Protein 5B3T (pdb70)

Solvent-accessible surface area: 28418 Å² total; per-residue (Å²): 106,102,73,4,78,0,0,0,0,2,12,38,54,8,0,76,28,3,0,60,19,1,134,67,23,213,50,6,100,12,50,6,0,30,13,67,44,164,71,53,23,64,87,5,23,102,75,10,72,18,197,62,47,155,24,30,89,36,0,5,90,26,107,97,2,34,0,0,1,0,14,19,10,38,63,43,4,4,53,0,0,40,30,0,0,102,36,22,17,33,0,0,0,15,12,16,0,7,87,50,76,74,43,0,76,120,0,32,78,19,4,141,125,80,62,66,17,20,5,3,32,8,11,64,48,18,3,5,2,22,71,3,0,83,99,18,6,74,100,0,26,111,15,102,79,0,80,3,0,25,28,85,21,73,114,100,11,42,132,123,44,30,11,19,41,122,51,22,12,15,2,0,34,37,2,0,0,4,0,4,26,0,52,118,84,6,14,56,14,122,95,29,66,6,98,36,147,56,50,77,38,132,64,88,99,34,1,73,0,0,55,0,19,0,71,0,72,10,70,85,54,2,72,0,30,0,11,35,1,17,0,37,51,34,179,146,86,48,85,40,5,16,0,58,8,96,174,10,21,0,34,1,81,8,70,56,1,79,10,44,62,70,177,73,112,69,130,17,50,17,19,33,50,72,25,47,0,100,89,16,0,40,39,1,0,32,78,28,47,102,44,119,107,36,220,43,91,20,88,41,1,0,27,0,4,65,0,4,44,66,0,16,141,48,30,69,50,185,138,48,123,50,0,76,0,0,0,0,2,15,38,48,6,0,62,28,4,0,64,20,1,137,66,26,220,60,6,88,22,53,10,0,31,13,67,40,158,64,55,23,61,80,6,21,97,76,10,62,17,197,46,50,155,40,33,87,42,0,2,97,30,114,101,5,25,0,0,2,0,14,15,10,37,67,37,4,4,55,0,0,72,33,0,0,105,35,34,12,18,0,1,0,17,10,15,0,6,101,61,69,52,53,0,71,118,0,46,76,23,5,166,117,78,59,55,21,19,6,4,33,10,9,67,44,23,4,3,1,18,73,4,0,85,109,16,5,77,100,0,31,107,17,102,79,0,77,3,0,22,22,86,21,73,113,103,4,53,95,112,41,22,12,18,45,130,57,24,15,14,2,0,35,38,2,0,0,3,0,4,27,0,51,112,92,7,14,56,16,101,88,19,78,5,97,36,145,58,49,80,22,132,72,85,90,39,1,72,0,0,54,0,20,0,73,0,62,8,86,88,55,3,77,0,28,0,9,32,1,15,0,35,50,36,180,151,78,39,80,49,5,14,0,59,9,99,174,10,25,0,37,1,83,10,65,62,0,76,10,48,64,75,185,78,108,63,129,18,55,20,20,23,49,80,30,50,0,105,98,16,0,38,37,1,0,40,80,7,37,106,42,132,113,34,220,51,94,20,88,43,2,0,35,0,1,73,2,4,33,80,0,11,122,45,31,72,108

Foldseek 3Di:
DFQAEEEEEEQDDLSVLLLVLQVVDRSHDYAEYEYDDDPSQVVSCVVRVHYYDPDLLCVLLDPRHAAYEYEHFQACQLVSLVSSLVSNHAYEYEDDNHQALVSNVVSVVSCVVSVHHDHYDHLPPCNLVLVLCVVCVVQFAQWAEKEFAWAAEDPAQDPDQCQFDNRVDDQCLNQLLSVQQVCVRQNGWDDKAKAKDFAADPPRRGTQKIWIWMWTATPSNHTYITIYIYGHPDPDTFGWIWIHGNQWIWIQGDQWIWIGGPPDIDTTDGDDSSVVSNVVSVQVSCCVPPVDDDPDDCVSSSSSSVSSVVNCVSHVHD/DQAQAEEEEEEQDDLSVLLLVQQVVDRSHDDEEYEYDDDVSVVVRCVVNVYYYDPDLLVVLQPPPHAAYEYEYQQACQLVSLVSNLVNLHAYEYEDDNHQFLVSNVVSVVSCVVSVHHDHYDHLPPCNLVLVLCVVCVVQFAAWAEKEFAWEAEDPAADPDLCQFDNRVDDQCLNQLLSVQQVCVRQNAWDDKAKAKDFAADPPRRGTQKIWIWMWTAHPSNHTYIGIYMYGHPDDDTFGWIWIHGPAWIWIQGDQWIWTGGPNDIDTTDTDDSSVVSNVVSVVVSCCVPPNDDDPDDCVSSSSSSVVSVNRCVSHVD

InterPro domains:
  IPR000683 Gfo/Idh/MocA-like oxidoreductase, N-terminal [PF01408] (11-129)
  IPR004104 Gfo/Idh/MocA-like oxidoreductase, C-terminal [PF02894] (145-322)
  IPR036291 NAD(P)-binding domain superfamily [SSF51735] (8-156)
  IPR051450 Gfo/Idh/MocA Oxidoreductases [PTHR43377] (9-322)

Structure (mmCIF, N/CA/C/O backbone):
data_5B3T
#
_entry.id   5B3T
#
_cell.length_a   58.248
_cell.length_b   88.497
_cell.length_c   133.582
_cell.angle_alpha   90.00
_cell.angle_beta   90.00
_cell.angle_gamma   90.00
#
_symmetry.space_group_name_H-M   'P 21 21 21'
#
loop_
_entity.id
_entity.type
_entity.pdbx_description
1 polymer 'Biliverdin reductase'
2 non-polymer 'PHOSPHATE ION'
3 water water
#
loop_
_atom_site.group_PDB
_atom_site.id
_atom_site.type_symbol
_atom_site.label_atom_id
_atom_site.label_alt_id
_atom_site.label_comp_id
_atom_site.label_asym_id
_atom_site.label_entity_id
_atom_site.label_seq_id
_atom_site.pdbx_PDB_ins_code
_atom_site.Cartn_x
_atom_site.Cartn_y
_atom_site.Cartn_z
_atom_site.occupancy
_atom_site.B_iso_or_equiv
_atom_site.auth_seq_id
_atom_site.auth_comp_id
_atom_site.auth_asym_id
_atom_site.auth_atom_id
_atom_site.pdbx_PDB_model_num
ATOM 1 N N . ALA A 1 11 ? 7.163 88.880 52.754 1.00 44.65 8 ALA A N 1
ATOM 2 C CA . ALA A 1 11 ? 8.280 89.800 52.569 1.00 46.14 8 ALA A CA 1
ATOM 3 C C . ALA A 1 11 ? 9.278 89.225 51.569 1.00 43.80 8 ALA A C 1
ATOM 4 O O . ALA A 1 11 ? 9.821 88.140 51.777 1.00 44.30 8 ALA A O 1
ATOM 6 N N . THR A 1 12 ? 9.523 89.962 50.490 1.00 44.58 9 THR A N 1
ATOM 7 C CA . THR A 1 12 ? 10.270 89.436 49.352 1.00 41.50 9 THR A CA 1
ATOM 8 C C . THR A 1 12 ? 11.720 89.935 49.318 1.00 41.85 9 THR A C 1
ATOM 9 O O . THR A 1 12 ? 11.996 91.085 49.667 1.00 46.40 9 THR A O 1
ATOM 13 N N . PRO A 1 13 ? 12.662 89.059 48.923 1.00 38.74 10 PRO A N 1
ATOM 14 C CA . PRO A 1 13 ? 12.475 87.642 48.585 1.00 35.35 10 PRO A CA 1
ATOM 15 C C . PRO A 1 13 ? 12.256 86.763 49.813 1.00 32.80 10 PRO A C 1
ATOM 16 O O . PRO A 1 13 ? 12.783 87.065 50.883 1.00 31.46 10 PRO A O 1
ATOM 20 N N . VAL A 1 14 ? 11.479 85.692 49.662 1.00 30.33 11 VAL A N 1
ATOM 21 C CA . VAL A 1 14 ? 11.326 84.726 50.743 1.00 25.72 11 VAL A CA 1
ATOM 22 C C . VAL A 1 14 ? 12.601 83.899 50.834 1.00 25.15 11 VAL A C 1
ATOM 23 O O . VAL A 1 14 ? 13.006 83.244 49.867 1.00 24.45 11 VAL A O 1
ATOM 27 N N . ARG A 1 15 ? 13.244 83.931 51.996 1.00 23.60 12 ARG A N 1
ATOM 28 C CA . ARG A 1 15 ? 14.505 83.234 52.215 1.00 24.35 12 ARG A CA 1
ATOM 29 C C . ARG A 1 15 ? 14.214 81.867 52.821 1.00 22.19 12 ARG A C 1
ATOM 30 O O . ARG A 1 15 ? 13.568 81.771 53.871 1.00 22.01 12 ARG A O 1
ATOM 38 N N . VAL A 1 16 ? 14.693 80.816 52.161 1.00 24.00 13 VAL A N 1
ATOM 39 C CA . VAL A 1 16 ? 14.275 79.448 52.439 1.00 21.02 13 VAL A CA 1
ATOM 40 C C . VAL A 1 16 ? 15.464 78.638 52.930 1.00 20.63 13 VAL A C 1
ATOM 41 O O . VAL A 1 16 ? 16.560 78.714 52.363 1.00 22.28 13 VAL A O 1
ATOM 45 N N . GLY A 1 17 ? 15.242 77.869 53.984 1.00 18.69 14 GLY A N 1
ATOM 46 C CA . GLY A 1 17 ? 16.160 76.815 54.391 1.00 18.86 14 GLY A CA 1
ATOM 47 C C . GLY A 1 17 ? 15.476 75.474 54.237 1.00 19.24 14 GLY A C 1
ATOM 48 O O . GLY A 1 17 ? 14.307 75.321 54.601 1.00 18.90 14 GLY A O 1
ATOM 49 N N . ILE A 1 18 ? 16.200 74.503 53.689 1.00 17.60 15 ILE A N 1
ATOM 50 C CA . ILE A 1 18 ? 15.644 73.196 53.360 1.00 17.30 15 ILE A CA 1
ATOM 51 C C . ILE A 1 18 ? 16.272 72.155 54.276 1.00 17.21 15 ILE A C 1
ATOM 52 O O . ILE A 1 18 ? 17.492 71.962 54.265 1.00 17.66 15 ILE A O 1
ATOM 57 N N . VAL A 1 19 ? 15.444 71.477 55.060 1.00 15.67 16 VAL A N 1
ATOM 58 C CA . VAL A 1 19 ? 15.897 70.388 55.918 1.00 16.57 16 VAL A CA 1
ATOM 59 C C . VAL A 1 19 ? 15.604 69.093 55.168 1.00 17.43 16 VAL A C 1
ATOM 60 O O . VAL A 1 19 ? 14.467 68.614 55.147 1.00 14.34 16 VAL A O 1
ATOM 64 N N . GLY A 1 20 ? 16.633 68.525 54.545 1.00 17.21 17 GLY A N 1
ATOM 65 C CA . GLY A 1 20 ? 16.466 67.341 53.727 1.00 16.58 17 GLY A CA 1
ATOM 66 C C . GLY A 1 20 ? 17.119 67.485 52.370 1.00 18.23 17 GLY A C 1
ATOM 67 O O . GLY A 1 20 ? 17.337 68.602 51.892 1.00 19.03 17 GLY A O 1
ATOM 68 N N . THR A 1 21 ? 17.444 66.355 51.739 1.00 16.29 18 THR A N 1
ATOM 69 C CA . THR A 1 21 ? 18.130 66.375 50.454 1.00 18.97 18 THR A CA 1
ATOM 70 C C . THR A 1 21 ? 17.535 65.388 49.456 1.00 20.11 18 THR A C 1
ATOM 71 O O . THR A 1 21 ? 18.106 65.211 48.373 1.00 19.64 18 THR A O 1
ATOM 75 N N . GLY A 1 22 ? 16.417 64.743 49.780 1.00 18.86 19 GLY A N 1
ATOM 76 C CA . GLY A 1 22 ? 15.808 63.765 48.902 1.00 19.50 19 GLY A CA 1
ATOM 77 C C . GLY A 1 22 ? 14.973 64.395 47.804 1.00 19.17 19 GLY A C 1
ATOM 78 O O . GLY A 1 22 ? 15.152 65.557 47.431 1.00 18.21 19 GLY A O 1
ATOM 79 N N . TYR A 1 23 ? 14.028 63.603 47.290 1.00 17.79 20 TYR A N 1
ATOM 80 C CA . TYR A 1 23 ? 13.268 64.012 46.111 1.00 18.97 20 TYR A CA 1
ATOM 81 C C . TYR A 1 23 ? 12.443 65.265 46.383 1.00 18.42 20 TYR A C 1
ATOM 82 O O . TYR A 1 23 ? 12.462 66.216 45.592 1.00 19.34 20 TYR A O 1
ATOM 91 N N . ALA A 1 24 ? 11.693 65.276 47.487 1.00 17.25 21 ALA A N 1
ATOM 92 C CA . ALA A 1 24 ? 10.847 66.427 47.786 1.00 17.31 21 ALA A CA 1
ATOM 93 C C . ALA A 1 24 ? 11.684 67.683 47.989 1.00 17.74 21 ALA A C 1
ATOM 94 O O . ALA A 1 24 ? 11.315 68.766 47.520 1.00 18.41 21 ALA A O 1
ATOM 96 N N . ALA A 1 25 ? 12.821 67.556 48.676 1.00 17.54 22 ALA A N 1
ATOM 97 C CA . ALA A 1 25 ? 13.695 68.704 48.885 1.00 18.39 22 ALA A CA 1
ATOM 98 C C . ALA A 1 25 ? 14.244 69.228 47.564 1.00 19.25 22 ALA A C 1
ATOM 99 O O . ALA A 1 25 ? 14.343 70.444 47.364 1.00 16.94 22 ALA A O 1
ATOM 101 N N . GLN A 1 26 ? 14.604 68.325 46.650 1.00 17.01 23 GLN A N 1
ATOM 102 C CA . GLN A 1 26 ? 15.171 68.748 45.374 1.00 18.87 23 GLN A CA 1
ATOM 103 C C . GLN A 1 26 ? 14.134 69.471 44.521 1.00 19.77 23 GLN A C 1
ATOM 104 O O . GLN A 1 26 ? 14.428 70.512 43.923 1.00 18.88 23 GLN A O 1
ATOM 110 N N . ARG A 1 27 ? 12.911 68.935 44.455 1.00 17.63 24 ARG A N 1
ATOM 111 C CA . ARG A 1 27 ? 11.856 69.590 43.686 1.00 18.66 24 ARG A CA 1
ATOM 112 C C . ARG A 1 27 ? 11.538 70.971 44.245 1.00 19.10 24 ARG A C 1
ATOM 113 O O . ARG A 1 27 ? 11.364 71.930 43.484 1.00 18.49 24 ARG A O 1
ATOM 121 N N . ARG A 1 28 ? 11.451 71.090 45.572 1.00 18.11 25 ARG A N 1
ATOM 122 C CA . ARG A 1 28 ? 11.220 72.395 46.185 1.00 18.89 25 ARG A CA 1
ATOM 123 C C . ARG A 1 28 ? 12.373 73.345 45.887 1.00 20.00 25 ARG A C 1
ATOM 124 O O . ARG A 1 28 ? 12.158 74.517 45.555 1.00 20.98 25 ARG A O 1
ATOM 132 N N . ALA A 1 29 ? 13.610 72.852 46.002 1.00 18.55 26 ALA A N 1
ATOM 133 C CA . ALA A 1 29 ? 14.775 73.695 45.756 1.00 20.53 26 ALA A CA 1
ATOM 134 C C . ALA A 1 29 ? 14.791 74.213 44.324 1.00 21.02 26 ALA A C 1
ATOM 135 O O . ALA A 1 29 ? 15.147 75.371 44.080 1.00 21.51 26 ALA A O 1
ATOM 137 N N . GLU A 1 30 ? 14.407 73.367 43.365 1.00 20.65 27 GLU A N 1
ATOM 138 C CA . GLU A 1 30 ? 14.406 73.787 41.967 1.00 22.31 27 GLU A CA 1
ATOM 139 C C . GLU A 1 30 ? 13.470 74.970 41.743 1.00 22.86 27 GLU A C 1
ATOM 140 O O . GLU A 1 30 ? 13.824 75.925 41.042 1.00 23.37 27 GLU A O 1
ATOM 146 N N . VAL A 1 31 ? 12.281 74.938 42.346 1.00 21.61 28 VAL A N 1
ATOM 147 C CA . VAL A 1 31 ? 11.309 76.003 42.118 1.00 22.44 28 VAL A CA 1
ATOM 148 C C . VAL A 1 31 ? 11.647 77.243 42.938 1.00 23.31 28 VAL A C 1
ATOM 149 O O . VAL A 1 31 ? 11.481 78.373 42.466 1.00 24.40 28 VAL A O 1
ATOM 153 N N . PHE A 1 32 ? 12.117 77.060 44.175 1.00 21.71 29 PHE A N 1
ATOM 154 C CA . PHE A 1 32 ? 12.486 78.205 45.004 1.00 23.75 29 PHE A CA 1
ATOM 155 C C . PHE A 1 32 ? 13.584 79.033 44.352 1.00 25.10 29 PHE A C 1
ATOM 156 O O . PHE A 1 32 ? 13.554 80.269 44.404 1.00 25.23 29 PHE A O 1
ATOM 164 N N . ARG A 1 33 ? 14.510 78.342 43.726 1.00 24.57 30 ARG A N 1
ATOM 165 C CA . ARG A 1 33 ? 15.589 78.980 43.017 1.00 27.96 30 ARG A CA 1
ATOM 166 C C . ARG A 1 33 ? 15.112 79.712 41.767 1.00 27.73 30 ARG A C 1
ATOM 167 O O . ARG A 1 33 ? 15.464 80.818 41.534 1.00 25.94 30 ARG A O 1
ATOM 175 N N . GLY A 1 34 ? 14.281 79.051 40.991 1.00 26.18 31 GLY A N 1
ATOM 176 C CA . GLY A 1 34 ? 13.803 79.592 39.732 1.00 26.51 31 GLY A CA 1
ATOM 177 C C . GLY A 1 34 ? 12.842 80.747 39.915 1.00 26.60 31 GLY A C 1
ATOM 178 O O . GLY A 1 34 ? 12.807 81.665 39.091 1.00 27.04 31 GLY A O 1
ATOM 179 N N . ASP A 1 35 ? 12.051 80.724 40.986 1.00 26.21 32 ASP A N 1
ATOM 180 C CA . ASP A 1 35 ? 11.082 81.783 41.234 1.00 24.76 32 ASP A CA 1
ATOM 181 C C . ASP A 1 35 ? 11.792 83.010 41.790 1.00 27.52 32 ASP A C 1
ATOM 182 O O . ASP A 1 35 ? 12.614 82.902 42.706 1.00 27.23 32 ASP A O 1
ATOM 187 N N . ARG A 1 36 ? 11.473 84.179 41.239 1.00 26.66 33 ARG A N 1
ATOM 188 C CA . ARG A 1 36 ? 12.125 85.402 41.686 1.00 28.91 33 ARG A CA 1
ATOM 189 C C . ARG A 1 36 ? 11.620 85.882 43.038 1.00 27.91 33 ARG A C 1
ATOM 190 O O . ARG A 1 36 ? 12.257 86.745 43.650 1.00 29.10 33 ARG A O 1
ATOM 198 N N . ARG A 1 37 ? 10.487 85.359 43.509 1.00 26.90 34 ARG A N 1
ATOM 199 C CA . ARG A 1 37 ? 9.963 85.755 44.808 1.00 27.90 34 ARG A CA 1
ATOM 200 C C . ARG A 1 37 ? 10.683 85.082 45.969 1.00 27.42 34 ARG A C 1
ATOM 201 O O . ARG A 1 37 ? 10.395 85.411 47.125 1.00 27.71 34 ARG A O 1
ATOM 209 N N . SER A 1 38 ? 11.605 84.161 45.700 1.00 25.72 35 SER A N 1
ATOM 210 C CA . SER A 1 38 ? 12.224 83.375 46.757 1.00 26.51 35 SER A CA 1
ATOM 211 C C . SER A 1 38 ? 13.713 83.214 46.488 1.00 25.90 35 SER A C 1
ATOM 212 O O . SER A 1 38 ? 14.199 83.430 45.373 1.00 26.30 35 SER A O 1
ATOM 215 N N . GLN A 1 39 ? 14.430 82.815 47.537 1.00 25.26 36 GLN A N 1
ATOM 216 C CA . GLN A 1 39 ? 15.879 82.652 47.502 1.00 28.33 36 GLN A CA 1
ATOM 217 C C . GLN A 1 39 ? 16.258 81.503 48.424 1.00 25.97 36 GLN A C 1
ATOM 218 O O . GLN A 1 39 ? 15.900 81.514 49.606 1.00 25.20 36 GLN A O 1
ATOM 224 N N . LEU A 1 40 ? 16.975 80.518 47.890 1.00 23.84 37 LEU A N 1
ATOM 225 C CA . LEU A 1 40 ? 17.460 79.401 48.691 1.00 24.79 37 LEU A CA 1
ATOM 226 C C . LEU A 1 40 ? 18.742 79.821 49.404 1.00 25.18 37 LEU A C 1
ATOM 227 O O . LEU A 1 40 ? 19.732 80.175 48.755 1.00 26.01 37 LEU A O 1
ATOM 232 N N . VAL A 1 41 ? 18.723 79.790 50.732 1.00 23.51 38 VAL A N 1
ATOM 233 C CA . VAL A 1 41 ? 19.828 80.298 51.541 1.00 25.05 38 VAL A CA 1
ATOM 234 C C . VAL A 1 41 ? 20.678 79.171 52.116 1.00 24.68 38 VAL A C 1
ATOM 235 O O . VAL A 1 41 ? 21.906 79.217 52.045 1.00 23.82 38 VAL A O 1
ATOM 239 N N . SER A 1 42 ? 20.050 78.154 52.703 1.00 22.74 39 SER A N 1
ATOM 240 C CA . SER A 1 42 ? 20.800 77.083 53.344 1.00 22.49 39 SER A CA 1
ATOM 241 C C . SER A 1 42 ? 20.029 75.776 53.232 1.00 20.72 39 SER A C 1
ATOM 242 O O . SER A 1 42 ? 18.866 75.745 52.822 1.00 19.77 39 SER A O 1
ATOM 245 N N . PHE A 1 43 ? 20.699 74.688 53.599 1.00 20.87 40 PHE A N 1
ATOM 246 C CA . PHE A 1 43 ? 20.056 73.385 53.677 1.00 20.42 40 PHE A CA 1
ATOM 247 C C . PHE A 1 43 ? 20.816 72.526 54.677 1.00 21.11 40 PHE A C 1
ATOM 248 O O . PHE A 1 43 ? 21.931 72.853 55.090 1.00 22.26 40 PHE A O 1
ATOM 256 N N . TRP A 1 44 ? 20.186 71.419 55.066 1.00 18.33 41 TRP A N 1
ATOM 257 C CA . TRP A 1 44 ? 20.792 70.426 55.941 1.00 18.08 41 TRP A CA 1
ATOM 258 C C . TRP A 1 44 ? 20.467 69.043 55.399 1.00 18.97 41 TRP A C 1
ATOM 259 O O . TRP A 1 44 ? 19.342 68.790 54.961 1.00 17.32 41 TRP A O 1
ATOM 270 N N . GLY A 1 45 ? 21.462 68.162 55.413 1.00 18.19 42 GLY A N 1
ATOM 271 C CA . GLY A 1 45 ? 21.262 66.778 55.033 1.00 18.74 42 GLY A CA 1
ATOM 272 C C . GLY A 1 45 ? 21.676 65.847 56.152 1.00 19.84 42 GLY A C 1
ATOM 273 O O . GLY A 1 45 ? 22.493 66.218 56.999 1.00 19.49 42 GLY A O 1
ATOM 274 N N . ASN A 1 46 ? 21.121 64.637 56.176 1.00 20.22 43 ASN A N 1
ATOM 275 C CA . ASN A 1 46 ? 21.423 63.698 57.248 1.00 21.39 43 ASN A CA 1
ATOM 276 C C . ASN A 1 46 ? 22.612 62.797 56.942 1.00 22.95 43 ASN A C 1
ATOM 277 O O . ASN A 1 46 ? 23.198 62.235 57.874 1.00 23.05 43 ASN A O 1
ATOM 282 N N . SER A 1 47 ? 22.984 62.651 55.671 1.00 25.41 44 SER A N 1
ATOM 283 C CA . SER A 1 47 ? 24.039 61.734 55.260 1.00 28.56 44 SER A CA 1
ATOM 284 C C . SER A 1 47 ? 25.065 62.464 54.404 1.00 29.22 44 SER A C 1
ATOM 285 O O . SER A 1 47 ? 24.715 63.359 53.628 1.00 28.96 44 SER A O 1
ATOM 288 N N . GLU A 1 48 ? 26.331 62.053 54.536 1.00 31.80 45 GLU A N 1
ATOM 289 C CA . GLU A 1 48 ? 27.442 62.815 53.969 1.00 33.30 45 GLU A CA 1
ATOM 290 C C . GLU A 1 48 ? 27.352 62.913 52.450 1.00 30.40 45 GLU A C 1
ATOM 291 O O . GLU A 1 48 ? 27.505 63.999 51.879 1.00 31.26 45 GLU A O 1
ATOM 297 N N . ALA A 1 49 ? 27.120 61.784 51.776 1.00 29.63 46 ALA A N 1
ATOM 298 C CA . ALA A 1 49 ? 27.190 61.766 50.317 1.00 28.98 46 ALA A CA 1
ATOM 299 C C . ALA A 1 49 ? 26.071 62.594 49.694 1.00 28.54 46 ALA A C 1
ATOM 300 O O . ALA A 1 49 ? 26.314 63.398 48.786 1.00 29.47 46 ALA A O 1
ATOM 302 N N . ASN A 1 50 ? 24.836 62.409 50.164 1.00 29.07 47 ASN A N 1
ATOM 303 C CA . ASN A 1 50 ? 23.714 63.136 49.578 1.00 29.46 47 ASN A CA 1
ATOM 304 C C . ASN A 1 50 ? 23.769 64.623 49.908 1.00 26.67 47 ASN A C 1
ATOM 305 O O . ASN A 1 50 ? 23.273 65.447 49.130 1.00 27.26 47 ASN A O 1
ATOM 310 N N . THR A 1 51 ? 24.358 64.986 51.049 1.00 27.25 48 THR A N 1
ATOM 311 C CA . THR A 1 51 ? 24.558 66.398 51.363 1.00 27.63 48 THR A CA 1
ATOM 312 C C . THR A 1 51 ? 25.502 67.046 50.358 1.00 26.55 48 THR A C 1
ATOM 313 O O . THR A 1 51 ? 25.246 68.152 49.868 1.00 24.57 48 THR A O 1
ATOM 317 N N . ALA A 1 52 ? 26.601 66.359 50.035 1.00 27.73 49 ALA A N 1
ATOM 318 C CA . ALA A 1 52 ? 27.562 66.893 49.076 1.00 27.21 49 ALA A CA 1
ATOM 319 C C . ALA A 1 52 ? 26.927 67.075 47.703 1.00 25.96 49 ALA A C 1
ATOM 320 O O . ALA A 1 52 ? 27.127 68.104 47.047 1.00 26.46 49 ALA A O 1
ATOM 322 N N . LYS A 1 53 ? 26.155 66.083 47.252 1.00 28.22 50 LYS A N 1
ATOM 323 C CA . LYS A 1 53 ? 25.503 66.188 45.950 1.00 28.45 50 LYS A CA 1
ATOM 324 C C . LYS A 1 53 ? 24.519 67.350 45.918 1.00 27.57 50 LYS A C 1
ATOM 325 O O . LYS A 1 53 ? 24.454 68.092 44.930 1.00 26.79 50 LYS A O 1
ATOM 331 N N . PHE A 1 54 ? 23.744 67.522 46.993 1.00 25.89 51 PHE A N 1
ATOM 332 C CA . PHE A 1 54 ? 22.764 68.602 47.043 1.00 25.73 51 PHE A CA 1
ATOM 333 C C . PHE A 1 54 ? 23.445 69.964 47.002 1.00 26.02 51 PHE A C 1
ATOM 334 O O . PHE A 1 54 ? 23.006 70.865 46.279 1.00 26.78 51 PHE A O 1
ATOM 342 N N . ALA A 1 55 ? 24.523 70.129 47.773 1.00 26.90 52 ALA A N 1
ATOM 343 C CA . ALA A 1 55 ? 25.266 71.385 47.754 1.00 28.70 52 ALA A CA 1
ATOM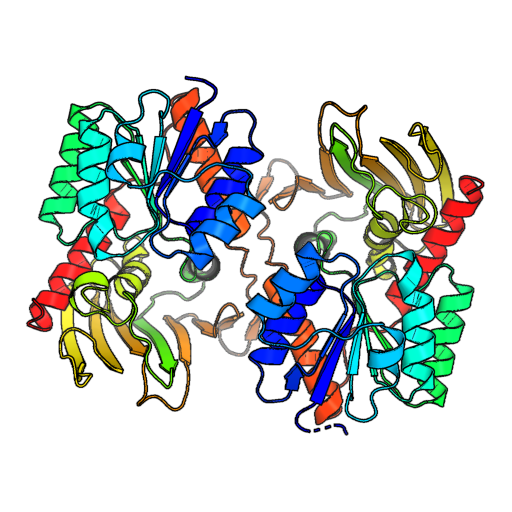 344 C C . ALA A 1 55 ? 25.805 71.686 46.362 1.00 29.79 52 ALA A C 1
ATOM 345 O O . ALA A 1 55 ? 25.801 72.841 45.922 1.00 31.71 52 ALA A O 1
ATOM 347 N N . ASP A 1 56 ? 26.267 70.655 45.650 1.00 30.72 53 ASP A N 1
ATOM 348 C CA . ASP A 1 56 ? 26.821 70.859 44.315 1.00 32.55 53 ASP A CA 1
ATOM 349 C C . ASP A 1 56 ? 25.729 71.225 43.317 1.00 31.47 53 ASP A C 1
ATOM 350 O O . ASP A 1 56 ? 25.884 72.165 42.528 1.00 32.08 53 ASP A O 1
ATOM 355 N N . THR A 1 57 ? 24.615 70.488 43.335 1.00 29.50 54 THR A N 1
ATOM 356 C CA . THR A 1 57 ? 23.524 70.767 42.407 1.00 29.63 54 THR A CA 1
ATOM 357 C C . THR A 1 57 ? 23.004 72.188 42.575 1.00 30.89 54 THR A C 1
ATOM 358 O O . THR A 1 57 ? 22.750 72.884 41.586 1.00 31.47 54 THR A O 1
ATOM 362 N N . PHE A 1 58 ? 22.856 72.644 43.817 1.00 30.18 55 PHE A N 1
ATOM 363 C CA . PHE A 1 58 ? 22.174 73.900 44.088 1.00 30.03 55 PHE A CA 1
ATOM 364 C C . PHE A 1 58 ? 23.087 74.992 44.626 1.00 31.74 55 PHE A C 1
ATOM 365 O O . PHE A 1 58 ? 22.576 76.017 45.080 1.00 34.34 55 PHE A O 1
ATOM 373 N N . GLY A 1 59 ? 24.409 74.813 44.573 1.00 33.08 56 GLY A N 1
ATOM 374 C CA . GLY A 1 59 ? 25.343 75.858 44.960 1.00 33.20 56 GLY A CA 1
ATOM 375 C C . GLY A 1 59 ? 24.942 76.618 46.208 1.00 35.41 56 GLY A C 1
ATOM 376 O O . GLY A 1 59 ? 24.884 77.853 46.215 1.00 34.93 56 GLY A O 1
ATOM 377 N N . VAL A 1 60 ? 24.609 75.873 47.256 1.00 33.14 57 VAL A N 1
ATOM 378 C CA . VAL A 1 60 ? 24.211 76.424 48.543 1.00 32.40 57 VAL A CA 1
ATOM 379 C C . VAL A 1 60 ? 25.058 75.749 49.610 1.00 32.21 57 VAL A C 1
ATOM 380 O O . VAL A 1 60 ? 25.348 74.551 49.515 1.00 30.60 57 VAL A O 1
ATOM 384 N N . ARG A 1 61 ? 25.475 76.523 50.620 1.00 31.87 58 ARG A N 1
ATOM 385 C CA . ARG A 1 61 ? 26.328 75.801 51.554 1.00 32.88 58 ARG A CA 1
ATOM 386 C C . ARG A 1 61 ? 25.493 75.123 52.637 1.00 28.27 58 ARG A C 1
ATOM 387 O O . ARG A 1 61 ? 24.475 75.668 53.071 1.00 26.39 58 ARG A O 1
ATOM 395 N N . PRO A 1 62 ? 25.909 73.942 53.084 1.00 27.95 59 PRO A N 1
ATOM 396 C CA . PRO A 1 62 ? 25.136 73.224 54.102 1.00 26.64 59 PRO A CA 1
ATOM 397 C C . PRO A 1 62 ? 25.361 73.779 55.501 1.00 25.73 59 PRO A C 1
ATOM 398 O O . PRO A 1 62 ? 26.455 74.234 55.847 1.00 25.99 59 PRO A O 1
ATOM 402 N N . GLN A 1 63 ? 24.300 73.746 56.302 1.00 24.33 60 GLN A N 1
ATOM 403 C CA . GLN A 1 63 ? 24.422 73.946 57.738 1.00 22.78 60 GLN A CA 1
ATOM 404 C C . GLN A 1 63 ? 24.778 72.622 58.405 1.00 22.55 60 GLN A C 1
ATOM 405 O O . GLN A 1 63 ? 24.345 71.551 57.972 1.00 19.56 60 GLN A O 1
ATOM 411 N N . GLN A 1 64 ? 25.586 72.701 59.464 1.00 22.21 61 GLN A N 1
ATOM 412 C CA . GLN A 1 64 ? 26.073 71.482 60.103 1.00 20.42 61 GLN A CA 1
ATOM 413 C C . GLN A 1 64 ? 24.988 70.781 60.913 1.00 20.96 61 GLN A C 1
ATOM 414 O O . GLN A 1 64 ? 25.037 69.557 61.078 1.00 18.97 61 GLN A O 1
ATOM 420 N N . SER A 1 65 ? 24.006 71.527 61.417 1.00 19.11 62 SER A N 1
ATOM 421 C CA . SER A 1 65 ? 22.871 70.960 62.130 1.00 20.09 62 SER A CA 1
ATOM 422 C C . SER A 1 65 ? 21.594 71.632 61.647 1.00 18.65 62 SER A C 1
ATOM 423 O O . SER A 1 65 ? 21.611 72.794 61.231 1.00 18.37 62 SER A O 1
ATOM 426 N N . TRP A 1 66 ? 20.480 70.896 61.696 1.00 17.88 63 TRP A N 1
ATOM 427 C CA . TRP A 1 66 ? 19.212 71.525 61.343 1.00 18.83 63 TRP A CA 1
ATOM 428 C C . TRP A 1 66 ? 18.772 72.519 62.411 1.00 18.18 63 TRP A C 1
ATOM 429 O O . TRP A 1 66 ? 18.085 73.497 62.096 1.00 18.38 63 TRP A O 1
ATOM 440 N N . GLN A 1 67 ? 19.169 72.296 63.669 1.00 17.47 64 GLN A N 1
ATOM 441 C CA . GLN A 1 67 ? 18.889 73.270 64.721 1.00 18.49 64 GLN A CA 1
ATOM 442 C C . GLN A 1 67 ? 19.481 74.632 64.383 1.00 19.09 64 GLN A C 1
ATOM 443 O O . GLN A 1 67 ? 18.835 75.667 64.582 1.00 18.67 64 GLN A O 1
ATOM 449 N N . ALA A 1 68 ? 20.712 74.650 63.867 1.00 19.10 65 ALA A N 1
ATOM 450 C CA . ALA A 1 68 ? 21.318 75.911 63.454 1.00 20.92 65 ALA A CA 1
ATOM 451 C C . ALA A 1 68 ? 20.583 76.513 62.263 1.00 20.95 65 ALA A C 1
ATOM 452 O O . ALA A 1 68 ? 20.422 77.737 62.180 1.00 21.19 65 ALA A O 1
ATOM 454 N N . LEU A 1 69 ? 20.134 75.671 61.329 1.00 17.89 66 LEU A N 1
ATOM 455 C CA . LEU A 1 69 ? 19.411 76.167 60.162 1.00 19.58 66 LEU A CA 1
ATOM 456 C C . LEU A 1 69 ? 18.138 76.897 60.570 1.00 19.23 66 LEU A C 1
ATOM 457 O O . LEU A 1 69 ? 17.884 78.020 60.124 1.00 19.56 66 LEU A O 1
ATOM 462 N N . ILE A 1 70 ? 17.317 76.267 61.414 1.00 19.63 67 ILE A N 1
ATOM 463 C CA . ILE A 1 70 ? 16.018 76.842 61.741 1.00 20.32 67 ILE A CA 1
ATOM 464 C C . ILE A 1 70 ? 16.145 78.083 62.616 1.00 21.37 67 ILE A C 1
ATOM 465 O O . ILE A 1 70 ? 15.195 78.870 62.705 1.00 20.90 67 ILE A O 1
ATOM 470 N N . ASN A 1 71 ? 17.292 78.288 63.261 1.00 20.23 68 ASN A N 1
ATOM 471 C CA . ASN A 1 71 ? 17.519 79.476 64.074 1.00 22.50 68 ASN A CA 1
ATOM 472 C C . ASN A 1 71 ? 18.258 80.580 63.325 1.00 23.13 68 ASN A C 1
ATOM 473 O O . ASN A 1 71 ? 18.537 81.629 63.916 1.00 24.51 68 ASN A O 1
ATOM 478 N N . ASP A 1 72 ? 18.577 80.373 62.053 1.00 22.26 69 ASP A N 1
ATOM 479 C CA . ASP A 1 72 ? 19.256 81.389 61.251 1.00 25.09 69 ASP A CA 1
ATOM 480 C C . ASP A 1 72 ? 18.336 82.589 61.058 1.00 25.48 69 ASP A C 1
ATOM 481 O O . ASP A 1 72 ? 17.223 82.428 60.538 1.00 22.48 69 ASP A O 1
ATOM 486 N N . PRO A 1 73 ? 18.744 83.798 61.459 1.00 27.14 70 PRO A N 1
ATOM 487 C CA . PRO A 1 73 ? 17.883 84.974 61.254 1.00 28.00 70 PRO A CA 1
ATOM 488 C C . PRO A 1 73 ? 17.740 85.394 59.800 1.00 28.59 70 PRO A C 1
ATOM 489 O O . PRO A 1 73 ? 16.856 86.207 59.501 1.00 30.28 70 PRO A O 1
ATOM 493 N N . GLU A 1 74 ? 18.571 84.883 58.890 1.00 28.75 71 GLU A N 1
ATOM 494 C CA . GLU A 1 74 ? 18.406 85.160 57.468 1.00 30.51 71 GLU A CA 1
ATOM 495 C C . GLU A 1 74 ? 17.577 84.094 56.762 1.00 28.48 71 GLU A C 1
ATOM 496 O O . GLU A 1 74 ? 17.785 83.831 55.570 1.00 26.93 71 GLU A O 1
ATOM 502 N N . ILE A 1 75 ? 16.643 83.472 57.479 1.00 25.67 72 ILE A N 1
ATOM 503 C CA . ILE A 1 75 ? 15.707 82.499 56.929 1.00 24.79 72 ILE A CA 1
ATOM 504 C C . ILE A 1 75 ? 14.302 82.937 57.310 1.00 23.43 72 ILE A C 1
ATOM 505 O O . ILE A 1 75 ? 14.053 83.293 58.467 1.00 22.89 72 ILE A O 1
ATOM 510 N N . ASP A 1 76 ? 13.387 82.916 56.341 1.00 21.37 73 ASP A N 1
ATOM 511 C CA . ASP A 1 76 ? 11.976 83.161 56.611 1.00 21.47 73 ASP A CA 1
ATOM 512 C C . ASP A 1 76 ? 11.143 81.888 56.628 1.00 20.68 73 ASP A C 1
ATOM 513 O O . ASP A 1 76 ? 10.154 81.816 57.366 1.00 20.88 73 ASP A O 1
ATOM 518 N N . LEU A 1 77 ? 11.528 80.882 55.846 1.00 19.06 74 LEU A N 1
ATOM 519 C CA . LEU A 1 77 ? 10.696 79.714 55.597 1.00 19.02 74 LEU A CA 1
ATOM 520 C C . LEU A 1 77 ? 11.547 78.457 55.682 1.00 18.37 74 LEU A C 1
ATOM 521 O O . LEU A 1 77 ? 12.643 78.406 55.116 1.00 18.20 74 LEU A O 1
ATOM 526 N N . VAL A 1 78 ? 11.044 77.446 56.386 1.00 16.93 75 VAL A N 1
ATOM 527 C CA . VAL A 1 78 ? 11.737 76.174 56.553 1.00 17.11 75 VAL A CA 1
ATOM 528 C C . VAL A 1 78 ? 10.948 75.095 55.824 1.00 17.14 75 VAL A C 1
ATOM 529 O O . VAL A 1 78 ? 9.764 74.876 56.113 1.00 14.98 75 VAL A O 1
ATOM 533 N N . LEU A 1 79 ? 11.608 74.423 54.885 1.00 16.28 76 LEU A N 1
ATOM 534 C CA . LEU A 1 79 ? 11.050 73.280 54.173 1.00 16.23 76 LEU A CA 1
ATOM 535 C C . LEU A 1 79 ? 11.590 72.006 54.814 1.00 16.17 76 LEU A C 1
ATOM 536 O O . LEU A 1 79 ? 12.809 71.814 54.888 1.00 15.05 76 LEU A O 1
ATOM 541 N N . ILE A 1 80 ? 10.687 71.140 55.270 1.00 14.94 77 ILE A N 1
ATOM 542 C CA . ILE A 1 80 ? 11.049 69.933 56.005 1.00 14.97 77 ILE A CA 1
ATOM 543 C C . ILE A 1 80 ? 10.674 68.724 55.158 1.00 14.95 77 ILE A C 1
ATOM 544 O O . ILE A 1 80 ? 9.491 68.493 54.879 1.00 14.12 77 ILE A O 1
ATOM 549 N N . ALA A 1 81 ? 11.685 67.942 54.759 1.00 13.21 78 ALA A N 1
ATOM 550 C CA . ALA A 1 81 ? 11.483 66.720 53.977 1.00 15.05 78 ALA A CA 1
ATOM 551 C C . ALA A 1 81 ? 12.683 65.810 54.252 1.00 15.46 78 ALA A C 1
ATOM 552 O O . ALA A 1 81 ? 13.597 65.676 53.436 1.00 13.59 78 ALA A O 1
ATOM 554 N N . THR A 1 82 ? 12.647 65.132 55.441 1.00 14.54 79 THR A N 1
ATOM 555 C CA . THR A 1 82 ? 13.821 64.404 55.895 1.00 14.99 79 THR A CA 1
ATOM 556 C C . THR A 1 82 ? 13.395 63.113 56.590 1.00 16.05 79 THR A C 1
ATOM 557 O O . THR A 1 82 ? 12.378 62.506 56.222 1.00 14.37 79 THR A O 1
ATOM 561 N N . ILE A 1 83 ? 14.193 62.670 57.560 1.00 15.56 80 ILE A N 1
ATOM 562 C CA . ILE A 1 83 ? 13.909 61.449 58.309 1.00 16.16 80 ILE A CA 1
ATOM 563 C C . ILE A 1 83 ? 12.539 61.542 58.974 1.00 15.12 80 ILE A C 1
ATOM 564 O O . ILE A 1 83 ? 12.222 62.548 59.622 1.00 13.51 80 ILE A O 1
ATOM 569 N N . ASN A 1 84 ? 11.760 60.480 58.871 1.00 14.06 81 ASN A N 1
ATOM 570 C CA . ASN A 1 84 ? 10.366 60.479 59.316 1.00 15.11 81 ASN A CA 1
ATOM 571 C C . ASN A 1 84 ? 10.223 60.971 60.751 1.00 15.93 81 ASN A C 1
ATOM 572 O O . ASN A 1 84 ? 9.394 61.840 61.044 1.00 13.00 81 ASN A O 1
ATOM 577 N N . GLN A 1 85 ? 11.029 60.421 61.662 1.00 14.80 82 GLN A N 1
ATOM 578 C CA . GLN A 1 85 ? 10.857 60.707 63.084 1.00 17.39 82 GLN A CA 1
ATOM 579 C C . GLN A 1 85 ? 11.063 62.184 63.404 1.00 15.87 82 GLN A C 1
ATOM 580 O O . GLN A 1 85 ? 10.486 62.694 64.370 1.00 17.81 82 GLN A O 1
ATOM 586 N N . LEU A 1 86 ? 11.860 62.888 62.600 1.00 14.90 83 LEU A N 1
ATOM 587 C CA . LEU A 1 86 ? 12.277 64.248 62.926 1.00 15.63 83 LEU A CA 1
ATOM 588 C C . LEU A 1 86 ? 11.237 65.314 62.601 1.00 15.62 83 LEU A C 1
ATOM 589 O O . LEU A 1 86 ? 11.363 66.439 63.098 1.00 14.46 83 LEU A O 1
ATOM 594 N N . HIS A 1 87 ? 10.217 64.997 61.802 1.00 14.25 84 HIS A N 1
ATOM 595 C CA . HIS A 1 87 ? 9.398 66.046 61.194 1.00 15.83 84 HIS A CA 1
ATOM 596 C C . HIS A 1 87 ? 8.666 66.878 62.242 1.00 14.46 84 HIS A C 1
ATOM 597 O O . HIS A 1 87 ? 8.650 68.111 62.165 1.00 14.74 84 HIS A O 1
ATOM 604 N N . GLY A 1 88 ? 8.058 66.223 63.231 1.00 15.25 85 GLY A N 1
ATOM 605 C CA . GLY A 1 88 ? 7.328 66.962 64.249 1.00 16.04 85 GLY A CA 1
ATOM 606 C C . GLY A 1 88 ? 8.223 67.844 65.098 1.00 16.49 85 GLY A C 1
ATOM 607 O O . GLY A 1 88 ? 7.882 68.995 65.387 1.00 16.89 85 GLY A O 1
ATOM 608 N N . ALA A 1 89 ? 9.381 67.320 65.509 1.00 16.44 86 ALA A N 1
ATOM 609 C CA . ALA A 1 89 ? 10.287 68.091 66.356 1.00 16.76 86 ALA A CA 1
ATOM 610 C C . ALA A 1 89 ? 10.883 69.273 65.602 1.00 16.41 86 ALA A C 1
ATOM 611 O O . ALA A 1 89 ? 11.037 70.364 66.166 1.00 15.87 86 ALA A O 1
ATOM 613 N N . ILE A 1 90 ? 11.228 69.079 64.328 1.00 14.96 87 ILE A N 1
ATOM 614 C CA . ILE A 1 90 ? 11.783 70.176 63.542 1.00 15.60 87 ILE A CA 1
ATOM 615 C C . ILE A 1 90 ? 10.721 71.239 63.287 1.00 16.34 87 ILE A C 1
ATOM 616 O O . ILE A 1 90 ? 11.003 72.442 63.339 1.00 16.65 87 ILE A O 1
ATOM 621 N N . ALA A 1 91 ? 9.484 70.816 63.019 1.00 15.57 88 ALA A N 1
ATOM 622 C CA . ALA A 1 91 ? 8.410 71.777 62.784 1.00 15.26 88 ALA A CA 1
ATOM 623 C C . ALA A 1 91 ? 8.143 72.627 64.021 1.00 15.85 88 ALA A C 1
ATOM 624 O O . ALA A 1 91 ? 7.963 73.845 63.915 1.00 16.57 88 ALA A O 1
ATOM 626 N N . GLU A 1 92 ? 8.107 72.005 65.202 1.00 16.25 89 GLU A N 1
ATOM 627 C CA . GLU A 1 92 ? 7.884 72.773 66.424 1.00 18.06 89 GLU A CA 1
ATOM 628 C C . GLU A 1 92 ? 9.021 73.753 66.674 1.00 18.19 89 GLU A C 1
ATOM 629 O O . GLU A 1 92 ? 8.783 74.910 67.042 1.00 17.31 89 GLU A O 1
ATOM 635 N N . ALA A 1 93 ? 10.266 73.310 66.479 1.00 16.67 90 ALA A N 1
ATOM 636 C CA . ALA A 1 93 ? 11.404 74.197 66.695 1.00 18.11 90 ALA A CA 1
ATOM 637 C C . ALA A 1 93 ? 11.390 75.358 65.710 1.00 18.83 90 ALA A C 1
ATOM 638 O O . ALA A 1 93 ? 11.665 76.504 66.085 1.00 17.62 90 ALA A O 1
ATOM 640 N N . ALA A 1 94 ? 11.065 75.081 64.444 1.00 18.39 91 ALA A N 1
ATOM 641 C CA . ALA A 1 94 ? 11.029 76.137 63.437 1.00 18.14 91 ALA A CA 1
ATOM 642 C C . ALA A 1 94 ? 9.931 77.151 63.733 1.00 18.19 91 ALA A C 1
ATOM 643 O O . ALA A 1 94 ? 10.138 78.360 63.575 1.00 18.24 91 ALA A O 1
ATOM 645 N N . LEU A 1 95 ? 8.754 76.680 64.155 1.00 16.83 92 LEU A N 1
ATOM 646 C CA . LEU A 1 95 ? 7.677 77.601 64.506 1.00 19.79 92 LEU A CA 1
ATOM 647 C C . LEU A 1 95 ? 8.046 78.442 65.720 1.00 20.13 92 LEU A C 1
ATOM 648 O O . LEU A 1 95 ? 7.761 79.644 65.763 1.00 19.53 92 LEU A O 1
ATOM 653 N N . GLN A 1 96 ? 8.684 77.825 66.715 1.00 21.07 93 GLN A N 1
ATOM 654 C CA . GLN A 1 96 ? 9.104 78.569 67.896 1.00 23.59 93 GLN A CA 1
ATOM 655 C C . GLN A 1 96 ? 10.128 79.643 67.551 1.00 23.73 93 GLN A C 1
ATOM 656 O O . GLN A 1 96 ? 10.175 80.689 68.209 1.00 25.02 93 GLN A O 1
ATOM 662 N N . ALA A 1 97 ? 10.943 79.411 66.525 1.00 20.48 94 ALA A N 1
ATOM 663 C CA . ALA A 1 97 ? 11.899 80.403 66.050 1.00 22.36 94 ALA A CA 1
ATOM 664 C C . ALA A 1 97 ? 11.273 81.418 65.100 1.00 22.06 94 ALA A C 1
ATOM 665 O O . ALA A 1 97 ? 12.002 82.224 64.510 1.00 22.98 94 ALA A O 1
ATOM 667 N N . GLY A 1 98 ? 9.953 81.395 64.936 1.00 21.23 95 GLY A N 1
ATOM 668 C CA . GLY A 1 98 ? 9.283 82.367 64.094 1.00 19.62 95 GLY A CA 1
ATOM 669 C C . GLY A 1 98 ? 9.457 82.146 62.609 1.00 21.03 95 GLY A C 1
ATOM 670 O O . GLY A 1 98 ? 9.499 83.117 61.847 1.00 22.29 95 GLY A O 1
ATOM 671 N N . LYS A 1 99 ? 9.563 80.897 62.173 1.00 19.00 96 LYS A N 1
ATOM 672 C CA . LYS A 1 99 ? 9.684 80.578 60.758 1.00 18.97 96 LYS A CA 1
ATOM 673 C C . LYS A 1 99 ? 8.368 80.032 60.222 1.00 17.94 96 LYS A C 1
ATOM 674 O O . LYS A 1 99 ? 7.597 79.398 60.947 1.00 17.54 96 LYS A O 1
ATOM 680 N N . HIS A 1 100 ? 8.116 80.294 58.943 1.00 18.22 97 HIS A N 1
ATOM 681 C CA . HIS A 1 100 ? 7.088 79.559 58.224 1.00 18.74 97 HIS A CA 1
ATOM 682 C C . HIS A 1 100 ? 7.585 78.147 57.937 1.00 17.35 97 HIS A C 1
ATOM 683 O O . HIS A 1 100 ? 8.786 77.911 57.778 1.00 18.34 97 HIS A O 1
ATOM 690 N N . VAL A 1 101 ? 6.654 77.198 57.878 1.00 16.38 98 VAL A N 1
ATOM 691 C CA . VAL A 1 101 ? 6.997 75.785 57.754 1.00 16.91 98 VAL A CA 1
ATOM 692 C C . VAL A 1 101 ? 6.170 75.157 56.640 1.00 17.41 98 VAL A C 1
ATOM 693 O O . VAL A 1 101 ? 4.942 75.300 56.610 1.00 16.90 98 VAL A O 1
ATOM 697 N N . VAL A 1 102 ? 6.847 74.471 55.724 1.00 15.66 99 VAL A N 1
ATOM 698 C CA . VAL A 1 102 ? 6.215 73.578 54.763 1.00 16.38 99 VAL A CA 1
ATOM 699 C C . VAL A 1 102 ? 6.837 72.203 54.942 1.00 16.98 99 VAL A C 1
ATOM 700 O O . VAL A 1 102 ? 8.066 72.077 54.999 1.00 16.25 99 VAL A O 1
ATOM 704 N N . LEU A 1 103 ? 5.995 71.181 55.043 1.00 15.67 100 LEU A N 1
ATOM 705 C CA . LEU A 1 103 ? 6.450 69.813 55.225 1.00 16.29 100 LEU A CA 1
ATOM 706 C C . LEU A 1 103 ? 5.960 68.936 54.085 1.00 15.27 100 LEU A C 1
ATOM 707 O O . LEU A 1 103 ? 4.843 69.109 53.587 1.00 15.75 100 LEU A O 1
ATOM 712 N N . GLU A 1 104 ? 6.809 68.004 53.670 1.00 13.77 101 GLU A N 1
ATOM 713 C CA . GLU A 1 104 ? 6.329 66.798 53.019 1.00 14.92 101 GLU A CA 1
ATOM 714 C C . GLU A 1 104 ? 5.852 65.853 54.112 1.00 16.05 101 GLU A C 1
ATOM 715 O O . GLU A 1 104 ? 6.581 65.603 55.076 1.00 15.89 101 GLU A O 1
ATOM 721 N N . TYR A 1 105 ? 4.619 65.369 53.987 1.00 14.87 102 TYR A N 1
ATOM 722 C CA . TYR A 1 105 ? 4.040 64.458 54.972 1.00 15.35 102 TYR A CA 1
ATOM 723 C C . TYR A 1 105 ? 5.038 63.338 55.277 1.00 14.91 102 TYR A C 1
ATOM 724 O O . TYR A 1 105 ? 5.674 62.823 54.362 1.00 15.16 102 TYR A O 1
ATOM 733 N N . PRO A 1 106 ? 5.180 62.945 56.556 1.00 14.38 103 PRO A N 1
ATOM 734 C CA . PRO A 1 106 ? 4.364 63.162 57.759 1.00 13.31 103 PRO A CA 1
ATOM 735 C C . PRO A 1 106 ? 4.419 64.544 58.399 1.00 15.77 103 PRO A C 1
ATOM 736 O O . PRO A 1 106 ? 5.401 65.277 58.270 1.00 13.77 103 PRO A O 1
ATOM 740 N N . LEU A 1 107 ? 3.341 64.872 59.115 1.00 15.02 104 LEU A N 1
ATOM 741 C CA . LEU A 1 107 ? 3.283 66.101 59.896 1.00 16.04 104 LEU A CA 1
ATOM 742 C C . LEU A 1 107 ? 3.884 65.907 61.284 1.00 15.54 104 LEU A C 1
ATOM 743 O O . LEU A 1 107 ? 4.623 66.772 61.768 1.00 15.55 104 LEU A O 1
ATOM 748 N N . ALA A 1 108 ? 3.586 64.784 61.933 1.00 14.79 105 ALA A N 1
ATOM 749 C CA . ALA A 1 108 ? 4.056 64.521 63.290 1.00 15.97 105 ALA A CA 1
ATOM 750 C C . ALA A 1 108 ? 3.864 63.037 63.585 1.00 16.32 105 ALA A C 1
ATOM 751 O O . ALA A 1 108 ? 3.322 62.284 62.769 1.00 15.64 105 ALA A O 1
ATOM 753 N N . LEU A 1 109 ? 4.309 62.625 64.774 1.00 16.82 106 LEU A N 1
ATOM 754 C CA . LEU A 1 109 ? 4.218 61.225 65.173 1.00 17.53 106 LEU A CA 1
ATOM 755 C C . LEU A 1 109 ? 2.843 60.866 65.725 1.00 19.48 106 LEU A C 1
ATOM 756 O O . LEU A 1 109 ? 2.436 59.701 65.646 1.00 17.80 106 LEU A O 1
ATOM 761 N N . THR A 1 110 ? 2.127 61.830 66.302 1.00 17.90 107 THR A N 1
ATOM 762 C CA . THR A 1 110 ? 0.814 61.579 66.881 1.00 17.67 107 THR A CA 1
ATOM 763 C C . THR A 1 110 ? -0.127 62.715 66.511 1.00 18.27 107 THR A C 1
ATOM 764 O O . THR A 1 110 ? 0.308 63.831 66.218 1.00 16.51 107 THR A O 1
ATOM 768 N N . TYR A 1 111 ? -1.428 62.412 66.535 1.00 18.82 108 TYR A N 1
ATOM 769 C CA . TYR A 1 111 ? -2.446 63.432 66.299 1.00 18.50 108 TYR A CA 1
ATOM 770 C C . TYR A 1 111 ? -2.295 64.597 67.269 1.00 17.30 108 TYR A C 1
ATOM 771 O O . TYR A 1 111 ? -2.449 65.762 66.883 1.00 18.21 108 TYR A O 1
ATOM 780 N N . ALA A 1 112 ? -1.981 64.300 68.533 1.00 17.74 109 ALA A N 1
ATOM 781 C CA . ALA A 1 112 ? -1.826 65.352 69.534 1.00 18.46 109 ALA A CA 1
ATOM 782 C C . ALA A 1 112 ? -0.698 66.309 69.168 1.00 17.48 109 ALA A C 1
ATOM 783 O O . ALA A 1 112 ? -0.841 67.529 69.308 1.00 17.23 109 ALA A O 1
ATOM 785 N N . MET A 1 113 ? 0.434 65.776 68.702 1.00 17.35 110 MET A N 1
ATOM 786 C CA . MET A 1 113 ? 1.524 66.645 68.271 1.00 17.10 110 MET A CA 1
ATOM 787 C C . MET A 1 113 ? 1.126 67.455 67.044 1.00 17.60 110 MET A C 1
ATOM 788 O O . MET A 1 113 ? 1.437 68.649 66.954 1.00 16.10 110 MET A O 1
ATOM 793 N N . GLY A 1 114 ? 0.427 66.828 66.095 1.00 16.85 111 GLY A N 1
ATOM 794 C CA . GLY A 1 114 ? -0.040 67.563 64.931 1.00 15.94 111 GLY A CA 1
ATOM 795 C C . GLY A 1 114 ? -0.969 68.703 65.299 1.00 17.76 111 GLY A C 1
ATOM 796 O O . GLY A 1 114 ? -0.909 69.782 64.704 1.00 16.66 111 GLY A O 1
ATOM 797 N N . LYS A 1 115 ? -1.835 68.483 66.290 1.00 17.52 112 LYS A N 1
ATOM 798 C CA . LYS A 1 115 ? -2.712 69.553 66.754 1.00 19.72 112 LYS A CA 1
ATOM 799 C C . LYS A 1 115 ? -1.929 70.611 67.521 1.00 18.91 112 LYS A C 1
ATOM 800 O O . LYS A 1 115 ? -2.215 71.808 67.404 1.00 19.78 112 LYS A O 1
ATOM 806 N N . LYS A 1 116 ? -0.941 70.186 68.314 1.00 17.10 113 LYS A N 1
ATOM 807 C CA . LYS A 1 116 ? -0.095 71.141 69.023 1.00 20.49 113 LYS A CA 1
ATOM 808 C C . LYS A 1 116 ? 0.676 72.017 68.044 1.00 19.42 113 LYS A C 1
ATOM 809 O O . LYS A 1 116 ? 0.873 73.213 68.291 1.00 19.80 113 LYS A O 1
ATOM 815 N N . LEU A 1 117 ? 1.109 71.441 66.920 1.00 19.60 114 LEU A N 1
ATOM 816 C CA . LEU A 1 117 ? 1.775 72.230 65.887 1.00 18.26 114 LEU A CA 1
ATOM 817 C C . LEU A 1 117 ? 0.809 73.203 65.225 1.00 18.54 114 LEU A C 1
ATOM 818 O O . LEU A 1 117 ? 1.175 74.347 64.930 1.00 18.45 114 LEU A O 1
ATOM 823 N N . GLN A 1 118 ? -0.420 72.756 64.962 1.00 17.69 115 GLN A N 1
ATOM 824 C CA . GLN A 1 118 ? -1.419 73.619 64.341 1.00 20.90 115 GLN A CA 1
ATOM 825 C C . GLN A 1 118 ? -1.722 74.825 65.224 1.00 21.33 115 GLN A C 1
ATOM 826 O O . GLN A 1 118 ? -1.773 75.964 64.746 1.00 23.61 115 GLN A O 1
ATOM 832 N N . GLN A 1 119 ? -1.921 74.588 66.522 1.00 23.16 116 GLN A N 1
ATOM 833 C CA . GLN A 1 119 ? -2.180 75.683 67.452 1.00 24.98 116 GLN A CA 1
ATOM 834 C C . GLN A 1 119 ? -0.982 76.619 67.555 1.00 25.14 116 GLN A C 1
ATOM 835 O O . GLN A 1 119 ? -1.142 77.844 67.590 1.00 24.24 116 GLN A O 1
ATOM 841 N N . LEU A 1 120 ? 0.230 76.058 67.601 1.00 23.50 117 LEU A N 1
ATOM 842 C CA . LEU A 1 120 ? 1.428 76.881 67.732 1.00 22.61 117 LEU A CA 1
ATOM 843 C C . LEU A 1 120 ? 1.612 77.792 66.525 1.00 23.65 117 LEU A C 1
ATOM 844 O O . LEU A 1 120 ? 1.962 78.969 66.673 1.00 25.03 117 LEU A O 1
ATOM 849 N N . ALA A 1 121 ? 1.381 77.266 65.321 1.00 21.26 118 ALA A N 1
ATOM 850 C CA . ALA A 1 121 ? 1.506 78.090 64.124 1.00 23.05 118 ALA A CA 1
ATOM 851 C C . ALA A 1 121 ? 0.482 79.218 64.124 1.00 25.04 118 ALA A C 1
ATOM 852 O O . ALA A 1 121 ? 0.794 80.347 63.724 1.00 24.57 118 ALA A O 1
ATOM 854 N N . ARG A 1 122 ? -0.744 78.933 64.571 1.00 24.35 119 ARG A N 1
ATOM 855 C CA . ARG A 1 122 ? -1.745 79.986 64.711 1.00 26.99 119 ARG A CA 1
ATOM 856 C C . ARG A 1 122 ? -1.286 81.039 65.711 1.00 27.42 119 ARG A C 1
ATOM 857 O O . ARG A 1 122 ? -1.341 82.242 65.434 1.00 26.50 119 ARG A O 1
ATOM 865 N N . GLU A 1 123 ? -0.828 80.597 66.886 1.00 27.31 120 GLU A N 1
ATOM 866 C CA . GLU A 1 123 ? -0.428 81.533 67.930 1.00 28.49 120 GLU A CA 1
ATOM 867 C C . GLU A 1 123 ? 0.737 82.409 67.488 1.00 27.99 120 GLU A C 1
ATOM 868 O O . GLU A 1 123 ? 0.826 83.572 67.897 1.00 28.34 120 GLU A O 1
ATOM 874 N N . LYS A 1 124 ? 1.628 81.880 66.654 1.00 27.70 121 LYS A N 1
ATOM 875 C CA . LYS A 1 124 ? 2.744 82.652 66.126 1.00 26.57 121 LYS A CA 1
ATOM 876 C C . LYS A 1 124 ? 2.411 83.358 64.819 1.00 24.55 121 LYS A C 1
ATOM 877 O O . LYS A 1 124 ? 3.241 84.123 64.318 1.00 27.10 121 LYS A O 1
ATOM 883 N N . GLY A 1 125 ? 1.227 83.127 64.261 1.00 24.47 122 GLY A N 1
ATOM 884 C CA . GLY A 1 125 ? 0.872 83.744 62.993 1.00 24.46 122 GLY A CA 1
ATOM 885 C C . GLY A 1 125 ? 1.787 83.344 61.857 1.00 25.31 122 GLY A C 1
ATOM 886 O O . GLY A 1 125 ? 2.152 84.187 61.027 1.00 25.14 122 GLY A O 1
ATOM 887 N N . LYS A 1 126 ? 2.175 82.072 61.805 1.00 22.28 123 LYS A N 1
ATOM 888 C CA . LYS A 1 126 ? 3.078 81.565 60.785 1.00 23.47 123 LYS A CA 1
ATOM 889 C C . LYS A 1 126 ? 2.408 80.436 60.014 1.00 21.57 123 LYS A C 1
ATOM 890 O O . LYS A 1 126 ? 1.533 79.738 60.534 1.00 22.24 123 LYS A O 1
ATOM 896 N N . LEU A 1 127 ? 2.836 80.265 58.767 1.00 19.41 124 LEU A N 1
ATOM 897 C CA . LEU A 1 127 ? 2.305 79.206 57.923 1.00 19.91 124 LEU A CA 1
ATOM 898 C C . LEU A 1 127 ? 2.748 77.837 58.424 1.00 18.46 124 LEU A C 1
ATOM 899 O O . LEU A 1 127 ? 3.913 77.630 58.775 1.00 17.87 124 LEU A O 1
ATOM 904 N N . LEU A 1 128 ? 1.802 76.901 58.465 1.00 18.15 125 LEU A N 1
ATOM 905 C CA . LEU A 1 128 ? 2.096 75.482 58.641 1.00 19.05 125 LEU A CA 1
ATOM 906 C C . LEU A 1 128 ? 1.366 74.746 57.528 1.00 18.84 125 LEU A C 1
ATOM 907 O O . LEU A 1 128 ? 0.142 74.586 57.584 1.00 19.08 125 LEU A O 1
ATOM 912 N N . HIS A 1 129 ? 2.113 74.318 56.515 1.00 17.50 126 HIS A N 1
ATOM 913 C CA . HIS A 1 129 ? 1.552 73.752 55.298 1.00 17.31 126 HIS A CA 1
ATOM 914 C C . HIS A 1 129 ? 2.159 72.378 55.059 1.00 18.32 126 HIS A C 1
ATOM 915 O O . HIS A 1 129 ? 3.384 72.222 55.096 1.00 16.16 126 HIS A O 1
ATOM 922 N N . VAL A 1 130 ? 1.304 71.386 54.820 1.00 16.64 127 VAL A N 1
ATOM 923 C CA . VAL A 1 130 ? 1.734 70.010 54.607 1.00 17.03 127 VAL A CA 1
ATOM 924 C C . VAL A 1 130 ? 1.085 69.489 53.333 1.00 18.41 127 VAL A C 1
ATOM 925 O O . VAL A 1 130 ? -0.128 69.636 53.143 1.00 18.71 127 VAL A O 1
ATOM 929 N N . GLU A 1 131 ? 1.890 68.884 52.465 1.00 17.02 128 GLU A N 1
ATOM 930 C CA . GLU A 1 131 ? 1.385 68.135 51.326 1.00 17.96 128 GLU A CA 1
ATOM 931 C C . GLU A 1 131 ? 2.052 66.768 51.290 1.00 16.98 128 GLU A C 1
ATOM 932 O O . GLU A 1 131 ? 3.041 66.510 51.982 1.00 14.93 128 GLU A O 1
ATOM 938 N N . HIS A 1 132 ? 1.489 65.885 50.468 1.00 17.23 129 HIS A N 1
ATOM 939 C CA . HIS A 1 132 ? 1.984 64.516 50.312 1.00 16.62 129 HIS A CA 1
ATOM 940 C C . HIS A 1 132 ? 2.007 64.234 48.811 1.00 16.89 129 HIS A C 1
ATOM 941 O O . HIS A 1 132 ? 1.048 63.691 48.256 1.00 16.79 129 HIS A O 1
ATOM 948 N N . ILE A 1 133 ? 3.109 64.614 48.160 1.00 15.77 130 ILE A N 1
ATOM 949 C CA . ILE A 1 133 ? 3.217 64.586 46.709 1.00 16.70 130 ILE A CA 1
ATOM 950 C C . ILE A 1 133 ? 4.267 63.591 46.234 1.00 16.89 130 ILE A C 1
ATOM 951 O O . ILE A 1 133 ? 4.102 62.965 45.181 1.00 15.07 130 ILE A O 1
ATOM 956 N N . GLU A 1 134 ? 5.348 63.417 47.000 1.00 17.71 131 GLU A N 1
ATOM 957 C CA . GLU A 1 134 ? 6.452 62.573 46.552 1.00 18.89 131 GLU A CA 1
ATOM 958 C C . GLU A 1 134 ? 5.998 61.137 46.314 1.00 17.78 131 GLU A C 1
ATOM 959 O O . GLU A 1 134 ? 6.417 60.499 45.341 1.00 16.39 131 GLU A O 1
ATOM 965 N N . LEU A 1 135 ? 5.143 60.613 47.188 1.00 16.11 132 LEU A N 1
ATOM 966 C CA . LEU A 1 135 ? 4.631 59.251 47.048 1.00 17.04 132 LEU A CA 1
ATOM 967 C C . LEU A 1 135 ? 3.381 59.282 46.174 1.00 15.93 132 LEU A C 1
ATOM 968 O O . LEU A 1 135 ? 2.297 59.657 46.629 1.00 14.23 132 LEU A O 1
ATOM 973 N N . LEU A 1 136 ? 3.541 58.896 44.906 1.00 15.34 133 LEU A N 1
ATOM 974 C CA . LEU A 1 136 ? 2.420 58.664 43.993 1.00 15.39 133 LEU A CA 1
ATOM 975 C C . LEU A 1 136 ? 1.537 59.899 43.831 1.00 14.81 133 LEU A C 1
ATOM 976 O O . LEU A 1 136 ? 0.324 59.783 43.637 1.00 14.82 133 LEU A O 1
ATOM 981 N N . GLY A 1 137 ? 2.136 61.090 43.903 1.00 13.87 134 GLY A N 1
ATOM 982 C CA . GLY A 1 137 ? 1.347 62.311 43.824 1.00 14.16 134 GLY A CA 1
ATOM 983 C C . GLY A 1 137 ? 0.600 62.449 42.512 1.00 15.26 134 GLY A C 1
ATOM 984 O O . GLY A 1 137 ? -0.564 62.856 42.490 1.00 15.51 134 GLY A O 1
ATOM 985 N N . GLY A 1 138 ? 1.259 62.120 41.400 1.00 15.25 135 GLY A N 1
ATOM 986 C CA . GLY A 1 138 ? 0.573 62.144 40.119 1.00 16.32 135 GLY A CA 1
ATOM 987 C C . GLY A 1 138 ? -0.563 61.141 40.052 1.00 17.42 135 GLY A C 1
ATOM 988 O O . GLY A 1 138 ? -1.645 61.449 39.549 1.00 17.63 135 GLY A O 1
ATOM 989 N N . VAL A 1 139 ? -0.335 59.933 40.573 1.00 16.61 136 VAL A N 1
ATOM 990 C CA . VAL A 1 139 ? -1.378 58.910 40.571 1.00 16.83 136 VAL A CA 1
ATOM 991 C C . VAL A 1 139 ? -2.572 59.356 41.408 1.00 17.30 136 VAL A C 1
ATOM 992 O O . VAL A 1 139 ? -3.727 59.101 41.047 1.00 17.33 136 VAL A O 1
ATOM 996 N N . HIS A 1 140 ? -2.320 60.034 42.534 1.00 16.36 137 HIS A N 1
ATOM 997 C CA . HIS A 1 140 ? -3.427 60.486 43.374 1.00 16.65 137 HIS A CA 1
ATOM 998 C C . HIS A 1 140 ? -4.334 61.456 42.629 1.00 18.13 137 HIS A C 1
ATOM 999 O O . HIS A 1 140 ? -5.564 61.365 42.726 1.00 17.41 137 HIS A O 1
ATOM 1006 N N . GLN A 1 141 ? -3.750 62.404 41.895 1.00 17.80 138 GLN A N 1
ATOM 1007 C CA . GLN A 1 141 ? -4.570 63.340 41.135 1.00 19.95 138 GLN A CA 1
ATOM 1008 C C . GLN A 1 141 ? -5.307 62.634 40.004 1.00 19.96 138 GLN A C 1
ATOM 1009 O O . GLN A 1 141 ? -6.450 62.983 39.689 1.00 20.66 138 GLN A O 1
ATOM 1015 N N . ALA A 1 142 ? -4.670 61.637 39.385 1.00 17.15 139 ALA A N 1
ATOM 1016 C CA . ALA A 1 142 ? -5.346 60.860 38.351 1.00 20.59 139 ALA A CA 1
ATOM 1017 C C . ALA A 1 142 ? -6.536 60.096 38.923 1.00 20.10 139 ALA A C 1
ATOM 1018 O O . ALA A 1 142 ? -7.585 59.992 38.276 1.00 20.92 139 ALA A O 1
ATOM 1020 N N . ILE A 1 143 ? -6.391 59.552 40.133 1.00 18.01 140 ILE A N 1
ATOM 1021 C CA . ILE A 1 143 ? -7.513 58.881 40.789 1.00 19.44 140 ILE A CA 1
ATOM 1022 C C . ILE A 1 143 ? -8.635 59.875 41.061 1.00 20.62 140 ILE A C 1
ATOM 1023 O O . ILE A 1 143 ? -9.809 59.609 40.779 1.00 21.08 140 ILE A O 1
ATOM 1028 N N . ARG A 1 144 ? -8.286 61.036 41.623 1.00 20.08 141 ARG A N 1
ATOM 1029 C CA . ARG A 1 144 ? -9.281 62.072 41.889 1.00 23.11 141 ARG A CA 1
ATOM 1030 C C . ARG A 1 144 ? -10.029 62.462 40.621 1.00 22.50 141 ARG A C 1
ATOM 1031 O O . ARG A 1 144 ? -11.257 62.605 40.633 1.00 23.36 141 ARG A O 1
ATOM 1039 N N . GLN A 1 145 ? -9.305 62.625 39.512 1.00 22.59 142 GLN A N 1
ATOM 1040 C CA . GLN A 1 145 ? -9.913 63.062 38.261 1.00 24.52 142 GLN A CA 1
ATOM 1041 C C . GLN A 1 145 ? -10.813 62.008 37.629 1.00 23.50 142 GLN A C 1
ATOM 1042 O O . GLN A 1 145 ? -11.545 62.335 36.689 1.00 23.21 142 GLN A O 1
ATOM 1048 N N . ASN A 1 146 ? -10.783 60.763 38.109 1.00 22.08 143 ASN A N 1
ATOM 1049 C CA . ASN A 1 146 ? -11.521 59.687 37.465 1.00 23.25 143 ASN A CA 1
ATOM 1050 C C . ASN A 1 146 ? -12.417 58.889 38.403 1.00 23.38 143 ASN A C 1
ATOM 1051 O O . ASN A 1 146 ? -13.142 58.008 37.929 1.00 22.22 143 ASN A O 1
ATOM 1056 N N . LEU A 1 147 ? -12.393 59.165 39.711 1.00 22.22 144 LEU A N 1
ATOM 1057 C CA . LEU A 1 147 ? -13.279 58.457 40.631 1.00 23.20 144 LEU A CA 1
ATOM 1058 C C . LEU A 1 147 ? -14.745 58.687 40.292 1.00 24.37 144 LEU A C 1
ATOM 1059 O O . LEU A 1 147 ? -15.572 57.785 40.469 1.00 25.63 144 LEU A O 1
ATOM 1064 N N . GLY A 1 148 ? -15.086 59.878 39.796 1.00 26.51 145 GLY A N 1
ATOM 1065 C CA . GLY A 1 148 ? -16.462 60.163 39.430 1.00 25.52 145 GLY A CA 1
ATOM 1066 C C . GLY A 1 148 ? -17.000 59.283 38.321 1.00 25.47 145 GLY A C 1
ATOM 1067 O O . GLY A 1 148 ? -18.215 59.257 38.097 1.00 29.87 145 GLY A O 1
ATOM 1068 N N . LYS A 1 149 ? -16.128 58.551 37.629 1.00 24.55 146 LYS A N 1
ATOM 1069 C CA . LYS A 1 149 ? -16.530 57.723 36.501 1.00 24.09 146 LYS A CA 1
ATOM 1070 C C . LYS A 1 149 ? -16.955 56.311 36.894 1.00 24.59 146 LYS A C 1
ATOM 1071 O O . LYS A 1 149 ? -17.605 55.638 36.088 1.00 24.17 146 LYS A O 1
ATOM 1077 N N . ILE A 1 150 ? -16.616 55.841 38.095 1.00 22.37 147 ILE A N 1
ATOM 1078 C CA . ILE A 1 150 ? -16.774 54.430 38.432 1.00 22.61 147 ILE A CA 1
ATOM 1079 C C . ILE A 1 150 ? -17.871 54.196 39.464 1.00 21.62 147 ILE A C 1
ATOM 1080 O O . ILE A 1 150 ? -17.986 53.086 39.993 1.00 21.80 147 ILE A O 1
ATOM 1085 N N . GLY A 1 151 ? -18.690 55.205 39.759 1.00 21.84 148 GLY A N 1
ATOM 1086 C CA . GLY A 1 151 ? -19.824 54.978 40.639 1.00 20.87 148 GLY A CA 1
ATOM 1087 C C . GLY A 1 151 ? -19.419 54.736 42.085 1.00 21.44 148 GLY A C 1
ATOM 1088 O O . GLY A 1 151 ? -18.410 55.251 42.576 1.00 21.17 148 GLY A O 1
ATOM 1089 N N . GLU A 1 152 ? -20.227 53.935 42.779 1.00 21.10 149 GLU A N 1
ATOM 1090 C CA . GLU A 1 152 ? -19.971 53.645 44.186 1.00 22.50 149 GLU A CA 1
ATOM 1091 C C . GLU A 1 152 ? -18.763 52.728 44.316 1.00 20.44 149 GLU A C 1
ATOM 1092 O O . GLU A 1 152 ? -18.790 51.582 43.853 1.00 20.15 149 GLU A O 1
ATOM 1098 N N . VAL A 1 153 ? -17.708 53.227 44.953 1.00 19.88 150 VAL A N 1
ATOM 1099 C CA . VAL A 1 153 ? -16.496 52.444 45.169 1.00 18.99 150 VAL A CA 1
ATOM 1100 C C . VAL A 1 153 ? -16.717 51.528 46.366 1.00 19.39 150 VAL A C 1
ATOM 1101 O O . VAL A 1 153 ? -17.028 51.994 47.467 1.00 20.95 150 VAL A O 1
ATOM 1105 N N . PHE A 1 154 ? -16.559 50.219 46.153 1.00 18.80 151 PHE A N 1
ATOM 1106 C CA . PHE A 1 154 ? -16.820 49.233 47.192 1.00 17.66 151 PHE A CA 1
ATOM 1107 C C . PHE A 1 154 ? -15.609 48.400 47.584 1.00 17.71 151 PHE A C 1
ATOM 1108 O O . PHE A 1 154 ? -15.639 47.774 48.649 1.00 18.19 151 PHE A O 1
ATOM 1116 N N . TYR A 1 155 ? -14.556 48.369 46.771 1.00 17.59 152 TYR A N 1
ATOM 1117 C CA . TYR A 1 155 ? -13.394 47.542 47.063 1.00 17.58 152 TYR A CA 1
ATOM 1118 C C . TYR A 1 155 ? -12.163 48.203 46.467 1.00 17.26 152 TYR A C 1
ATOM 1119 O O . TYR A 1 155 ? -12.147 48.522 45.275 1.00 18.16 152 TYR A O 1
ATOM 1128 N N . ALA A 1 156 ? -11.146 48.416 47.297 1.00 15.01 153 ALA A N 1
ATOM 1129 C CA . ALA A 1 156 ? -9.904 49.029 46.856 1.00 16.21 153 ALA A CA 1
ATOM 1130 C C . ALA A 1 156 ? -8.733 48.294 47.488 1.00 17.39 153 ALA A C 1
ATOM 1131 O O . ALA A 1 156 ? -8.827 47.798 48.614 1.00 16.19 153 ALA A O 1
ATOM 1133 N N . ARG A 1 157 ? -7.626 48.231 46.753 1.00 15.15 154 ARG A N 1
ATOM 1134 C CA . ARG A 1 157 ? -6.419 47.586 47.248 1.00 16.99 154 ARG A CA 1
ATOM 1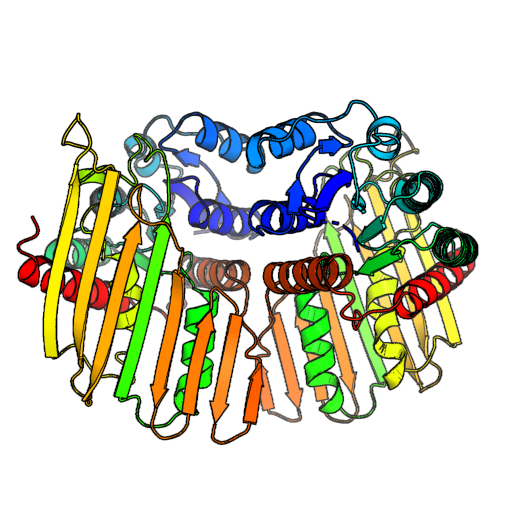135 C C . ARG A 1 157 ? -5.211 48.417 46.851 1.00 16.27 154 ARG A C 1
ATOM 1136 O O . ARG A 1 157 ? -5.010 48.706 45.667 1.00 16.05 154 ARG A O 1
ATOM 1144 N N . TYR A 1 158 ? -4.418 48.798 47.848 1.00 13.99 155 TYR A N 1
ATOM 1145 C CA . TYR A 1 158 ? -3.211 49.597 47.663 1.00 15.28 155 TYR A CA 1
ATOM 1146 C C . TYR A 1 158 ? -2.062 48.827 48.299 1.00 16.59 155 TYR A C 1
ATOM 1147 O O . TYR A 1 158 ? -1.985 48.722 49.528 1.00 15.42 155 TYR A O 1
ATOM 1156 N N . SER A 1 159 ? -1.182 48.274 47.468 1.00 15.61 156 SER A N 1
ATOM 1157 C CA . SER A 1 159 ? -0.118 47.398 47.939 1.00 17.22 156 SER A CA 1
ATOM 1158 C C . SER A 1 159 ? 1.222 47.879 47.406 1.00 18.92 156 SER A C 1
ATOM 1159 O O . SER A 1 159 ? 1.380 48.080 46.197 1.00 17.45 156 SER A O 1
ATOM 1162 N N . THR A 1 160 ? 2.181 48.054 48.311 1.00 14.97 157 THR A N 1
ATOM 1163 C CA . THR A 1 160 ? 3.551 48.420 47.972 1.00 16.10 157 THR A CA 1
ATOM 1164 C C . THR A 1 160 ? 4.471 47.375 48.588 1.00 17.06 157 THR A C 1
ATOM 1165 O O . THR A 1 160 ? 4.610 47.311 49.814 1.00 16.08 157 THR A O 1
ATOM 1169 N N . ILE A 1 161 ? 5.089 46.551 47.747 1.00 17.17 158 ILE A N 1
ATOM 1170 C CA . ILE A 1 161 ? 6.047 45.545 48.192 1.00 17.29 158 ILE A CA 1
ATOM 1171 C C . ILE A 1 161 ? 7.358 45.794 47.462 1.00 19.23 158 ILE A C 1
ATOM 1172 O O . ILE A 1 161 ? 7.389 45.828 46.226 1.00 17.97 158 ILE A O 1
ATOM 1177 N N . MET A 1 162 ? 8.436 45.968 48.225 1.00 18.51 159 MET A N 1
ATOM 1178 C CA . MET A 1 162 ? 9.741 46.341 47.682 1.00 20.90 159 MET A CA 1
ATOM 1179 C C . MET A 1 162 ? 10.805 45.408 48.253 1.00 21.00 159 MET A C 1
ATOM 1180 O O . MET A 1 162 ? 11.262 45.595 49.383 1.00 21.20 159 MET A O 1
ATOM 1185 N N . GLY A 1 163 ? 11.204 44.410 47.471 1.00 22.50 160 GLY A N 1
ATOM 1186 C CA . GLY A 1 163 ? 12.276 43.530 47.900 1.00 21.53 160 GLY A CA 1
ATOM 1187 C C . GLY A 1 163 ? 13.603 44.267 47.944 1.00 21.89 160 GLY A C 1
ATOM 1188 O O . GLY A 1 163 ? 13.927 45.063 47.061 1.00 22.62 160 GLY A O 1
ATOM 1189 N N . GLN A 1 164 ? 14.375 44.004 48.996 1.00 20.44 161 GLN A N 1
ATOM 1190 C CA . GLN A 1 164 ? 15.671 44.654 49.174 1.00 22.38 161 GLN A CA 1
ATOM 1191 C C . GLN A 1 164 ? 16.582 43.717 49.950 1.00 22.20 161 GLN A C 1
ATOM 1192 O O . GLN A 1 164 ? 16.296 43.388 51.105 1.00 21.11 161 GLN A O 1
ATOM 1198 N N . ASN A 1 165 ? 17.673 43.300 49.317 1.00 21.56 162 ASN A N 1
ATOM 1199 C CA . ASN A 1 165 ? 18.612 42.359 49.916 1.00 23.24 162 ASN A CA 1
ATOM 1200 C C . ASN A 1 165 ? 20.029 42.709 49.460 1.00 22.44 162 ASN A C 1
ATOM 1201 O O . ASN A 1 165 ? 20.320 42.680 48.266 1.00 23.38 162 ASN A O 1
ATOM 1206 N N . PRO A 1 166 ? 20.915 43.052 50.409 1.00 22.29 163 PRO A N 1
ATOM 1207 C CA . PRO A 1 166 ? 20.661 43.076 51.852 1.00 22.11 163 PRO A CA 1
ATOM 1208 C C . PRO A 1 166 ? 19.939 44.336 52.324 1.00 21.43 163 PRO A C 1
ATOM 1209 O O . PRO A 1 166 ? 20.030 45.385 51.688 1.00 21.50 163 PRO A O 1
ATOM 1213 N N . ALA A 1 167 ? 19.221 44.219 53.430 1.00 22.16 164 ALA A N 1
ATOM 1214 C CA . ALA A 1 167 ? 18.596 45.386 54.026 1.00 22.05 164 ALA A CA 1
ATOM 1215 C C . ALA A 1 167 ? 19.678 46.327 54.548 1.00 22.40 164 ALA A C 1
ATOM 1216 O O . ALA A 1 167 ? 20.598 45.879 55.243 1.00 21.27 164 ALA A O 1
ATOM 1218 N N . PRO A 1 168 ? 19.607 47.616 54.242 1.00 22.64 165 PRO A N 1
ATOM 1219 C CA . PRO A 1 168 ? 20.669 48.536 54.654 1.00 23.58 165 PRO A CA 1
ATOM 1220 C C . PRO A 1 168 ? 20.581 48.882 56.132 1.00 24.29 165 PRO A C 1
ATOM 1221 O O . PRO A 1 168 ? 19.567 48.666 56.798 1.00 24.09 165 PRO A O 1
ATOM 1225 N N . GLN A 1 169 ? 21.681 49.430 56.639 1.00 25.42 166 GLN A N 1
ATOM 1226 C CA . GLN A 1 169 ? 21.710 49.973 57.993 1.00 27.09 166 GLN A CA 1
ATOM 1227 C C . GLN A 1 169 ? 21.561 51.492 57.922 1.00 27.43 166 GLN A C 1
ATOM 1228 O O . GLN A 1 169 ? 22.479 52.262 58.208 1.00 29.32 166 GLN A O 1
ATOM 1234 N N . ARG A 1 170 ? 20.364 51.911 57.511 1.00 24.49 167 ARG A N 1
ATOM 1235 C CA . ARG A 1 170 ? 20.030 53.322 57.386 1.00 24.45 167 ARG A CA 1
ATOM 1236 C C . ARG A 1 170 ? 18.651 53.561 57.992 1.00 23.05 167 ARG A C 1
ATOM 1237 O O . ARG A 1 170 ? 17.943 52.624 58.373 1.00 19.84 167 ARG A O 1
ATOM 1245 N N . TRP A 1 171 ? 18.268 54.840 58.071 1.00 21.33 168 TRP A N 1
ATOM 1246 C CA . TRP A 1 171 ? 17.105 55.218 58.870 1.00 19.67 168 TRP A CA 1
ATOM 1247 C C . TRP A 1 171 ? 15.810 54.620 58.334 1.00 17.62 168 TRP A C 1
ATOM 1248 O O . TRP A 1 171 ? 14.864 54.413 59.102 1.00 18.00 168 TRP A O 1
ATOM 1259 N N . THR A 1 172 ? 15.744 54.324 57.034 1.00 18.00 169 THR A N 1
ATOM 1260 C CA . THR A 1 172 ? 14.525 53.761 56.461 1.00 18.06 169 THR A CA 1
ATOM 1261 C C . THR A 1 172 ? 14.253 52.335 56.925 1.00 16.91 169 THR A C 1
ATOM 1262 O O . THR A 1 172 ? 13.128 51.852 56.755 1.00 17.10 169 THR A O 1
ATOM 1266 N N . TYR A 1 173 ? 15.246 51.650 57.495 1.00 16.29 170 TYR A N 1
ATOM 1267 C CA . TYR A 1 173 ? 15.058 50.328 58.082 1.00 18.47 170 TYR A CA 1
ATOM 1268 C C . TYR A 1 173 ? 15.306 50.348 59.586 1.00 18.50 170 TYR A C 1
ATOM 1269 O O . TYR A 1 173 ? 15.515 49.296 60.197 1.00 18.50 170 TYR A O 1
ATOM 1278 N N . HIS A 1 174 ? 15.287 51.535 60.186 1.00 18.36 171 HIS A N 1
ATOM 1279 C CA . HIS A 1 174 ? 15.520 51.727 61.611 1.00 20.26 171 HIS A CA 1
ATOM 1280 C C . HIS A 1 174 ? 14.168 51.911 62.291 1.00 19.26 171 HIS A C 1
ATOM 1281 O O . HIS A 1 174 ? 13.396 52.795 61.906 1.00 19.52 171 HIS A O 1
ATOM 1288 N N . HIS A 1 175 ? 13.882 51.067 63.289 1.00 19.69 172 HIS A N 1
ATOM 1289 C CA . HIS A 1 175 ? 12.557 51.040 63.911 1.00 20.94 172 HIS A CA 1
ATOM 1290 C C . HIS A 1 175 ? 12.088 52.432 64.323 1.00 20.54 172 HIS A C 1
ATOM 1291 O O . HIS A 1 175 ? 10.983 52.858 63.967 1.00 19.61 172 HIS A O 1
ATOM 1298 N N . GLN A 1 176 ? 12.917 53.157 65.074 1.00 20.55 173 GLN A N 1
ATOM 1299 C CA . GLN A 1 176 ? 12.480 54.432 65.635 1.00 22.58 173 GLN A CA 1
ATOM 1300 C C . GLN A 1 176 ? 12.487 55.551 64.597 1.00 20.73 173 GLN A C 1
ATOM 1301 O O . GLN A 1 176 ? 11.556 56.363 64.554 1.00 19.97 173 GLN A O 1
ATOM 1307 N N . GLN A 1 177 ? 13.521 55.614 63.753 1.00 18.98 174 GLN A N 1
ATOM 1308 C CA . GLN A 1 177 ? 13.611 56.700 62.781 1.00 19.28 174 GLN A CA 1
ATOM 1309 C C . GLN A 1 177 ? 12.558 56.562 61.688 1.00 17.64 174 GLN A C 1
ATOM 1310 O O . GLN A 1 177 ? 11.967 57.561 61.261 1.00 14.58 174 GLN A O 1
ATOM 1316 N N . PHE A 1 178 ? 12.314 55.338 61.216 1.00 16.62 175 PHE A N 1
ATOM 1317 C CA . PHE A 1 178 ? 11.320 55.145 60.167 1.00 17.28 175 PHE A CA 1
ATOM 1318 C C . PHE A 1 178 ? 9.903 55.213 60.723 1.00 16.84 175 PHE A C 1
ATOM 1319 O O . PHE A 1 178 ? 8.995 55.720 60.055 1.00 16.25 175 PHE A O 1
ATOM 1327 N N . GLY A 1 179 ? 9.700 54.723 61.940 1.00 16.29 176 GLY A N 1
ATOM 1328 C CA . GLY A 1 179 ? 8.402 54.795 62.573 1.00 16.38 176 GLY A CA 1
ATOM 1329 C C . GLY A 1 179 ? 7.427 53.761 62.040 1.00 18.37 176 GLY A C 1
ATOM 1330 O O . GLY A 1 179 ? 7.790 52.798 61.356 1.00 17.78 176 GLY A O 1
ATOM 1331 N N . PHE A 1 180 ? 6.158 53.979 62.370 1.00 16.54 177 PHE A N 1
ATOM 1332 C CA . PHE A 1 180 ? 5.092 53.066 61.978 1.00 18.05 177 PHE A CA 1
ATOM 1333 C C . PHE A 1 180 ? 5.077 52.894 60.462 1.00 14.54 177 PHE A C 1
ATOM 1334 O O . PHE A 1 180 ? 4.873 53.878 59.737 1.00 14.53 177 PHE A O 1
ATOM 1342 N N . PRO A 1 181 ? 5.285 51.678 59.947 1.00 15.76 178 PRO A N 1
ATOM 1343 C CA . PRO A 1 181 ? 5.537 51.518 58.504 1.00 15.38 178 PRO A CA 1
ATOM 1344 C C . PRO A 1 181 ? 4.386 51.946 57.606 1.00 14.55 178 PRO A C 1
ATOM 1345 O O . PRO A 1 181 ? 4.630 52.267 56.437 1.00 15.44 178 PRO A O 1
ATOM 1349 N N . LEU A 1 182 ? 3.151 51.967 58.099 1.00 15.43 179 LEU A N 1
ATOM 1350 C CA . LEU A 1 182 ? 1.994 52.259 57.264 1.00 14.71 179 LEU A CA 1
ATOM 1351 C C . LEU A 1 182 ? 1.630 53.739 57.224 1.00 14.14 179 LEU A C 1
ATOM 1352 O O . LEU A 1 182 ? 0.588 54.087 56.662 1.00 14.42 179 LEU A O 1
ATOM 1357 N N . VAL A 1 183 ? 2.467 54.616 57.784 1.00 14.89 180 VAL A N 1
ATOM 1358 C CA . VAL A 1 183 ? 2.111 56.032 57.880 1.00 13.75 180 VAL A CA 1
ATOM 1359 C C . VAL A 1 183 ? 1.873 56.626 56.496 1.00 13.78 180 VAL A C 1
ATOM 1360 O O . VAL A 1 183 ? 0.856 57.287 56.250 1.00 12.06 180 VAL A O 1
ATOM 1364 N N . ALA A 1 184 ? 2.803 56.393 55.567 1.00 12.83 181 ALA A N 1
ATOM 1365 C CA . ALA A 1 184 ? 2.687 57.001 54.245 1.00 14.89 181 ALA A CA 1
ATOM 1366 C C . ALA A 1 184 ? 1.546 56.384 53.444 1.00 13.82 181 ALA A C 1
ATOM 1367 O O . ALA A 1 184 ? 0.788 57.101 52.781 1.00 13.88 181 ALA A O 1
ATOM 1369 N N . ALA A 1 185 ? 1.408 55.057 53.493 1.00 13.29 182 ALA A N 1
ATOM 1370 C CA . ALA A 1 185 ? 0.351 54.401 52.732 1.00 13.52 182 ALA A CA 1
ATOM 1371 C C . ALA A 1 185 ? -1.027 54.811 53.235 1.00 14.67 182 ALA A C 1
ATOM 1372 O O . ALA A 1 185 ? -1.944 55.041 52.437 1.00 14.27 182 ALA A O 1
ATOM 1374 N N . LEU A 1 186 ? -1.192 54.914 54.556 1.00 13.48 183 LEU A N 1
ATOM 1375 C CA . LEU A 1 186 ? -2.483 55.308 55.109 1.00 14.35 183 LEU A CA 1
ATOM 1376 C C . LEU A 1 186 ? -2.816 56.756 54.783 1.00 14.65 183 LEU A C 1
ATOM 1377 O O . LEU A 1 186 ? -3.996 57.115 54.703 1.00 15.02 183 LEU A O 1
ATOM 1382 N N . SER A 1 187 ? -1.798 57.600 54.603 1.00 14.25 184 SER A N 1
ATOM 1383 C CA . SER A 1 187 ? -2.048 58.961 54.143 1.00 14.52 184 SER A CA 1
ATOM 1384 C C . SER A 1 187 ? -2.666 58.957 52.752 1.00 14.41 184 SER A C 1
ATOM 1385 O O . SER A 1 187 ? -3.598 59.721 52.477 1.00 14.50 184 SER A O 1
ATOM 1388 N N . ARG A 1 188 ? -2.170 58.090 51.868 1.00 13.59 185 ARG A N 1
ATOM 1389 C CA . ARG A 1 188 ? -2.713 58.007 50.516 1.00 14.92 185 ARG A CA 1
ATOM 1390 C C . ARG A 1 188 ? -4.173 57.574 50.532 1.00 15.54 185 ARG A C 1
ATOM 1391 O O . ARG A 1 188 ? -5.016 58.162 49.844 1.00 16.28 185 ARG A O 1
ATOM 1399 N N . ILE A 1 189 ? -4.494 56.546 51.321 1.00 13.98 186 ILE A N 1
ATOM 1400 C CA . ILE A 1 189 ? -5.837 55.982 51.292 1.00 14.90 186 ILE A CA 1
ATOM 1401 C C . ILE A 1 189 ? -6.855 56.879 51.990 1.00 16.72 186 ILE A C 1
ATOM 1402 O O . ILE A 1 189 ? -8.064 56.691 51.812 1.00 15.10 186 ILE A O 1
ATOM 1407 N N . SER A 1 190 ? -6.404 57.862 52.767 1.00 15.44 187 SER A N 1
ATOM 1408 C CA . SER A 1 190 ? -7.288 58.655 53.611 1.00 16.92 187 SER A CA 1
ATOM 1409 C C . SER A 1 190 ? -7.690 59.985 52.992 1.00 15.89 187 SER A C 1
ATOM 1410 O O . SER A 1 190 ? -8.457 60.730 53.609 1.00 16.41 187 SER A O 1
ATOM 1413 N N . ARG A 1 191 ? -7.197 60.308 51.797 1.00 16.80 188 ARG A N 1
ATOM 1414 C CA . ARG A 1 191 ? -7.414 61.620 51.201 1.00 17.60 188 ARG A CA 1
ATOM 1415 C C . ARG A 1 191 ? -8.531 61.612 50.164 1.00 19.38 188 ARG A C 1
ATOM 1416 O O . ARG A 1 191 ? -8.543 62.448 49.253 1.00 20.62 188 ARG A O 1
ATOM 1424 N N . PHE A 1 192 ? -9.482 60.687 50.299 1.00 18.55 189 PHE A N 1
ATOM 1425 C CA . PHE A 1 192 ? -10.717 60.694 49.522 1.00 21.16 189 PHE A CA 1
ATOM 1426 C C . PHE A 1 192 ? -11.947 60.760 50.429 1.00 20.87 189 PHE A C 1
ATOM 1427 O O . PHE A 1 192 ? -13.033 60.322 50.026 1.00 20.00 189 PHE A O 1
ATOM 1435 N N . THR A 1 193 ? -11.777 61.299 51.632 1.00 19.07 190 THR A N 1
ATOM 1436 C CA . THR A 1 193 ? -12.877 61.415 52.581 1.00 21.34 190 THR A CA 1
ATOM 1437 C C . THR A 1 193 ? -14.083 62.096 51.943 1.00 23.51 190 THR A C 1
ATOM 1438 O O . THR A 1 193 ? -15.226 61.828 52.312 1.00 22.52 190 THR A O 1
ATOM 1442 N N . ASP A 1 194 ? -13.819 62.976 50.983 1.00 25.00 191 ASP A N 1
ATOM 1443 C CA . ASP A 1 194 ? -14.882 63.696 50.291 1.00 25.64 191 ASP A CA 1
ATOM 1444 C C . ASP A 1 194 ? -15.856 62.731 49.624 1.00 28.06 191 ASP A C 1
ATOM 1445 O O . ASP A 1 194 ? -17.040 63.033 49.475 1.00 26.47 191 ASP A O 1
ATOM 1450 N N . LEU A 1 195 ? -15.349 61.568 49.226 1.00 24.77 192 LEU A N 1
ATOM 1451 C CA . LEU A 1 195 ? -16.159 60.573 48.586 1.00 24.03 192 LEU A CA 1
ATOM 1452 C C . LEU A 1 195 ? -16.385 59.297 49.367 1.00 23.30 192 LEU A C 1
ATOM 1453 O O . LEU A 1 195 ? -17.429 58.753 49.341 1.00 22.71 192 LEU A O 1
ATOM 1458 N N . PHE A 1 196 ? -15.370 58.818 50.053 1.00 21.41 193 PHE A N 1
ATOM 1459 C CA . PHE A 1 196 ? -15.470 57.557 50.776 1.00 20.24 193 PHE A CA 1
ATOM 1460 C C . PHE A 1 196 ? -16.045 57.714 52.175 1.00 20.21 193 PHE A C 1
ATOM 1461 O O . PHE A 1 196 ? -16.409 56.708 52.798 1.00 20.18 193 PHE A O 1
ATOM 1469 N N . GLY A 1 197 ? -16.145 58.941 52.679 1.00 22.50 194 GLY A N 1
ATOM 1470 C CA . GLY A 1 197 ? -16.449 59.146 54.078 1.00 20.23 194 GLY A CA 1
ATOM 1471 C C . GLY A 1 197 ? -15.219 58.873 54.922 1.00 21.34 194 GLY A C 1
ATOM 1472 O O . GLY A 1 197 ? -14.105 58.711 54.418 1.00 21.24 194 GLY A O 1
ATOM 1473 N N . THR A 1 198 ? -15.429 58.812 56.231 1.00 19.26 195 THR A N 1
ATOM 1474 C CA . THR A 1 198 ? -14.326 58.552 57.139 1.00 20.38 195 THR A CA 1
ATOM 1475 C C . THR A 1 198 ? -14.170 57.050 57.372 1.00 22.36 195 THR A C 1
ATOM 1476 O O . THR A 1 198 ? -15.072 56.254 57.104 1.00 22.25 195 THR A O 1
ATOM 1480 N N . VAL A 1 199 ? -12.990 56.665 57.856 1.00 19.68 196 VAL A N 1
ATOM 1481 C CA . VAL A 1 199 ? -12.753 55.283 58.254 1.00 21.98 196 VAL A CA 1
ATOM 1482 C C . VAL A 1 199 ? -13.628 54.958 59.458 1.00 24.18 196 VAL A C 1
ATOM 1483 O O . VAL A 1 199 ? -13.649 55.704 60.443 1.00 23.00 196 VAL A O 1
ATOM 1487 N N . GLN A 1 200 ? -14.329 53.829 59.400 1.00 24.67 197 GLN A N 1
ATOM 1488 C CA . GLN A 1 200 ? -15.202 53.417 60.499 1.00 27.94 197 GLN A CA 1
ATOM 1489 C C . GLN A 1 200 ? -14.707 52.196 61.285 1.00 27.66 197 GLN A C 1
ATOM 1490 O O . GLN A 1 200 ? -15.023 52.045 62.465 1.00 29.28 197 GLN A O 1
ATOM 1496 N N . GLN A 1 201 ? -13.932 51.341 60.666 1.00 26.83 198 GLN A N 1
ATOM 1497 C CA . GLN A 1 201 ? -13.429 50.146 61.317 1.00 28.47 198 GLN A CA 1
ATOM 1498 C C . GLN A 1 201 ? -12.035 49.841 60.784 1.00 26.96 198 GLN A C 1
ATOM 1499 O O . GLN A 1 201 ? -11.782 50.077 59.660 1.00 23.39 198 GLN A O 1
ATOM 1505 N N . VAL A 1 202 ? -11.175 49.298 61.611 1.00 27.63 199 VAL A N 1
ATOM 1506 C CA . VAL A 1 202 ? -9.788 49.015 61.255 1.00 27.33 199 VAL A CA 1
ATOM 1507 C C . VAL A 1 202 ? -9.372 47.685 61.862 1.00 27.75 199 VAL A C 1
ATOM 1508 O O . VAL A 1 202 ? -9.651 47.418 63.033 1.00 29.33 199 VAL A O 1
ATOM 1512 N N . ASP A 1 203 ? -8.703 46.853 61.063 1.00 25.42 200 ASP A N 1
ATOM 1513 C CA . ASP A 1 203 ? -7.907 45.732 61.550 1.00 26.30 200 ASP A CA 1
ATOM 1514 C C . ASP A 1 203 ? -6.534 45.857 60.913 1.00 26.03 200 ASP A C 1
ATOM 1515 O O . ASP A 1 203 ? -6.433 46.068 59.701 1.00 24.20 200 ASP A O 1
ATOM 1520 N N . ALA A 1 204 ? -5.482 45.741 61.720 1.00 23.00 201 ALA A N 1
ATOM 1521 C CA . ALA A 1 204 ? -4.131 45.932 61.215 1.00 21.24 201 ALA A CA 1
ATOM 1522 C C . ALA A 1 204 ? -3.181 44.980 61.923 1.00 24.67 201 ALA A C 1
ATOM 1523 O O . ALA A 1 204 ? -3.343 44.697 63.114 1.00 24.21 201 ALA A O 1
ATOM 1525 N N . GLN A 1 205 ? -2.196 44.483 61.175 1.00 22.18 202 GLN A N 1
ATOM 1526 C CA . GLN A 1 205 ? -1.132 43.646 61.706 1.00 24.62 202 GLN A CA 1
ATOM 1527 C C . GLN A 1 205 ? 0.203 44.151 61.179 1.00 24.34 202 GLN A C 1
ATOM 1528 O O . GLN A 1 205 ? 0.294 44.668 60.062 1.00 22.54 202 GLN A O 1
ATOM 1534 N N . CYS A 1 206 ? 1.243 43.995 61.995 1.00 21.40 203 CYS A N 1
ATOM 1535 C CA . CYS A 1 206 ? 2.582 44.444 61.636 1.00 21.65 203 CYS A CA 1
ATOM 1536 C C . CYS A 1 206 ? 3.584 43.387 62.074 1.00 23.66 203 CYS A C 1
ATOM 1537 O O . CYS A 1 206 ? 3.650 43.047 63.259 1.00 24.90 203 CYS A O 1
ATOM 1540 N N . ARG A 1 207 ? 4.356 42.871 61.122 1.00 20.60 204 ARG A N 1
ATOM 1541 C CA . ARG A 1 207 ? 5.362 41.851 61.381 1.00 20.82 204 ARG A CA 1
ATOM 1542 C C . ARG A 1 207 ? 6.729 42.373 60.963 1.00 20.21 204 ARG A C 1
ATOM 1543 O O . ARG A 1 207 ? 6.873 42.948 59.879 1.00 19.83 204 ARG A O 1
ATOM 1551 N N . PHE A 1 208 ? 7.727 42.169 61.820 1.00 18.58 205 PHE A N 1
ATOM 1552 C CA . PHE A 1 208 ? 9.095 42.575 61.542 1.00 18.72 205 PHE A CA 1
ATOM 1553 C C . PHE A 1 208 ? 10.027 41.370 61.547 1.00 20.28 205 PHE A C 1
ATOM 1554 O O . PHE A 1 208 ? 9.819 40.402 62.286 1.00 20.70 205 PHE A O 1
ATOM 1562 N N . TRP A 1 209 ? 11.054 41.442 60.703 1.00 19.31 206 TRP A N 1
ATOM 1563 C CA . TRP A 1 209 ? 12.207 40.548 60.746 1.00 20.23 206 TRP A CA 1
ATOM 1564 C C . TRP A 1 209 ? 13.389 41.386 61.219 1.00 21.45 206 TRP A C 1
ATOM 1565 O O . TRP A 1 209 ? 13.872 42.252 60.482 1.00 19.94 206 TRP A O 1
ATOM 1576 N N . ASP A 1 210 ? 13.851 41.141 62.440 1.00 22.03 207 ASP A N 1
ATOM 1577 C CA . ASP A 1 210 ? 14.904 41.968 63.012 1.00 25.59 207 ASP A CA 1
ATOM 1578 C C . ASP A 1 210 ? 16.269 41.618 62.432 1.00 25.30 207 ASP A C 1
ATOM 1579 O O . ASP A 1 210 ? 16.529 40.480 62.032 1.00 24.24 207 ASP A O 1
ATOM 1584 N N . GLN A 1 211 ? 17.140 42.619 62.387 1.00 25.63 208 GLN A N 1
ATOM 1585 C CA . GLN A 1 211 ? 18.555 42.407 62.126 1.00 27.61 208 GLN A CA 1
ATOM 1586 C C . GLN A 1 211 ? 19.229 41.915 63.403 1.00 29.18 208 GLN A C 1
ATOM 1587 O O . GLN A 1 211 ? 18.620 41.912 64.475 1.00 31.15 208 GLN A O 1
ATOM 1593 N N . PRO A 1 212 ? 20.482 41.447 63.319 1.00 30.83 209 PRO A N 1
ATOM 1594 C CA . PRO A 1 212 ? 21.212 41.114 64.556 1.00 32.82 209 PRO A CA 1
ATOM 1595 C C . PRO A 1 212 ? 21.227 42.256 65.557 1.00 32.77 209 PRO A C 1
ATOM 1596 O O . PRO A 1 212 ? 21.054 42.027 66.760 1.00 33.60 209 PRO A O 1
ATOM 1600 N N . ASN A 1 213 ? 21.419 43.487 65.086 1.00 33.00 210 ASN A N 1
ATOM 1601 C CA . ASN A 1 213 ? 21.179 44.678 65.890 1.00 32.07 210 ASN A CA 1
ATOM 1602 C C . ASN A 1 213 ? 19.683 44.964 65.844 1.00 30.93 210 ASN A C 1
ATOM 1603 O O . ASN A 1 213 ? 19.174 45.436 64.820 1.00 29.23 210 ASN A O 1
ATOM 1608 N N . PRO A 1 214 ? 18.948 44.701 66.930 1.00 31.89 211 PRO A N 1
ATOM 1609 C CA . PRO A 1 214 ? 17.481 44.782 66.872 1.00 31.52 211 PRO A CA 1
ATOM 1610 C C . PRO A 1 214 ? 16.930 46.194 66.731 1.00 29.05 211 PRO A C 1
ATOM 1611 O O . PRO A 1 214 ? 15.706 46.353 66.668 1.00 28.93 211 PRO A O 1
ATOM 1615 N N . GLU A 1 215 ? 17.778 47.224 66.685 1.00 28.82 212 GLU A N 1
ATOM 1616 C CA . GLU A 1 215 ? 17.303 48.562 66.359 1.00 29.65 212 GLU A CA 1
ATOM 1617 C C . GLU A 1 215 ? 16.968 48.710 64.882 1.00 26.10 212 GLU A C 1
ATOM 1618 O O . GLU A 1 215 ? 16.287 49.669 64.503 1.00 22.75 212 GLU A O 1
ATOM 1624 N N . TYR A 1 216 ? 17.443 47.792 64.048 1.00 26.02 213 TYR A N 1
ATOM 1625 C CA . TYR A 1 216 ? 17.121 47.748 62.634 1.00 24.85 213 TYR A CA 1
ATOM 1626 C C . TYR A 1 216 ? 16.302 46.499 62.345 1.00 24.37 213 TYR A C 1
ATOM 1627 O O . TYR A 1 216 ? 16.465 45.467 63.001 1.00 24.41 213 TYR A O 1
ATOM 1636 N N . PHE A 1 217 ? 15.408 46.600 61.370 1.00 21.62 214 PHE A N 1
ATOM 1637 C CA . PHE A 1 217 ? 14.755 45.423 60.826 1.00 21.33 214 PHE A CA 1
ATOM 1638 C C . PHE A 1 217 ? 15.294 45.158 59.428 1.00 21.55 214 PHE A C 1
ATOM 1639 O O . PHE A 1 217 ? 15.708 46.078 58.716 1.00 19.80 214 PHE A O 1
ATOM 1647 N N . ARG A 1 218 ? 15.322 43.882 59.057 1.00 19.41 215 ARG A N 1
ATOM 1648 C CA . ARG A 1 218 ? 15.722 43.497 57.715 1.00 21.34 215 ARG A CA 1
ATOM 1649 C C . ARG A 1 218 ? 14.534 43.284 56.793 1.00 19.03 215 ARG A C 1
ATOM 1650 O O . ARG A 1 218 ? 14.722 43.193 55.577 1.00 20.14 215 ARG A O 1
ATOM 1658 N N . ALA A 1 219 ? 13.327 43.197 57.344 1.00 17.82 216 ALA A N 1
ATOM 1659 C CA . ALA A 1 219 ? 12.112 43.128 56.551 1.00 18.57 216 ALA A CA 1
ATOM 1660 C C . ALA A 1 219 ? 10.942 43.510 57.441 1.00 18.58 216 ALA A C 1
ATOM 1661 O O . ALA A 1 219 ? 10.990 43.332 58.662 1.00 17.00 216 ALA A O 1
ATOM 1663 N N . CYS A 1 220 ? 9.897 44.047 56.819 1.00 16.02 217 CYS A N 1
ATOM 1664 C CA . CYS A 1 220 ? 8.651 44.319 57.513 1.00 16.99 217 CYS A CA 1
ATOM 1665 C C . CYS A 1 220 ? 7.491 44.035 56.573 1.00 16.42 217 CYS A C 1
ATOM 1666 O O . CYS A 1 220 ? 7.595 44.216 55.356 1.00 16.10 217 CYS A O 1
ATOM 1669 N N . LEU A 1 221 ? 6.391 43.565 57.151 1.00 16.37 218 LEU A N 1
ATOM 1670 C CA . LEU A 1 221 ? 5.138 43.387 56.428 1.00 15.96 218 LEU A CA 1
ATOM 1671 C C . LEU A 1 221 ? 4.026 43.944 57.298 1.00 18.48 218 LEU A C 1
ATOM 1672 O O . LEU A 1 221 ? 3.763 43.417 58.384 1.00 18.19 218 LEU A O 1
ATOM 1677 N N . ALA A 1 222 ? 3.390 45.015 56.835 1.00 16.54 219 ALA A N 1
ATOM 1678 C CA . ALA A 1 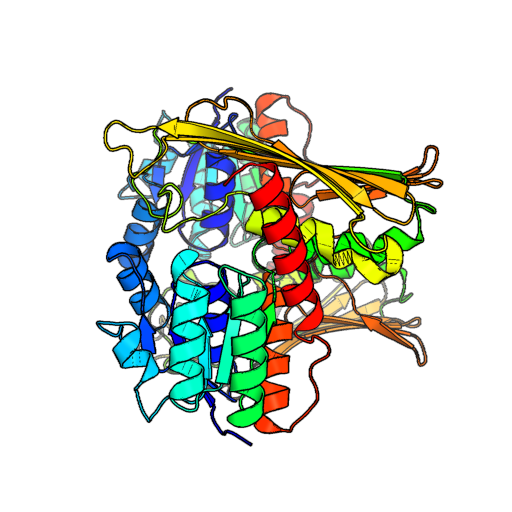222 ? 2.321 45.666 57.576 1.00 18.95 219 ALA A CA 1
ATOM 1679 C C . ALA A 1 222 ? 1.067 45.676 56.718 1.00 17.94 219 ALA A C 1
ATOM 1680 O O . ALA A 1 222 ? 1.109 46.083 55.553 1.00 16.56 219 ALA A O 1
ATOM 1682 N N . THR A 1 223 ? -0.042 45.220 57.295 1.00 17.32 220 THR A N 1
ATOM 1683 C CA . THR A 1 223 ? -1.304 45.084 56.585 1.00 19.55 220 THR A CA 1
ATOM 1684 C C . THR A 1 223 ? -2.394 45.782 57.379 1.00 20.63 220 THR A C 1
ATOM 1685 O O . THR A 1 223 ? -2.495 45.592 58.594 1.00 20.65 220 THR A O 1
ATOM 1689 N N . ALA A 1 224 ? -3.203 46.588 56.697 1.00 17.64 221 ALA A N 1
ATOM 1690 C CA . ALA A 1 224 ? -4.335 47.264 57.314 1.00 18.51 221 ALA A CA 1
ATOM 1691 C C . ALA A 1 224 ? -5.568 47.036 56.457 1.00 20.04 221 ALA A C 1
ATOM 1692 O O . ALA A 1 224 ? -5.534 47.259 55.242 1.00 17.54 221 ALA A O 1
ATOM 1694 N N . TYR A 1 225 ? -6.649 46.587 57.087 1.00 18.65 222 TYR A N 1
ATOM 1695 C CA . TYR A 1 225 ? -7.912 46.335 56.407 1.00 19.74 222 TYR A CA 1
ATOM 1696 C C . TYR A 1 225 ? -8.951 47.297 56.965 1.00 20.79 222 TYR A C 1
ATOM 1697 O O . TYR A 1 225 ? -9.277 47.245 58.157 1.00 20.39 222 TYR A O 1
ATOM 1706 N N . LEU A 1 226 ? -9.451 48.182 56.107 1.00 19.15 223 LEU A N 1
ATOM 1707 C CA . LEU A 1 226 ? -10.238 49.333 56.522 1.00 20.06 223 LEU A CA 1
ATOM 1708 C C . LEU A 1 226 ? -11.665 49.217 56.010 1.00 21.12 223 LEU A C 1
ATOM 1709 O O . LEU A 1 226 ? -11.900 48.767 54.884 1.00 20.48 223 LEU A O 1
ATOM 1714 N N . GLN A 1 227 ? -12.612 49.642 56.840 1.00 21.52 224 GLN A N 1
ATOM 1715 C CA . GLN A 1 227 ? -14.002 49.789 56.435 1.00 21.94 224 GLN A CA 1
ATOM 1716 C C . GLN A 1 227 ? -14.389 51.253 56.564 1.00 23.02 224 GLN A C 1
ATOM 1717 O O . GLN A 1 227 ? -14.272 51.839 57.647 1.00 23.25 224 GLN A O 1
ATOM 1723 N N . PHE A 1 228 ? -14.830 51.841 55.460 1.00 19.58 225 PHE A N 1
ATOM 1724 C CA . PHE A 1 228 ? -15.241 53.234 55.421 1.00 20.60 225 PHE A CA 1
ATOM 1725 C C . PHE A 1 228 ? -16.739 53.353 55.654 1.00 24.65 225 PHE A C 1
ATOM 1726 O O . PHE A 1 228 ? -17.490 52.377 55.575 1.00 23.44 225 PHE A O 1
ATOM 1734 N N . ASN A 1 229 ? -17.168 54.582 55.932 1.00 25.03 226 ASN A N 1
ATOM 1735 C CA . ASN A 1 229 ? -18.546 54.797 56.348 1.00 25.68 226 ASN A CA 1
ATOM 1736 C C . ASN A 1 229 ? -19.525 54.625 55.204 1.00 24.58 226 ASN A C 1
ATOM 1737 O O . ASN A 1 229 ? -20.656 54.177 55.422 1.00 27.20 226 ASN A O 1
ATOM 1742 N N . ASN A 1 230 ? -19.122 54.980 53.990 1.00 24.32 227 ASN A N 1
ATOM 1743 C CA . ASN A 1 230 ? -19.981 54.821 52.831 1.00 23.17 227 ASN A CA 1
ATOM 1744 C C . ASN A 1 230 ? -19.851 53.439 52.195 1.00 22.60 227 ASN A C 1
ATOM 1745 O O . ASN A 1 230 ? -20.300 53.244 51.060 1.00 22.68 227 ASN A O 1
ATOM 1750 N N . GLY A 1 231 ? -19.248 52.481 52.904 1.00 20.90 228 GLY A N 1
ATOM 1751 C CA . GLY A 1 231 ? -19.276 51.081 52.533 1.00 20.68 228 GLY A CA 1
ATOM 1752 C C . GLY A 1 231 ? -17.969 50.521 52.010 1.00 19.68 228 GLY A C 1
ATOM 1753 O O . GLY A 1 231 ? -17.838 49.293 51.909 1.00 18.16 228 GLY A O 1
ATOM 1754 N N . LEU A 1 232 ? -17.001 51.372 51.675 1.00 19.15 229 LEU A N 1
ATOM 1755 C CA . LEU A 1 232 ? -15.780 50.896 51.036 1.00 19.63 229 LEU A CA 1
ATOM 1756 C C . LEU A 1 232 ? -14.981 49.996 51.969 1.00 18.63 229 LEU A C 1
ATOM 1757 O O . LEU A 1 232 ? -14.760 50.327 53.138 1.00 19.61 229 LEU A O 1
ATOM 1762 N N . LYS A 1 233 ? -14.562 48.848 51.446 1.00 18.73 230 LYS A N 1
ATOM 1763 C CA . LYS A 1 233 ? -13.586 47.986 52.099 1.00 18.96 230 LYS A CA 1
ATOM 1764 C C . LYS A 1 233 ? -12.256 48.146 51.373 1.00 19.39 230 LYS A C 1
ATOM 1765 O O . LYS A 1 233 ? -12.172 47.896 50.165 1.00 18.36 230 LYS A O 1
ATOM 1771 N N . ALA A 1 234 ? -11.227 48.567 52.101 1.00 17.52 231 ALA A N 1
ATOM 1772 C CA . ALA A 1 234 ? -9.924 48.842 51.515 1.00 16.97 231 ALA A CA 1
ATOM 1773 C C . ALA A 1 234 ? -8.857 47.992 52.187 1.00 17.99 231 ALA A C 1
ATOM 1774 O O . ALA A 1 234 ? -8.881 47.790 53.405 1.00 18.67 231 ALA A O 1
ATOM 1776 N N . GLU A 1 235 ? -7.926 47.495 51.381 1.00 15.67 232 GLU A N 1
ATOM 1777 C CA . GLU A 1 235 ? -6.759 46.773 51.861 1.00 16.50 232 GLU A CA 1
ATOM 1778 C C . GLU A 1 235 ? -5.531 47.630 51.593 1.00 16.19 232 GLU A C 1
ATOM 1779 O O . GLU A 1 235 ? -5.351 48.124 50.475 1.00 14.15 232 GLU A O 1
ATOM 1785 N N . VAL A 1 236 ? -4.705 47.826 52.618 1.00 13.37 233 VAL A N 1
ATOM 1786 C CA . VAL A 1 236 ? -3.514 48.664 52.523 1.00 15.02 233 VAL A CA 1
ATOM 1787 C C . VAL A 1 236 ? -2.324 47.839 52.990 1.00 14.90 233 VAL A C 1
ATOM 1788 O O . VAL A 1 236 ? -2.257 47.448 54.161 1.00 16.09 233 VAL A O 1
ATOM 1792 N N . ILE A 1 237 ? -1.387 47.580 52.080 1.00 14.70 234 ILE A N 1
ATOM 1793 C CA . ILE A 1 237 ? -0.294 46.639 52.299 1.00 15.41 234 ILE A CA 1
ATOM 1794 C C . ILE A 1 237 ? 1.029 47.369 52.109 1.00 14.55 234 ILE A C 1
ATOM 1795 O O . ILE A 1 237 ? 1.218 48.070 51.108 1.00 14.20 234 ILE A O 1
ATOM 1800 N N . TYR A 1 238 ? 1.945 47.196 53.061 1.00 12.83 235 TYR A N 1
ATOM 1801 C CA . TYR A 1 238 ? 3.283 47.770 52.962 1.00 14.26 235 TYR A CA 1
ATOM 1802 C C . TYR A 1 238 ? 4.297 46.717 53.374 1.00 15.74 235 TYR A C 1
ATOM 1803 O O . TYR A 1 238 ? 4.318 46.293 54.534 1.00 14.45 235 TYR A O 1
ATOM 1812 N N . GLY A 1 239 ? 5.139 46.308 52.430 1.00 15.19 236 GLY A N 1
ATOM 1813 C CA . GLY A 1 239 ? 6.201 45.367 52.722 1.00 16.73 236 GLY A CA 1
ATOM 1814 C C . GLY A 1 239 ? 7.505 45.738 52.048 1.00 17.20 236 GLY A C 1
ATOM 1815 O O . GLY A 1 239 ? 7.506 46.228 50.916 1.00 15.80 236 GLY A O 1
ATOM 1816 N N . LYS A 1 240 ? 8.623 45.525 52.737 1.00 15.45 237 LYS A N 1
ATOM 1817 C CA . LYS A 1 240 ? 9.932 45.740 52.141 1.00 17.76 237 LYS A CA 1
ATOM 1818 C C . LYS A 1 240 ? 10.953 44.920 52.911 1.00 16.44 237 LYS A C 1
ATOM 1819 O O . LYS A 1 240 ? 10.742 44.568 54.074 1.00 16.78 237 LYS A O 1
ATOM 1825 N N . GLY A 1 241 ? 12.060 44.612 52.245 1.00 17.37 238 GLY A N 1
ATOM 1826 C CA . GLY A 1 241 ? 13.130 43.900 52.911 1.00 20.13 238 GLY A CA 1
ATOM 1827 C C . GLY A 1 241 ? 13.567 42.612 52.247 1.00 19.69 238 GLY A C 1
ATOM 1828 O O . GLY A 1 241 ? 13.248 42.352 51.083 1.00 17.92 238 GLY A O 1
ATOM 1829 N N . GLU A 1 242 ? 14.287 41.785 53.006 1.00 18.76 239 GLU A N 1
ATOM 1830 C CA . GLU A 1 242 ? 15.028 40.666 52.439 1.00 21.29 239 GLU A CA 1
ATOM 1831 C C . GLU A 1 242 ? 14.154 39.463 52.100 1.00 20.55 239 GLU A C 1
ATOM 1832 O O . GLU A 1 242 ? 14.590 38.607 51.323 1.00 22.76 239 GLU A O 1
ATOM 1838 N N . VAL A 1 243 ? 12.934 39.376 52.642 1.00 18.09 240 VAL A N 1
ATOM 1839 C CA . VAL A 1 243 ? 12.113 38.182 52.456 1.00 21.38 240 VAL A CA 1
ATOM 1840 C C . VAL A 1 243 ? 11.199 38.260 51.240 1.00 19.72 240 VAL A C 1
ATOM 1841 O O . VAL A 1 243 ? 10.536 37.265 50.915 1.00 18.95 240 VAL A O 1
ATOM 1845 N N . PHE A 1 244 ? 11.141 39.399 50.556 1.00 19.42 241 PHE A N 1
ATOM 1846 C CA . PHE A 1 244 ? 10.199 39.607 49.463 1.00 19.43 241 PHE A CA 1
ATOM 1847 C C . PHE A 1 244 ? 10.893 39.349 48.132 1.00 18.88 241 PHE A C 1
ATOM 1848 O O . PHE A 1 244 ? 11.854 40.042 47.783 1.00 20.63 241 PHE A O 1
ATOM 1856 N N . HIS A 1 245 ? 10.395 38.363 47.387 1.00 19.11 242 HIS A N 1
ATOM 1857 C CA . HIS A 1 245 ? 10.979 37.992 46.106 1.00 20.74 242 HIS A CA 1
ATOM 1858 C C . HIS A 1 245 ? 10.196 38.510 44.907 1.00 22.07 242 HIS A C 1
ATOM 1859 O O . HIS A 1 245 ? 10.648 38.328 43.772 1.00 20.60 242 HIS A O 1
ATOM 1866 N N . GLN A 1 246 ? 9.046 39.147 45.119 1.00 21.01 243 GLN A N 1
ATOM 1867 C CA . GLN A 1 246 ? 8.284 39.758 44.035 1.00 23.66 243 GLN A CA 1
ATOM 1868 C C . GLN A 1 246 ? 7.812 41.135 44.474 1.00 22.39 243 GLN A C 1
ATOM 1869 O O . GLN A 1 246 ? 7.120 41.261 45.490 1.00 22.23 243 GLN A O 1
ATOM 1875 N N . ASN A 1 247 ? 8.182 42.157 43.708 1.00 22.09 244 ASN A N 1
ATOM 1876 C CA . ASN A 1 247 ? 7.762 43.520 43.991 1.00 22.90 244 ASN A CA 1
ATOM 1877 C C . ASN A 1 247 ? 6.333 43.757 43.510 1.00 22.61 244 ASN A C 1
ATOM 1878 O O . ASN A 1 247 ? 5.816 43.058 42.633 1.00 23.11 244 ASN A O 1
ATOM 1883 N N . GLU A 1 248 ? 5.696 44.766 44.100 1.00 22.46 245 GLU A N 1
ATOM 1884 C CA . GLU A 1 248 ? 4.313 45.099 43.791 1.00 23.01 245 GLU A CA 1
ATOM 1885 C C . GLU A 1 248 ? 4.092 46.577 44.072 1.00 22.17 245 GLU A C 1
ATOM 1886 O O . GLU A 1 248 ? 4.387 47.047 45.174 1.00 17.54 245 GLU A O 1
ATOM 1892 N N . ARG A 1 249 ? 3.589 47.305 43.073 1.00 19.46 246 ARG A N 1
ATOM 1893 C CA . ARG A 1 249 ? 3.133 48.688 43.231 1.00 21.63 246 ARG A CA 1
ATOM 1894 C C . ARG A 1 249 ? 1.760 48.775 42.573 1.00 21.12 246 ARG A C 1
ATOM 1895 O O . ARG A 1 249 ? 1.646 49.103 41.389 1.00 19.70 246 ARG A O 1
ATOM 1903 N N . ILE A 1 250 ? 0.718 48.486 43.350 1.00 18.63 247 ILE A N 1
ATOM 1904 C CA . ILE A 1 250 ? -0.644 48.379 42.843 1.00 21.11 247 ILE A CA 1
ATOM 1905 C C . ILE A 1 250 ? -1.545 49.328 43.621 1.00 19.08 247 ILE A C 1
ATOM 1906 O O . ILE A 1 250 ? -1.449 49.425 44.850 1.00 17.63 247 ILE A O 1
ATOM 1911 N N . PHE A 1 251 ? -2.418 50.029 42.898 1.00 16.88 248 PHE A N 1
ATOM 1912 C CA . PHE A 1 251 ? -3.497 50.818 43.493 1.00 17.93 248 PHE A CA 1
ATOM 1913 C C . PHE A 1 251 ? -4.733 50.563 42.634 1.00 17.55 248 PHE A C 1
ATOM 1914 O O . PHE A 1 251 ? -4.855 51.106 41.532 1.00 17.69 248 PHE A O 1
ATOM 1922 N N . THR A 1 252 ? -5.637 49.727 43.136 1.00 16.83 249 THR A N 1
ATOM 1923 C CA . THR A 1 252 ? -6.833 49.324 42.409 1.00 16.88 249 THR A CA 1
ATOM 1924 C C . THR A 1 252 ? -8.063 49.749 43.195 1.00 18.67 249 THR A C 1
ATOM 1925 O O . THR A 1 252 ? -8.116 49.563 44.414 1.00 16.94 249 THR A O 1
ATOM 1929 N N . LEU A 1 253 ? -9.045 50.321 42.498 1.00 15.86 250 LEU A N 1
ATOM 1930 C CA . LEU A 1 253 ? -10.309 50.726 43.102 1.00 17.63 250 LEU A CA 1
ATOM 1931 C C . LEU A 1 253 ? -11.451 50.201 42.242 1.00 17.98 250 LEU A C 1
ATOM 1932 O O . LEU A 1 253 ? -11.534 50.523 41.052 1.00 17.62 250 LEU A O 1
ATOM 1937 N N . HIS A 1 254 ? -12.325 49.398 42.845 1.00 17.38 251 HIS A N 1
ATOM 1938 C CA . HIS A 1 254 ? -13.452 48.790 42.149 1.00 18.64 251 HIS A CA 1
ATOM 1939 C C . HIS A 1 254 ? -14.727 49.545 42.504 1.00 18.69 251 HIS A C 1
ATOM 1940 O O . HIS A 1 254 ? -15.062 49.681 43.686 1.00 17.26 251 HIS A O 1
ATOM 1947 N N . GLY A 1 255 ? -15.433 50.027 41.484 1.00 18.00 252 GLY A N 1
ATOM 1948 C CA . GLY A 1 255 ? -16.732 50.644 41.669 1.00 18.64 252 GLY A CA 1
ATOM 1949 C C . GLY A 1 255 ? -17.782 49.963 40.814 1.00 18.01 252 GLY A C 1
ATOM 1950 O O . GLY A 1 255 ? -17.432 49.259 39.862 1.00 18.75 252 GLY A O 1
ATOM 1951 N N . ASP A 1 256 ? -19.067 50.153 41.124 1.00 20.33 253 ASP A N 1
ATOM 1952 C CA . ASP A 1 256 ? -20.076 49.425 40.359 1.00 21.65 253 ASP A CA 1
ATOM 1953 C C . ASP A 1 256 ? -20.270 49.970 38.949 1.00 21.89 253 ASP A C 1
ATOM 1954 O O . ASP A 1 256 ? -21.062 49.396 38.194 1.00 23.40 253 ASP A O 1
ATOM 1959 N N . ARG A 1 257 ? -19.579 51.046 38.573 1.00 20.20 254 ARG A N 1
ATOM 1960 C CA . ARG A 1 257 ? -19.576 51.524 37.198 1.00 21.15 254 ARG A CA 1
ATOM 1961 C C . ARG A 1 257 ? -18.208 51.423 36.539 1.00 23.06 254 ARG A C 1
ATOM 1962 O O . ARG A 1 257 ? -18.068 51.818 35.376 1.00 23.58 254 ARG A O 1
ATOM 1970 N N . GLY A 1 258 ? -17.201 50.909 37.236 1.00 21.15 255 GLY A N 1
ATOM 1971 C CA . GLY A 1 258 ? -15.898 50.738 36.623 1.00 21.35 255 GLY A CA 1
ATOM 1972 C C . GLY A 1 258 ? -14.828 50.444 37.650 1.00 20.65 255 GLY A C 1
ATOM 1973 O O . GLY A 1 258 ? -15.041 50.533 38.863 1.00 18.68 255 GLY A O 1
ATOM 1974 N N . THR A 1 259 ? -13.654 50.090 37.131 1.00 19.53 256 THR A N 1
ATOM 1975 C CA . THR A 1 259 ? -12.474 49.806 37.935 1.00 20.51 256 THR A CA 1
ATOM 1976 C C . THR A 1 259 ? -11.317 50.683 37.478 1.00 19.28 256 THR A C 1
ATOM 1977 O O . THR A 1 259 ? -11.084 50.842 36.275 1.00 21.64 256 THR A O 1
ATOM 1981 N N . LEU A 1 260 ? -10.600 51.254 38.441 1.00 17.57 257 LEU A N 1
ATOM 1982 C CA . LEU A 1 260 ? -9.354 51.965 38.192 1.00 18.82 257 LEU A CA 1
ATOM 1983 C C . LEU A 1 260 ? -8.190 51.096 38.650 1.00 20.14 257 LEU A C 1
ATOM 1984 O O . LEU A 1 260 ? -8.166 50.642 39.798 1.00 18.16 257 LEU A O 1
ATOM 1989 N N . ILE A 1 261 ? -7.235 50.859 37.755 1.00 17.74 258 ILE A N 1
ATOM 1990 C CA . ILE A 1 261 ? -6.045 50.073 38.063 1.00 21.15 258 ILE A CA 1
ATOM 1991 C C . ILE A 1 261 ? -4.827 50.937 37.805 1.00 20.33 258 ILE A C 1
ATOM 1992 O O . ILE A 1 261 ? -4.622 51.404 36.677 1.00 20.54 258 ILE A O 1
ATOM 1997 N N . PHE A 1 262 ? -4.005 51.122 38.831 1.00 17.70 259 PHE A N 1
ATOM 1998 C CA . PHE A 1 262 ? -2.719 51.784 38.680 1.00 19.03 259 PHE A CA 1
ATOM 1999 C C . PHE A 1 262 ? -1.618 50.802 39.049 1.00 21.49 259 PHE A C 1
ATOM 2000 O O . PHE A 1 262 ? -1.577 50.302 40.178 1.00 21.06 259 PHE A O 1
ATOM 2008 N N . VAL A 1 263 ? -0.752 50.505 38.084 1.00 19.21 260 VAL A N 1
ATOM 2009 C CA . VAL A 1 263 ? 0.444 49.700 38.292 1.00 21.54 260 VAL A CA 1
ATOM 2010 C C . VAL A 1 263 ? 1.625 50.651 38.185 1.00 22.19 260 VAL A C 1
ATOM 2011 O O . VAL A 1 263 ? 1.959 51.118 37.089 1.00 20.94 260 VAL A O 1
ATOM 2015 N N . GLY A 1 264 ? 2.255 50.945 39.316 1.00 21.71 261 GLY A N 1
ATOM 2016 C CA . GLY A 1 264 ? 3.225 52.025 39.332 1.00 23.38 261 GLY A CA 1
ATOM 2017 C C . GLY A 1 264 ? 2.522 53.320 38.982 1.00 23.15 261 GLY A C 1
ATOM 2018 O O . GLY A 1 264 ? 1.438 53.622 39.494 1.00 21.10 261 GLY A O 1
ATOM 2019 N N . GLU A 1 265 ? 3.127 54.093 38.082 1.00 23.14 262 GLU A N 1
ATOM 2020 C CA . GLU A 1 265 ? 2.518 55.314 37.573 1.00 23.45 262 GLU A CA 1
ATOM 2021 C C . GLU A 1 265 ? 1.705 55.080 36.302 1.00 23.03 262 GLU A C 1
ATOM 2022 O O . GLU A 1 265 ? 1.463 56.029 35.547 1.00 24.35 262 GLU A O 1
ATOM 2028 N N . THR A 1 266 ? 1.278 53.845 36.052 1.00 22.67 263 THR A N 1
ATOM 2029 C CA . THR A 1 266 ? 0.519 53.487 34.861 1.00 22.57 263 THR A CA 1
ATOM 2030 C C . THR A 1 266 ? -0.927 53.222 35.251 1.00 23.51 263 THR A C 1
ATOM 2031 O O . THR A 1 266 ? -1.186 52.432 36.162 1.00 24.87 263 THR A O 1
ATOM 2035 N N . GLY A 1 267 ? -1.866 53.868 34.559 1.00 21.72 264 GLY A N 1
ATOM 2036 C CA . GLY A 1 267 ? -3.260 53.750 34.943 1.00 22.90 264 GLY A CA 1
ATOM 2037 C C . GLY A 1 267 ? -4.224 53.420 33.822 1.00 25.04 264 GLY A C 1
ATOM 2038 O O . GLY A 1 267 ? -4.055 53.875 32.687 1.00 24.12 264 GLY A O 1
ATOM 2039 N N . ARG A 1 268 ? -5.264 52.651 34.138 1.00 24.11 265 ARG A N 1
ATOM 2040 C CA . ARG A 1 268 ? -6.262 52.279 33.136 1.00 26.09 265 ARG A CA 1
ATOM 2041 C C . ARG A 1 268 ? -7.689 52.160 33.685 1.00 24.35 265 ARG A C 1
ATOM 2042 O O . ARG A 1 268 ? -7.933 51.459 34.666 1.00 22.93 265 ARG A O 1
ATOM 2050 N N . LEU A 1 269 ? -8.623 52.849 33.032 1.00 24.06 266 LEU A N 1
ATOM 2051 C CA . LEU A 1 269 ? -10.029 52.826 33.405 1.00 24.31 266 LEU A CA 1
ATOM 2052 C C . LEU A 1 269 ? -10.701 51.674 32.672 1.00 27.25 266 LEU A C 1
ATOM 2053 O O . LEU A 1 269 ? -10.535 51.528 31.456 1.00 27.18 266 LEU A O 1
ATOM 2058 N N . ILE A 1 270 ? -11.440 50.850 33.408 1.00 25.97 267 ILE A N 1
ATOM 2059 C CA . ILE A 1 270 ? -12.147 49.708 32.838 1.00 26.37 267 ILE A CA 1
ATOM 2060 C C . ILE A 1 270 ? -13.631 49.886 33.114 1.00 27.15 267 ILE A C 1
ATOM 2061 O O . ILE A 1 270 ? -14.046 49.955 34.277 1.00 23.68 267 ILE A O 1
ATOM 2066 N N . GLN A 1 271 ? -14.426 49.960 32.049 1.00 28.56 268 GLN A N 1
ATOM 2067 C CA . GLN A 1 271 ? -15.880 50.058 32.146 1.00 28.00 268 GLN A CA 1
ATOM 2068 C C . GLN A 1 271 ? -16.484 49.119 31.112 1.00 31.87 268 GLN A C 1
ATOM 2069 O O . GLN A 1 271 ? -16.363 49.357 29.908 1.00 32.51 268 GLN A O 1
ATOM 2075 N N . GLY A 1 272 ? -17.133 48.061 31.573 1.00 30.06 269 GLY A N 1
ATOM 2076 C CA . GLY A 1 272 ? -17.687 47.092 30.643 1.00 32.19 269 GLY A CA 1
ATOM 2077 C C . GLY A 1 272 ? -16.570 46.417 29.874 1.00 34.93 269 GLY A C 1
ATOM 2078 O O . GLY A 1 272 ? -15.675 45.790 30.455 1.00 34.16 269 GLY A O 1
ATOM 2079 N N . GLN A 1 273 ? -16.600 46.550 28.550 1.00 37.55 270 GLN A N 1
ATOM 2080 C CA . GLN A 1 273 ? -15.585 45.958 27.692 1.00 39.19 270 GLN A CA 1
ATOM 2081 C C . GLN A 1 273 ? -14.542 46.962 27.214 1.00 38.77 270 GLN A C 1
ATOM 2082 O O . GLN A 1 273 ? -13.599 46.564 26.523 1.00 40.91 270 GLN A O 1
ATOM 2088 N N . THR A 1 274 ? -14.677 48.242 27.559 1.00 37.36 271 THR A N 1
ATOM 2089 C CA . THR A 1 274 ? -13.704 49.241 27.138 1.00 38.95 271 THR A CA 1
ATOM 2090 C C . THR A 1 274 ? -12.620 49.417 28.195 1.00 37.78 271 THR A C 1
ATOM 2091 O O . THR A 1 274 ? -12.845 49.227 29.394 1.00 35.52 271 THR A O 1
ATOM 2095 N N . GLU A 1 275 ? -11.433 49.769 27.712 1.00 37.44 272 GLU A N 1
ATOM 2096 C CA . GLU A 1 275 ? -10.261 50.004 28.541 1.00 36.56 272 GLU A CA 1
ATOM 2097 C C . GLU A 1 275 ? -9.644 51.297 28.034 1.00 34.42 272 GLU A C 1
ATOM 2098 O O . GLU A 1 275 ? -9.343 51.423 26.847 1.00 36.62 272 GLU A O 1
ATOM 2104 N N . THR A 1 276 ? -9.467 52.262 28.927 1.00 31.08 273 THR A N 1
ATOM 2105 C CA . THR A 1 276 ? -8.921 53.556 28.537 1.00 29.60 273 THR A CA 1
ATOM 2106 C C . THR A 1 276 ? -7.632 53.835 29.299 1.00 30.12 273 THR A C 1
ATOM 2107 O O . THR A 1 276 ? -7.565 53.635 30.517 1.00 28.19 273 THR A O 1
ATOM 2111 N N . GLU A 1 277 ? -6.612 54.298 28.579 1.00 29.81 274 GLU A N 1
ATOM 2112 C CA . GLU A 1 277 ? -5.404 54.774 29.234 1.00 30.80 274 GLU A CA 1
ATOM 2113 C C . GLU A 1 277 ? -5.718 56.027 30.040 1.00 28.36 274 GLU A C 1
ATOM 2114 O O . GLU A 1 277 ? -6.553 56.845 29.645 1.00 27.33 274 GLU A O 1
ATOM 2120 N N . ILE A 1 278 ? -5.057 56.170 31.184 1.00 26.07 275 ILE A N 1
ATOM 2121 C CA . ILE A 1 278 ? -5.227 57.328 32.053 1.00 23.89 275 ILE A CA 1
ATOM 2122 C C . ILE A 1 278 ? -3.929 58.121 32.053 1.00 24.35 275 ILE A C 1
ATOM 2123 O O . ILE A 1 278 ? -2.859 57.575 32.348 1.00 23.74 275 ILE A O 1
ATOM 2128 N N . THR A 1 279 ? -4.024 59.405 31.716 1.00 22.95 276 THR A N 1
ATOM 2129 C CA . THR A 1 279 ? -2.860 60.281 31.733 1.00 23.18 276 THR A CA 1
ATOM 2130 C C . THR A 1 279 ? -2.495 60.626 33.173 1.00 21.53 276 THR A C 1
ATOM 2131 O O . THR A 1 279 ? -3.313 61.182 33.914 1.00 22.18 276 THR A O 1
ATOM 2135 N N . VAL A 1 280 ? -1.272 60.292 33.572 1.00 20.69 277 VAL A N 1
ATOM 2136 C CA . VAL A 1 280 ? -0.772 60.576 34.913 1.00 19.99 277 VAL A CA 1
ATOM 2137 C C . VAL A 1 280 ? 0.260 61.688 34.802 1.00 19.56 277 VAL A C 1
ATOM 2138 O O . VAL A 1 280 ? 1.285 61.530 34.125 1.00 18.49 277 VAL A O 1
ATOM 2142 N N . GLY A 1 281 ? -0.009 62.813 35.467 1.00 19.80 278 GLY A N 1
ATOM 2143 C CA . GLY A 1 281 ? 0.892 63.944 35.428 1.00 19.16 278 GLY A CA 1
ATOM 2144 C C . GLY A 1 281 ? 2.107 63.763 36.318 1.00 19.89 278 GLY A C 1
ATOM 2145 O O . GLY A 1 281 ? 2.184 62.857 37.148 1.00 18.21 278 GLY A O 1
ATOM 2146 N N . SER A 1 282 ? 3.070 64.663 36.136 1.00 17.94 279 SER A N 1
ATOM 2147 C CA . SER A 1 282 ? 4.337 64.586 36.844 1.00 18.89 279 SER A CA 1
ATOM 2148 C C . SER A 1 282 ? 4.205 65.115 38.268 1.00 18.61 279 SER A C 1
ATOM 2149 O O . SER A 1 282 ? 3.424 66.030 38.549 1.00 17.76 279 SER A O 1
ATOM 2152 N N . ARG A 1 283 ? 4.983 64.519 39.175 1.00 16.92 280 ARG A N 1
ATOM 2153 C CA . ARG A 1 283 ? 5.096 65.067 40.521 1.00 18.21 280 ARG A CA 1
ATOM 2154 C C . ARG A 1 283 ? 5.811 66.411 40.508 1.00 17.83 280 ARG A C 1
ATOM 2155 O O . ARG A 1 283 ? 5.540 67.266 41.360 1.00 17.27 280 ARG A O 1
ATOM 2163 N N . ARG A 1 284 ? 6.722 66.609 39.552 1.00 18.38 281 ARG A N 1
ATOM 2164 C CA . ARG A 1 284 ? 7.404 67.891 39.414 1.00 19.41 281 ARG A CA 1
ATOM 2165 C C . ARG A 1 284 ? 6.406 69.023 39.216 1.00 19.06 281 ARG A C 1
ATOM 2166 O O . ARG A 1 284 ? 6.511 70.078 39.851 1.00 18.29 281 ARG A O 1
ATOM 2174 N N . GLY A 1 285 ? 5.429 68.822 38.331 1.00 18.10 282 GLY A N 1
ATOM 2175 C CA . GLY A 1 285 ? 4.424 69.848 38.115 1.00 18.39 282 GLY A CA 1
ATOM 2176 C C . GLY A 1 285 ? 3.599 70.122 39.356 1.00 18.80 282 GLY A C 1
ATOM 2177 O O . GLY A 1 285 ? 3.269 71.273 39.651 1.00 18.06 282 GLY A O 1
ATOM 2178 N N . LEU A 1 286 ? 3.262 69.070 40.107 1.00 16.98 283 LEU A N 1
ATOM 2179 C CA . LEU A 1 286 ? 2.461 69.251 41.314 1.00 17.17 283 LEU A CA 1
ATOM 2180 C C . LEU A 1 286 ? 3.257 69.945 42.411 1.00 17.24 283 LEU A C 1
ATOM 2181 O O . LEU A 1 286 ? 2.711 70.773 43.150 1.00 17.21 283 LEU A O 1
ATOM 2186 N N . PHE A 1 287 ? 4.547 69.617 42.542 1.00 17.29 284 PHE A N 1
ATOM 2187 C CA . PHE A 1 287 ? 5.388 70.326 43.503 1.00 17.96 284 PHE A CA 1
ATOM 2188 C C . PHE A 1 287 ? 5.521 71.797 43.136 1.00 17.78 284 PHE A C 1
ATOM 2189 O O . PHE A 1 287 ? 5.511 72.666 44.016 1.00 16.53 284 PHE A O 1
ATOM 2197 N N . ARG A 1 288 ? 5.651 72.096 41.841 1.00 16.49 285 ARG A N 1
ATOM 2198 C CA . ARG A 1 288 ? 5.809 73.484 41.420 1.00 19.40 285 ARG A CA 1
ATOM 2199 C C . ARG A 1 288 ? 4.554 74.296 41.714 1.00 20.37 285 ARG A C 1
ATOM 2200 O O . ARG A 1 288 ? 4.635 75.406 42.253 1.00 19.54 285 ARG A O 1
ATOM 2208 N N . GLN A 1 289 ? 3.381 73.760 41.364 1.00 18.22 286 GLN A N 1
ATOM 2209 C CA . GLN A 1 289 ? 2.136 74.469 41.647 1.00 20.90 286 GLN A CA 1
ATOM 2210 C C . GLN A 1 289 ? 1.967 74.710 43.142 1.00 19.74 286 GLN A C 1
ATOM 2211 O O . GLN A 1 289 ? 1.534 75.790 43.559 1.00 20.85 286 GLN A O 1
ATOM 2217 N N . ASP A 1 290 ? 2.309 73.717 43.966 1.00 17.97 287 ASP A N 1
ATOM 2218 C CA . ASP A 1 290 ? 2.185 73.891 45.409 1.00 17.81 287 ASP A CA 1
ATOM 2219 C C . ASP A 1 290 ? 3.181 74.920 45.929 1.00 18.57 287 ASP A C 1
ATOM 2220 O O . ASP A 1 290 ? 2.829 75.767 46.757 1.00 16.75 287 ASP A O 1
ATOM 2225 N N . THR A 1 291 ? 4.427 74.863 45.453 1.00 17.79 288 THR A N 1
ATOM 2226 C CA . THR A 1 291 ? 5.420 75.847 45.871 1.00 18.64 288 THR A CA 1
ATOM 2227 C C . THR A 1 291 ? 4.999 77.253 45.467 1.00 19.28 288 THR A C 1
ATOM 2228 O O . THR A 1 291 ? 5.136 78.200 46.250 1.00 18.13 288 THR A O 1
ATOM 2232 N N . GLU A 1 292 ? 4.474 77.407 44.249 1.00 18.35 289 GLU A N 1
ATOM 2233 C CA . GLU A 1 292 ? 4.044 78.725 43.796 1.00 19.75 289 GLU A CA 1
ATOM 2234 C C . GLU A 1 292 ? 2.836 79.215 44.586 1.00 21.24 289 GLU A C 1
ATOM 2235 O O . GLU A 1 292 ? 2.710 80.416 44.854 1.00 22.00 289 GLU A O 1
ATOM 2241 N N . ALA A 1 293 ? 1.941 78.302 44.975 1.00 17.33 290 ALA A N 1
ATOM 2242 C CA . ALA A 1 293 ? 0.824 78.689 45.830 1.00 19.26 290 ALA A CA 1
ATOM 2243 C C . ALA A 1 293 ? 1.316 79.173 47.188 1.00 21.12 290 ALA A C 1
ATOM 2244 O O . ALA A 1 293 ? 0.788 80.147 47.739 1.00 19.60 290 ALA A O 1
ATOM 2246 N N . VAL A 1 294 ? 2.332 78.504 47.742 1.00 19.13 291 VAL A N 1
ATOM 2247 C CA . VAL A 1 294 ? 2.906 78.930 49.016 1.00 19.23 291 VAL A CA 1
ATOM 2248 C C . VAL A 1 294 ? 3.522 80.314 48.882 1.00 18.92 291 VAL A C 1
ATOM 2249 O O . VAL A 1 294 ? 3.318 81.189 49.732 1.00 18.81 291 VAL A O 1
ATOM 2253 N N . LEU A 1 295 ? 4.284 80.536 47.813 1.00 19.01 292 LEU A N 1
ATOM 2254 C CA . LEU A 1 295 ? 4.842 81.859 47.564 1.00 22.28 292 LEU A CA 1
ATOM 2255 C C . LEU A 1 295 ? 3.740 82.901 47.430 1.00 22.39 292 LEU A C 1
ATOM 2256 O O . LEU A 1 295 ? 3.862 84.017 47.947 1.00 20.87 292 LEU A O 1
ATOM 2261 N N . ASP A 1 296 ? 2.647 82.545 46.752 1.00 22.60 293 ASP A N 1
ATOM 2262 C CA . ASP A 1 296 ? 1.504 83.446 46.640 1.00 24.49 293 ASP A CA 1
ATOM 2263 C C . ASP A 1 296 ? 0.991 83.847 48.015 1.00 24.11 293 ASP A C 1
ATOM 2264 O O . ASP A 1 296 ? 0.808 85.035 48.303 1.00 23.29 293 ASP A O 1
ATOM 2269 N N . TYR A 1 297 ? 0.767 82.864 48.885 1.00 21.50 294 TYR A N 1
ATOM 2270 C CA . TYR A 1 297 ? 0.254 83.157 50.220 1.00 21.78 294 TYR A CA 1
ATOM 2271 C C . TYR A 1 297 ? 1.196 84.077 50.986 1.00 23.35 294 TYR A C 1
ATOM 2272 O O . TYR A 1 297 ? 0.759 85.045 51.617 1.00 22.71 294 TYR A O 1
ATOM 2281 N N . LEU A 1 298 ? 2.497 83.793 50.938 1.00 21.57 295 LEU A N 1
ATOM 2282 C CA . LEU A 1 298 ? 3.447 84.556 51.745 1.00 22.56 295 LEU A CA 1
ATOM 2283 C C . LEU A 1 298 ? 3.626 85.985 51.245 1.00 23.40 295 LEU A C 1
ATOM 2284 O O . LEU A 1 298 ? 3.912 86.885 52.044 1.00 24.37 295 LEU A O 1
ATOM 2289 N N . THR A 1 299 ? 3.461 86.220 49.947 1.00 22.29 296 THR A N 1
ATOM 2290 C CA . THR A 1 299 ? 3.714 87.538 49.377 1.00 22.85 296 THR A CA 1
ATOM 2291 C C . THR A 1 299 ? 2.457 88.377 49.182 1.00 25.45 296 THR A C 1
ATOM 2292 O O . THR A 1 299 ? 2.538 89.610 49.237 1.00 23.98 296 THR A O 1
ATOM 2296 N N . THR A 1 300 ? 1.299 87.756 48.950 1.00 24.39 297 THR A N 1
ATOM 2297 C CA . THR A 1 300 ? 0.062 88.503 48.768 1.00 23.74 297 THR A CA 1
ATOM 2298 C C . THR A 1 300 ? -1.040 88.111 49.741 1.00 25.79 297 THR A C 1
ATOM 2299 O O . THR A 1 300 ? -2.102 88.744 49.730 1.00 25.90 297 THR A O 1
ATOM 2303 N N . GLY A 1 301 ? -0.832 87.094 50.572 1.00 23.57 298 GLY A N 1
ATOM 2304 C CA . GLY A 1 301 ? -1.870 86.680 51.490 1.00 23.39 298 GLY A CA 1
ATOM 2305 C C . GLY A 1 301 ? -2.988 85.872 50.880 1.00 23.98 298 GLY A C 1
ATOM 2306 O O . GLY A 1 301 ? -3.942 85.534 51.589 1.00 23.98 298 GLY A O 1
ATOM 2307 N N . LYS A 1 302 ? -2.907 85.552 49.592 1.00 22.17 299 LYS A N 1
ATOM 2308 C CA . LYS A 1 302 ? -3.944 84.738 48.975 1.00 24.30 299 LYS A CA 1
ATOM 2309 C C . LYS A 1 302 ? -3.980 83.362 49.637 1.00 24.49 299 LYS A C 1
ATOM 2310 O O . LYS A 1 302 ? -2.963 82.654 49.636 1.00 21.31 299 LYS A O 1
ATOM 2316 N N . PRO A 1 303 ? -5.113 82.945 50.195 1.00 24.77 300 PRO A N 1
ATOM 2317 C CA . PRO A 1 303 ? -5.141 81.699 50.971 1.00 25.22 300 PRO A CA 1
ATOM 2318 C C . PRO A 1 303 ? -4.898 80.464 50.119 1.00 24.91 300 PRO A C 1
ATOM 2319 O O . PRO A 1 303 ? -5.261 80.394 48.942 1.00 22.81 300 PRO A O 1
ATOM 2323 N N . LEU A 1 304 ? -4.266 79.477 50.747 1.00 25.13 301 LEU A N 1
ATOM 2324 C CA . LEU A 1 304 ? -4.005 78.206 50.091 1.00 25.16 301 LEU A CA 1
ATOM 2325 C C . LEU A 1 304 ? -5.284 77.383 49.983 1.00 26.99 301 LEU A C 1
ATOM 2326 O O . LEU A 1 304 ? -6.153 77.428 50.858 1.00 27.76 301 LEU A O 1
ATOM 2331 N N . TYR A 1 305 ? -5.394 76.622 48.891 1.00 26.25 302 TYR A N 1
ATOM 2332 C CA . TYR A 1 305 ? -6.527 75.714 48.737 1.00 31.87 302 TYR A CA 1
ATOM 2333 C C . TYR A 1 305 ? -6.411 74.530 49.689 1.00 31.45 302 TYR A C 1
ATOM 2334 O O . TYR A 1 305 ? -7.415 74.072 50.247 1.00 31.63 302 TYR A O 1
ATOM 2343 N N . VAL A 1 306 ? -5.194 74.019 49.884 1.00 29.00 303 VAL A N 1
ATOM 2344 C CA . VAL A 1 306 ? -4.967 72.954 50.852 1.00 27.53 303 VAL A CA 1
ATOM 2345 C C . VAL A 1 306 ? -5.050 73.522 52.261 1.00 26.70 303 VAL A C 1
ATOM 2346 O O . VAL A 1 306 ? -4.500 74.592 52.554 1.00 27.67 303 VAL A O 1
ATOM 2350 N N . ASP A 1 307 ? -5.747 72.813 53.143 1.00 26.87 304 ASP A N 1
ATOM 2351 C CA . ASP A 1 307 ? -5.718 73.116 54.564 1.00 27.74 304 ASP A CA 1
ATOM 2352 C C . ASP A 1 307 ? -5.157 71.914 55.313 1.00 25.12 304 ASP A C 1
ATOM 2353 O O . ASP A 1 307 ? -5.080 70.802 54.784 1.00 25.56 304 ASP A O 1
ATOM 2358 N N . LEU A 1 308 ? -4.765 72.154 56.566 1.00 21.96 305 LEU A N 1
ATOM 2359 C CA . LEU A 1 308 ? -4.081 71.136 57.355 1.00 23.05 305 LEU A CA 1
ATOM 2360 C C . LEU A 1 308 ? -4.971 69.941 57.680 1.00 22.42 305 LEU A C 1
ATOM 2361 O O . LEU A 1 308 ? -4.454 68.897 58.093 1.00 20.49 305 LEU A O 1
ATOM 2366 N N . GLU A 1 309 ? -6.288 70.064 57.491 1.00 21.45 306 GLU A N 1
ATOM 2367 C CA . GLU A 1 309 ? -7.207 69.032 57.960 1.00 22.85 306 GLU A CA 1
ATOM 2368 C C . GLU A 1 309 ? -6.967 67.691 57.280 1.00 20.61 306 GLU A C 1
ATOM 2369 O O . GLU A 1 309 ? -7.143 66.641 57.908 1.00 18.15 306 GLU A O 1
ATOM 2375 N N . ALA A 1 310 ? -6.567 67.698 56.007 1.00 19.39 307 ALA A N 1
ATOM 2376 C CA . ALA A 1 310 ? -6.340 66.439 55.304 1.00 19.74 307 ALA A CA 1
ATOM 2377 C C . ALA A 1 310 ? -5.165 65.674 55.902 1.00 17.67 307 ALA A C 1
ATOM 2378 O O . ALA A 1 310 ? -5.227 64.448 56.052 1.00 18.00 307 ALA A O 1
ATOM 2380 N N . SER A 1 311 ? -4.085 66.379 56.247 1.00 17.29 308 SER A N 1
ATOM 2381 C CA . SER A 1 311 ? -2.945 65.717 56.872 1.00 16.80 308 SER A CA 1
ATOM 2382 C C . SER A 1 311 ? -3.241 65.336 58.316 1.00 17.54 308 SER A C 1
ATOM 2383 O O . SER A 1 311 ? -2.703 64.339 58.814 1.00 14.78 308 SER A O 1
ATOM 2386 N N . LEU A 1 312 ? -4.084 66.112 59.003 1.00 16.78 309 LEU A N 1
ATOM 2387 C CA . LEU A 1 312 ? -4.474 65.750 60.361 1.00 16.65 309 LEU A CA 1
ATOM 2388 C C . LEU A 1 312 ? -5.293 64.468 60.375 1.00 15.76 309 LEU A C 1
ATOM 2389 O O . LEU A 1 312 ? -5.134 63.635 61.275 1.00 15.22 309 LEU A O 1
ATOM 2394 N N . TYR A 1 313 ? -6.176 64.286 59.389 1.00 15.48 310 TYR A N 1
ATOM 2395 C CA . TYR A 1 313 ? -6.975 63.066 59.365 1.00 17.73 310 TYR A CA 1
ATOM 2396 C C . TYR A 1 313 ? -6.122 61.857 59.007 1.00 14.87 310 TYR A C 1
ATOM 2397 O O . TYR A 1 313 ? -6.297 60.778 59.584 1.00 14.52 310 TYR A O 1
ATOM 2406 N N . ALA A 1 314 ? -5.206 62.015 58.047 1.00 14.64 311 ALA A N 1
ATOM 2407 C CA . ALA A 1 314 ? -4.268 60.941 57.739 1.00 14.79 311 ALA A CA 1
ATOM 2408 C C . ALA A 1 314 ? -3.482 60.541 58.980 1.00 16.11 311 ALA A C 1
ATOM 2409 O O . ALA A 1 314 ? -3.209 59.355 59.201 1.00 13.86 311 ALA A O 1
ATOM 2411 N N . LEU A 1 315 ? -3.126 61.524 59.809 1.00 14.60 312 LEU A N 1
ATOM 2412 C CA . LEU A 1 315 ? -2.459 61.240 61.073 1.00 14.42 312 LEU A CA 1
ATOM 2413 C C . LEU A 1 315 ? -3.380 60.481 62.021 1.00 15.20 312 LEU A C 1
ATOM 2414 O O . LEU A 1 315 ? -2.944 59.551 62.708 1.00 16.86 312 LEU A O 1
ATOM 2419 N N . GLU A 1 316 ? -4.662 60.856 62.062 1.00 15.68 313 GLU A N 1
ATOM 2420 C CA . GLU A 1 316 ? -5.619 60.125 62.890 1.00 15.70 313 GLU A CA 1
ATOM 2421 C C . GLU A 1 316 ? -5.741 58.676 62.438 1.00 16.15 313 GLU A C 1
ATOM 2422 O O . GLU A 1 316 ? -5.767 57.759 63.268 1.00 15.62 313 GLU A O 1
ATOM 2428 N N . VAL A 1 317 ? -5.812 58.449 61.125 1.00 13.99 314 VAL A N 1
ATOM 2429 C CA . VAL A 1 317 ? -5.917 57.088 60.606 1.00 15.56 314 VAL A CA 1
ATOM 2430 C C . VAL A 1 317 ? -4.679 56.278 60.973 1.00 15.11 314 VAL A C 1
ATOM 2431 O O . VAL A 1 317 ? -4.772 55.089 61.300 1.00 15.83 314 VAL A O 1
ATOM 2435 N N . ALA A 1 318 ? -3.502 56.909 60.930 1.00 15.06 315 ALA A N 1
ATOM 2436 C CA . ALA A 1 318 ? -2.272 56.207 61.288 1.00 16.15 315 ALA A CA 1
ATOM 2437 C C . ALA A 1 318 ? -2.251 55.843 62.768 1.00 15.98 315 ALA A C 1
ATOM 2438 O O . ALA A 1 318 ? -1.847 54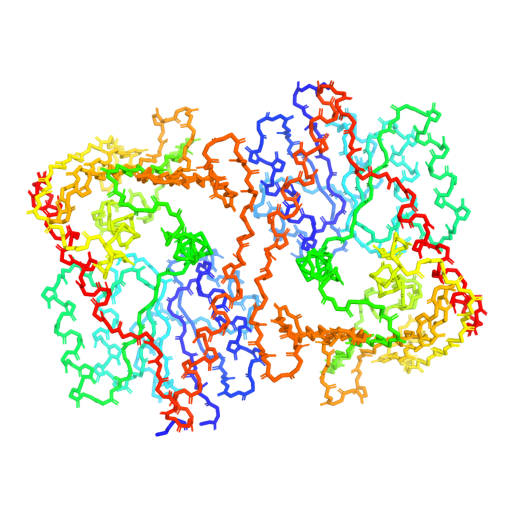.733 63.133 1.00 17.15 315 ALA A O 1
ATOM 2440 N N . ASP A 1 319 ? -2.675 56.766 63.636 1.00 16.25 316 ASP A N 1
ATOM 2441 C CA . ASP A 1 319 ? -2.798 56.446 65.057 1.00 17.74 316 ASP A CA 1
ATOM 2442 C C . ASP A 1 319 ? -3.745 55.275 65.274 1.00 16.33 316 ASP A C 1
ATOM 2443 O O . ASP A 1 319 ? -3.460 54.369 66.065 1.00 16.62 316 ASP A O 1
ATOM 2448 N N . LEU A 1 320 ? -4.883 55.281 64.578 1.00 15.80 317 LEU A N 1
ATOM 2449 C CA . LEU A 1 320 ? -5.867 54.218 64.749 1.00 17.50 317 LEU A CA 1
ATOM 2450 C C . LEU A 1 320 ? -5.308 52.865 64.322 1.00 17.96 317 LEU A C 1
ATOM 2451 O O . LEU A 1 320 ? -5.524 51.854 65.001 1.00 17.85 317 LEU A O 1
ATOM 2456 N N . CYS A 1 321 ? -4.585 52.825 63.200 1.00 17.07 318 CYS A N 1
ATOM 2457 C CA . CYS A 1 321 ? -4.046 51.556 62.720 1.00 18.00 318 CYS A CA 1
ATOM 2458 C C . CYS A 1 321 ? -2.890 51.077 63.588 1.00 16.93 318 CYS A C 1
ATOM 2459 O O . CYS A 1 321 ? -2.722 49.869 63.792 1.00 18.14 318 CYS A O 1
ATOM 2462 N N . ALA A 1 322 ? -2.074 52.004 64.098 1.00 17.24 319 ALA A N 1
ATOM 2463 C CA . ALA A 1 322 ? -1.013 51.618 65.022 1.00 20.55 319 ALA A CA 1
ATOM 2464 C C . ALA A 1 322 ? -1.596 51.052 66.310 1.00 20.46 319 ALA A C 1
ATOM 2465 O O . ALA A 1 322 ? -1.069 50.082 66.869 1.00 21.01 319 ALA A O 1
ATOM 2467 N N . GLN A 1 323 ? -2.691 51.645 66.790 1.00 19.23 320 GLN A N 1
ATOM 2468 C CA . GLN A 1 323 ? -3.377 51.117 67.964 1.00 19.85 320 GLN A CA 1
ATOM 2469 C C . GLN A 1 323 ? -3.902 49.711 67.705 1.00 21.57 320 GLN A C 1
ATOM 2470 O O . GLN A 1 323 ? -3.798 48.831 68.567 1.00 22.29 320 GLN A O 1
ATOM 2476 N N . ALA A 1 324 ? -4.456 49.476 66.512 1.00 21.40 321 ALA A N 1
ATOM 2477 C CA . ALA A 1 324 ? -4.911 48.137 66.152 1.00 21.73 321 ALA A CA 1
ATOM 2478 C C . ALA A 1 324 ? -3.749 47.160 66.026 1.00 22.13 321 ALA A C 1
ATOM 2479 O O . ALA A 1 324 ? -3.941 45.949 66.181 1.00 21.95 321 ALA A O 1
ATOM 2481 N N . CYS A 1 325 ? -2.547 47.664 65.741 1.00 21.03 322 CYS A N 1
ATOM 2482 C CA . CYS A 1 325 ? -1.364 46.826 65.599 1.00 23.85 322 CYS A CA 1
ATOM 2483 C C . CYS A 1 325 ? -0.693 46.507 66.927 1.00 24.58 322 CYS A C 1
ATOM 2484 O O . CYS A 1 325 ? 0.178 45.631 66.963 1.00 26.43 322 CYS A O 1
ATOM 2487 N N . GLY A 1 326 ? -1.062 47.192 68.006 1.00 22.81 323 GLY A N 1
ATOM 2488 C CA . GLY A 1 326 ? -0.239 47.157 69.195 1.00 25.97 323 GLY A CA 1
ATOM 2489 C C . GLY A 1 326 ? 1.104 47.818 69.002 1.00 26.64 323 GLY A C 1
ATOM 2490 O O . GLY A 1 326 ? 2.041 47.536 69.752 1.00 28.30 323 GLY A O 1
ATOM 2491 N N . TYR A 1 327 ? 1.225 48.688 68.003 1.00 28.87 324 TYR A N 1
ATOM 2492 C 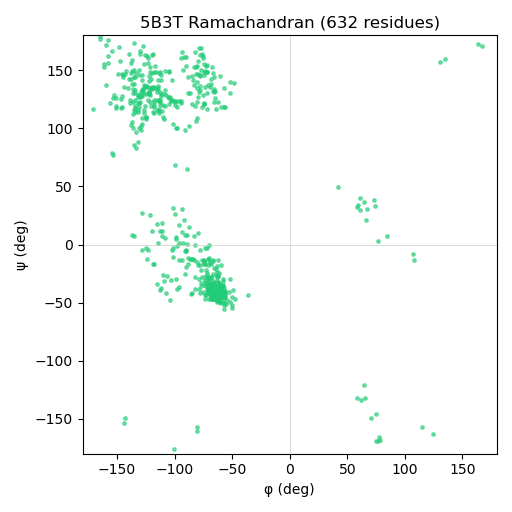CA . TYR A 1 327 ? 2.498 49.316 67.692 1.00 28.06 324 TYR A CA 1
ATOM 2493 C C . TYR A 1 327 ? 2.794 50.442 68.673 1.00 31.06 324 TYR A C 1
ATOM 2494 O O . TYR A 1 327 ? 1.891 51.146 69.135 1.00 31.85 324 TYR A O 1
ATOM 2503 N N . LYS A 1 328 ? 4.080 50.609 68.976 1.00 32.68 325 LYS A N 1
ATOM 2504 C CA . LYS A 1 328 ? 4.559 51.573 69.966 1.00 38.21 325 LYS A CA 1
ATOM 2505 C C . LYS A 1 328 ? 3.882 51.376 71.318 1.00 40.75 325 LYS A C 1
ATOM 2506 O O . LYS A 1 328 ? 4.534 51.435 72.360 1.00 45.48 325 LYS A O 1
ATOM 2512 N N . ALA B 1 9 ? 16.452 38.214 17.447 1.00 37.73 6 ALA B N 1
ATOM 2513 C CA . ALA B 1 9 ? 16.304 38.270 18.902 1.00 39.75 6 ALA B CA 1
ATOM 2514 C C . ALA B 1 9 ? 17.612 38.614 19.612 1.00 39.90 6 ALA B C 1
ATOM 2515 O O . ALA B 1 9 ? 18.658 38.066 19.278 1.00 43.05 6 ALA B O 1
ATOM 2517 N N . VAL B 1 10 ? 17.556 39.511 20.593 1.00 38.31 7 VAL B N 1
ATOM 2518 C CA . VAL B 1 10 ? 18.696 39.736 21.473 1.00 37.84 7 VAL B CA 1
ATOM 2519 C C . VAL B 1 10 ? 18.447 38.985 22.778 1.00 37.98 7 VAL B C 1
ATOM 2520 O O . VAL B 1 10 ? 18.840 37.829 22.922 1.00 40.60 7 VAL B O 1
ATOM 2524 N N . THR B 1 12 ? 19.252 38.171 25.728 1.00 40.44 9 THR B N 1
ATOM 2525 C CA . THR B 1 12 ? 18.592 38.285 27.024 1.00 41.23 9 THR B CA 1
ATOM 2526 C C . THR B 1 12 ? 19.580 37.912 28.147 1.00 40.15 9 THR B C 1
ATOM 2527 O O . THR B 1 12 ? 20.103 36.795 28.189 1.00 44.91 9 THR B O 1
ATOM 2531 N N . PRO B 1 13 ? 19.892 38.881 29.032 1.00 37.52 10 PRO B N 1
ATOM 2532 C CA . PRO B 1 13 ? 19.365 40.247 28.942 1.00 33.76 10 PRO B CA 1
ATOM 2533 C C . PRO B 1 13 ? 20.118 41.132 27.954 1.00 31.54 10 PRO B C 1
ATOM 2534 O O . PRO B 1 13 ? 21.296 40.909 27.681 1.00 31.57 10 PRO B O 1
ATOM 2538 N N . VAL B 1 14 ? 19.411 42.123 27.411 1.00 28.66 11 VAL B N 1
ATOM 2539 C CA . VAL B 1 14 ? 20.023 43.081 26.501 1.00 26.58 11 VAL B CA 1
ATOM 2540 C C . VAL B 1 14 ? 21.071 43.889 27.254 1.00 23.92 11 VAL B C 1
ATOM 2541 O O . VAL B 1 14 ? 20.787 44.479 28.303 1.00 26.44 11 VAL B O 1
ATOM 2545 N N . ARG B 1 15 ? 22.292 43.911 26.730 1.00 22.83 12 ARG B N 1
ATOM 2546 C CA . ARG B 1 15 ? 23.397 44.633 27.349 1.00 23.76 12 ARG B CA 1
ATOM 2547 C C . ARG B 1 15 ? 23.496 46.013 26.710 1.00 22.87 12 ARG B C 1
ATOM 2548 O O . ARG B 1 15 ? 23.677 46.127 25.493 1.00 21.86 12 ARG B O 1
ATOM 2556 N N . VAL B 1 16 ? 23.382 47.054 27.533 1.00 20.76 13 VAL B N 1
ATOM 2557 C CA . VAL B 1 16 ? 23.148 48.415 27.065 1.00 22.91 13 VAL B CA 1
ATOM 2558 C C . VAL B 1 16 ? 24.347 49.286 27.412 1.00 21.38 13 VAL B C 1
ATOM 2559 O O . VAL B 1 16 ? 24.820 49.280 28.553 1.00 21.78 13 VAL B O 1
ATOM 2563 N N . GLY B 1 17 ? 24.829 50.037 26.423 1.00 21.00 14 GLY B N 1
ATOM 2564 C CA . GLY B 1 17 ? 25.792 51.104 26.639 1.00 22.00 14 GLY B CA 1
ATOM 2565 C C . GLY B 1 17 ? 25.144 52.438 26.347 1.00 21.86 14 GLY B C 1
ATOM 2566 O O . GLY B 1 17 ? 24.489 52.613 25.314 1.00 20.61 14 GLY B O 1
ATOM 2567 N N . ILE B 1 18 ? 25.315 53.384 27.269 1.00 19.58 15 ILE B N 1
ATOM 2568 C CA . ILE B 1 18 ? 24.675 54.692 27.192 1.00 19.88 15 ILE B CA 1
ATOM 2569 C C . ILE B 1 18 ? 25.739 55.741 26.904 1.00 19.61 15 ILE B C 1
ATOM 2570 O O . ILE B 1 18 ? 26.674 55.922 27.692 1.00 21.05 15 ILE B O 1
ATOM 2575 N N . VAL B 1 19 ? 25.594 56.442 25.786 1.00 18.25 16 VAL B N 1
ATOM 2576 C CA . VAL B 1 19 ? 26.484 57.540 25.431 1.00 19.93 16 VAL B CA 1
ATOM 2577 C C . VAL B 1 19 ? 25.769 58.827 25.824 1.00 20.70 16 VAL B C 1
ATOM 2578 O O . VAL B 1 19 ? 24.887 59.310 25.108 1.00 18.36 16 VAL B O 1
ATOM 2582 N N . GLY B 1 20 ? 26.143 59.382 26.974 1.00 20.62 17 GLY B N 1
ATOM 2583 C CA . GLY B 1 20 ? 25.488 60.566 27.492 1.00 21.37 17 GLY B CA 1
ATOM 2584 C C . GLY B 1 20 ? 25.169 60.454 28.969 1.00 20.99 17 GLY B C 1
ATOM 2585 O O . GLY B 1 20 ? 25.121 59.348 29.518 1.00 19.15 17 GLY B O 1
ATOM 2586 N N . THR B 1 21 ? 24.955 61.598 29.628 1.00 21.54 18 THR B N 1
ATOM 2587 C CA . THR B 1 21 ? 24.661 61.613 31.057 1.00 21.81 18 THR B CA 1
ATOM 2588 C C . THR B 1 21 ? 23.535 62.576 31.418 1.00 21.73 18 THR B C 1
ATOM 2589 O O . THR B 1 21 ? 23.295 62.800 32.612 1.00 21.39 18 THR B O 1
ATOM 2593 N N . GLY B 1 22 ? 22.840 63.150 30.438 1.00 19.22 19 GLY B N 1
ATOM 2594 C CA . GLY B 1 22 ? 21.806 64.131 30.694 1.00 19.73 19 GLY B CA 1
ATOM 2595 C C . GLY B 1 22 ? 20.485 63.504 31.096 1.00 18.99 19 GLY B C 1
ATOM 2596 O O . GLY B 1 22 ? 20.413 62.348 31.518 1.00 19.82 19 GLY B O 1
ATOM 2597 N N . TYR B 1 23 ? 19.418 64.296 30.953 1.00 20.66 20 TYR B N 1
ATOM 2598 C CA . TYR B 1 23 ? 18.091 63.857 31.378 1.00 20.52 20 TYR B CA 1
ATOM 2599 C C . TYR B 1 23 ? 17.684 62.565 30.681 1.00 19.95 20 TYR B C 1
ATOM 2600 O O . TYR B 1 23 ? 17.274 61.598 31.333 1.00 18.49 20 TYR B O 1
ATOM 2609 N N . ALA B 1 24 ? 17.780 62.538 29.350 1.00 18.01 21 ALA B N 1
ATOM 2610 C CA . ALA B 1 24 ? 17.357 61.358 28.601 1.00 19.99 21 ALA B CA 1
ATOM 2611 C C . ALA B 1 24 ? 18.178 60.136 28.987 1.00 19.22 21 ALA B C 1
ATOM 2612 O O . ALA B 1 24 ? 17.624 59.054 29.208 1.00 17.91 21 ALA B O 1
ATOM 2614 N N . ALA B 1 25 ? 19.500 60.292 29.084 1.00 18.11 22 ALA B N 1
ATOM 2615 C CA . ALA B 1 25 ? 20.350 59.170 29.467 1.00 19.11 22 ALA B CA 1
ATOM 2616 C C . ALA B 1 25 ? 19.981 58.637 30.847 1.00 19.49 22 ALA B C 1
ATOM 2617 O O . ALA B 1 25 ? 20.043 57.425 31.088 1.00 19.38 22 ALA B O 1
ATOM 2619 N N . GLN B 1 26 ? 19.585 59.525 31.762 1.00 17.99 23 GLN B N 1
ATOM 2620 C CA . GLN B 1 26 ? 19.247 59.092 33.115 1.00 20.53 23 GLN B CA 1
ATOM 2621 C C . GLN B 1 26 ? 17.919 58.345 33.147 1.00 19.32 23 GLN B C 1
ATOM 2622 O O . GLN B 1 26 ? 17.799 57.313 33.818 1.00 19.72 23 GLN B O 1
ATOM 2628 N N . ARG B 1 27 ? 16.908 58.853 32.438 1.00 18.61 24 ARG B N 1
ATOM 2629 C CA . ARG B 1 27 ? 15.619 58.169 32.401 1.00 20.50 24 ARG B CA 1
ATOM 2630 C C . ARG B 1 27 ? 15.749 56.796 31.754 1.00 19.56 24 ARG B C 1
ATOM 2631 O O . ARG B 1 27 ? 15.150 55.821 32.222 1.00 18.79 24 ARG B O 1
ATOM 2639 N N . ARG B 1 28 ? 16.526 56.704 30.672 1.00 19.40 25 ARG B N 1
ATOM 2640 C CA . ARG B 1 28 ? 16.768 55.413 30.038 1.00 19.47 25 ARG B CA 1
ATOM 2641 C C . ARG B 1 28 ? 17.487 54.468 30.991 1.00 21.03 25 ARG B C 1
ATOM 2642 O O . ARG B 1 28 ? 17.105 53.300 31.131 1.00 19.82 25 ARG B O 1
ATOM 2650 N N . ALA B 1 29 ? 18.529 54.964 31.666 1.00 18.69 26 ALA B N 1
ATOM 2651 C CA . ALA B 1 29 ? 19.305 54.121 32.571 1.00 21.24 26 ALA B CA 1
ATOM 2652 C C . ALA B 1 29 ? 18.443 53.587 33.706 1.00 21.06 26 ALA B C 1
ATOM 2653 O O . ALA B 1 29 ? 18.550 52.411 34.074 1.00 21.06 26 ALA B O 1
ATOM 2655 N N . GLU B 1 30 ? 17.584 54.439 34.275 1.00 20.22 27 GLU B N 1
ATOM 2656 C CA . GLU B 1 30 ? 16.712 54.005 35.362 1.00 19.92 27 GLU B CA 1
ATOM 2657 C C . GLU B 1 30 ? 15.868 52.804 34.956 1.00 22.02 27 GLU B C 1
ATOM 2658 O O . GLU B 1 30 ? 15.708 51.856 35.734 1.00 21.28 27 GLU B O 1
ATOM 2664 N N . VAL B 1 31 ? 15.333 52.818 33.735 1.00 19.75 28 VAL B N 1
ATOM 2665 C CA . VAL B 1 31 ? 14.430 51.752 33.312 1.00 20.03 28 VAL B CA 1
ATOM 2666 C C . VAL B 1 31 ? 15.206 50.531 32.828 1.00 22.16 28 VAL B C 1
ATOM 2667 O O . VAL B 1 31 ? 14.799 49.391 33.078 1.00 22.61 28 VAL B O 1
ATOM 2671 N N . PHE B 1 32 ? 16.326 50.737 32.127 1.00 21.29 29 PHE B N 1
ATOM 2672 C CA . PHE B 1 32 ? 17.167 49.603 31.749 1.00 22.02 29 PHE B CA 1
ATOM 2673 C C . PHE B 1 32 ? 17.661 48.856 32.980 1.00 24.09 29 PHE B C 1
ATOM 2674 O O . PHE B 1 32 ? 17.725 47.620 32.984 1.00 25.16 29 PHE B O 1
ATOM 2682 N N . ARG B 1 33 ? 18.009 49.590 34.037 1.00 22.56 30 ARG B N 1
ATOM 2683 C CA . ARG B 1 33 ? 18.461 48.954 35.269 1.00 24.52 30 ARG B CA 1
ATOM 2684 C C . ARG B 1 33 ? 17.320 48.214 35.956 1.00 24.85 30 ARG B C 1
ATOM 2685 O O . ARG B 1 33 ? 17.495 47.087 36.433 1.00 25.11 30 ARG B O 1
ATOM 2693 N N . GLY B 1 34 ? 16.139 48.834 36.013 1.00 23.49 31 GLY B N 1
ATOM 2694 C CA . GLY B 1 34 ? 15.029 48.229 36.728 1.00 25.35 31 GLY B CA 1
ATOM 2695 C C . GLY B 1 34 ? 14.377 47.083 35.982 1.00 25.55 31 GLY B C 1
ATOM 2696 O O . GLY B 1 34 ? 13.811 46.179 36.603 1.00 26.04 31 GLY B O 1
ATOM 2697 N N . ASP B 1 35 ? 14.436 47.102 34.655 1.00 24.37 32 ASP B N 1
ATOM 2698 C CA . ASP B 1 35 ? 13.841 46.039 33.860 1.00 25.54 32 ASP B CA 1
ATOM 2699 C C . ASP B 1 35 ? 14.739 44.809 33.874 1.00 26.41 32 ASP B C 1
ATOM 2700 O O . ASP B 1 35 ? 15.960 44.913 33.727 1.00 24.89 32 ASP B O 1
ATOM 2705 N N . ARG B 1 36 ? 14.126 43.637 34.048 1.00 26.44 33 ARG B N 1
ATOM 2706 C CA . ARG B 1 36 ? 14.886 42.394 34.101 1.00 27.96 33 ARG B CA 1
ATOM 2707 C C . ARG B 1 36 ? 15.352 41.920 32.729 1.00 26.50 33 ARG B C 1
ATOM 2708 O O . ARG B 1 36 ? 16.208 41.032 32.657 1.00 27.08 33 ARG B O 1
ATOM 2716 N N . ARG B 1 37 ? 14.821 42.486 31.647 1.00 27.01 34 ARG B N 1
ATOM 2717 C CA . ARG B 1 37 ? 15.227 42.098 30.303 1.00 26.45 34 ARG B CA 1
ATOM 2718 C C . ARG B 1 37 ? 16.505 42.785 29.840 1.00 26.90 34 ARG B C 1
ATOM 2719 O O . ARG B 1 37 ? 16.949 42.527 28.716 1.00 27.51 34 ARG B O 1
ATOM 2727 N N . SER B 1 38 ? 17.106 43.647 30.658 1.00 25.68 35 SER B N 1
ATOM 2728 C CA . SER B 1 38 ? 18.246 44.432 30.207 1.00 27.05 35 SER B CA 1
ATOM 2729 C C . SER B 1 38 ? 19.197 44.685 31.368 1.00 26.63 35 SER B C 1
ATOM 2730 O O . SER B 1 38 ? 18.815 44.613 32.539 1.00 26.79 35 SER B O 1
ATOM 2733 N N . GLN B 1 39 ? 20.452 44.976 31.021 1.00 26.78 36 GLN B N 1
ATOM 2734 C CA . GLN B 1 39 ? 21.471 45.376 31.985 1.00 27.70 36 GLN B CA 1
ATOM 2735 C C . GLN B 1 39 ? 22.264 46.549 31.433 1.00 26.02 36 GLN B C 1
ATOM 2736 O O . GLN B 1 39 ? 22.740 46.503 30.295 1.00 24.35 36 GLN B O 1
ATOM 2742 N N . LEU B 1 40 ? 22.409 47.587 32.248 1.00 25.40 37 LEU B N 1
ATOM 2743 C CA . LEU B 1 40 ? 23.326 48.675 31.940 1.00 25.93 37 LEU B CA 1
ATOM 2744 C C . LEU B 1 40 ? 24.754 48.198 32.182 1.00 25.47 37 LEU B C 1
ATOM 2745 O O . LEU B 1 40 ? 25.089 47.769 33.290 1.00 26.92 37 LEU B O 1
ATOM 2750 N N . VAL B 1 41 ? 25.593 48.258 31.149 1.00 24.40 38 VAL B N 1
ATOM 2751 C CA . VAL B 1 41 ? 26.906 47.629 31.173 1.00 24.18 38 VAL B CA 1
ATOM 2752 C C . VAL B 1 41 ? 28.035 48.656 31.179 1.00 24.80 38 VAL B C 1
ATOM 2753 O O . VAL B 1 41 ? 29.045 48.459 31.858 1.00 26.93 38 VAL B O 1
ATOM 2757 N N . SER B 1 42 ? 27.891 49.759 30.449 1.00 24.88 39 SER B N 1
ATOM 2758 C CA . SER B 1 42 ? 28.888 50.825 30.488 1.00 25.11 39 SER B CA 1
ATOM 2759 C C . SER B 1 42 ? 28.231 52.123 30.033 1.00 24.36 39 SER B C 1
ATOM 2760 O O . SER B 1 42 ? 27.063 52.144 29.635 1.00 22.99 39 SER B O 1
ATOM 2763 N N . PHE B 1 43 ? 28.996 53.211 30.094 1.00 22.03 40 PHE B N 1
ATOM 2764 C CA . PHE B 1 43 ? 28.506 54.501 29.627 1.00 22.19 40 PHE B CA 1
ATOM 2765 C C . PHE B 1 43 ? 29.688 55.416 29.338 1.00 23.96 40 PHE B C 1
ATOM 2766 O O . PHE B 1 43 ? 30.841 55.094 29.637 1.00 25.71 40 PHE B O 1
ATOM 2774 N N . TRP B 1 44 ? 29.379 56.564 28.733 1.00 23.04 41 TRP B N 1
ATOM 2775 C CA . TRP B 1 44 ? 30.357 57.597 28.424 1.00 23.62 41 TRP B CA 1
ATOM 2776 C C . TRP B 1 44 ? 29.708 58.961 28.605 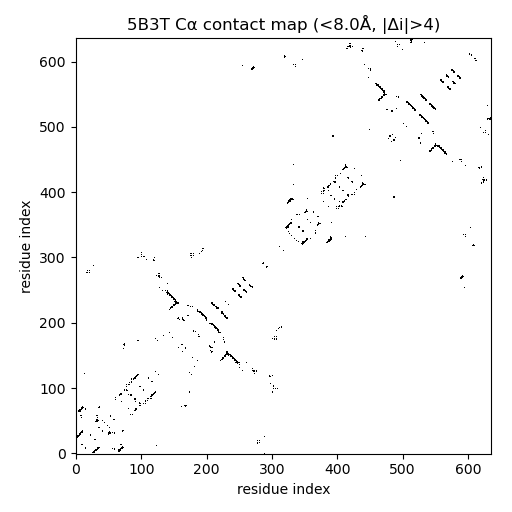1.00 23.54 41 TRP B C 1
ATOM 2777 O O . TRP B 1 44 ? 28.569 59.178 28.181 1.00 21.43 41 TRP B O 1
ATOM 2788 N N . GLY B 1 45 ? 30.433 59.869 29.250 1.00 24.40 42 GLY B N 1
ATOM 2789 C CA . GLY B 1 45 ? 29.992 61.242 29.388 1.00 26.47 42 GLY B CA 1
ATOM 2790 C C . GLY B 1 45 ? 31.026 62.191 28.822 1.00 27.55 42 GLY B C 1
ATOM 2791 O O . GLY B 1 45 ? 32.191 61.815 28.663 1.00 25.88 42 GLY B O 1
ATOM 2792 N N . ASN B 1 46 ? 30.622 63.421 28.510 1.00 27.37 43 ASN B N 1
ATOM 2793 C CA . ASN B 1 46 ? 31.540 64.370 27.896 1.00 29.47 43 ASN B CA 1
ATOM 2794 C C . ASN B 1 46 ? 32.287 65.227 28.909 1.00 31.42 43 ASN B C 1
ATOM 2795 O O . ASN B 1 46 ? 33.383 65.707 28.599 1.00 31.90 43 ASN B O 1
ATOM 2800 N N . SER B 1 47 ? 31.733 65.431 30.102 1.00 30.91 44 SER B N 1
ATOM 2801 C CA . SER B 1 47 ? 32.356 66.265 31.119 1.00 33.46 44 SER B CA 1
ATOM 2802 C C . SER B 1 47 ? 32.598 65.455 32.387 1.00 34.46 44 SER B C 1
ATOM 2803 O O . SER B 1 47 ? 31.834 64.545 32.720 1.00 31.80 44 SER B O 1
ATOM 2806 N N . GLU B 1 48 ? 33.668 65.817 33.101 1.00 34.60 45 GLU B N 1
ATOM 2807 C CA . GLU B 1 48 ? 34.147 64.995 34.209 1.00 36.49 45 GLU B CA 1
ATOM 2808 C C . GLU B 1 48 ? 33.152 64.956 35.364 1.00 35.28 45 GLU B C 1
ATOM 2809 O O . GLU B 1 48 ? 32.900 63.889 35.937 1.00 33.68 45 GLU B O 1
ATOM 2815 N N . ALA B 1 49 ? 32.581 66.107 35.724 1.00 33.03 46 ALA B N 1
ATOM 2816 C CA . ALA B 1 49 ? 31.700 66.160 36.887 1.00 34.47 46 ALA B CA 1
ATOM 2817 C C . ALA B 1 49 ? 30.411 65.381 36.650 1.00 32.87 46 ALA B C 1
ATOM 2818 O O . ALA B 1 49 ? 29.980 64.607 37.513 1.00 32.11 46 ALA B O 1
ATOM 2820 N N . ASN B 1 50 ? 29.780 65.572 35.488 1.00 32.23 47 ASN B N 1
ATOM 2821 C CA . ASN B 1 50 ? 28.547 64.847 35.195 1.00 31.79 47 ASN B CA 1
ATOM 2822 C C . ASN B 1 50 ? 28.802 63.357 35.011 1.00 29.86 47 ASN B C 1
ATOM 2823 O O . ASN B 1 50 ? 27.908 62.541 35.266 1.00 28.45 47 ASN B O 1
ATOM 2828 N N . THR B 1 51 ? 30.005 62.983 34.570 1.00 31.05 48 THR B N 1
ATOM 2829 C CA . THR B 1 51 ? 30.332 61.570 34.411 1.00 28.67 48 THR B CA 1
ATOM 2830 C C . THR B 1 51 ? 30.417 60.872 35.762 1.00 29.30 48 THR B C 1
ATOM 2831 O O . THR B 1 51 ? 29.879 59.773 35.940 1.00 27.69 48 THR B O 1
ATOM 2835 N N . ALA B 1 52 ? 31.089 61.501 36.730 1.00 29.02 49 ALA B N 1
ATOM 2836 C CA . ALA B 1 52 ? 31.198 60.911 38.060 1.00 28.39 49 ALA B CA 1
ATOM 2837 C C . ALA B 1 52 ? 29.834 60.803 38.730 1.00 27.61 49 ALA B C 1
ATOM 2838 O O . ALA B 1 52 ? 29.548 59.813 39.413 1.00 28.58 49 ALA B O 1
ATOM 2840 N N . LYS B 1 53 ? 28.984 61.818 38.554 1.00 28.99 50 LYS B N 1
ATOM 2841 C CA . LYS B 1 53 ? 27.621 61.749 39.073 1.00 28.97 50 LYS B CA 1
ATOM 2842 C C . LYS B 1 53 ? 26.880 60.546 38.503 1.00 26.94 50 LYS B C 1
ATOM 2843 O O . LYS B 1 53 ? 26.276 59.762 39.245 1.00 26.81 50 LYS B O 1
ATOM 2849 N N . PHE B 1 54 ? 26.924 60.385 37.179 1.00 26.27 51 PHE B N 1
ATOM 2850 C CA . PHE B 1 54 ? 26.232 59.277 36.528 1.00 26.04 51 PHE B CA 1
ATOM 2851 C C . PHE B 1 54 ? 26.770 57.934 37.010 1.00 25.26 51 PHE B C 1
ATOM 2852 O O . PHE B 1 54 ? 26.000 57.031 37.356 1.00 23.36 51 PHE B O 1
ATOM 2860 N N . ALA B 1 55 ? 28.097 57.787 37.034 1.00 23.36 52 ALA B N 1
ATOM 2861 C CA . ALA B 1 55 ? 28.701 56.536 37.483 1.00 26.27 52 ALA B CA 1
ATOM 2862 C C . ALA B 1 55 ? 28.312 56.219 38.922 1.00 26.86 52 ALA B C 1
ATOM 2863 O O . ALA B 1 55 ? 28.023 55.064 39.255 1.00 26.96 52 ALA B O 1
ATOM 2865 N N . ASP B 1 56 ? 28.299 57.233 39.790 1.00 28.99 53 ASP B N 1
ATOM 2866 C CA . ASP B 1 56 ? 27.878 57.025 41.172 1.00 30.00 53 ASP B CA 1
ATOM 2867 C C . ASP B 1 56 ? 26.417 56.603 41.241 1.00 29.60 53 ASP B C 1
ATOM 2868 O O . ASP B 1 56 ? 26.060 55.672 41.972 1.00 29.85 53 ASP B O 1
ATOM 2873 N N . THR B 1 57 ? 25.556 57.278 40.476 1.00 28.95 54 THR B N 1
ATOM 2874 C CA . THR B 1 57 ? 24.120 57.048 40.582 1.00 28.03 54 THR B CA 1
ATOM 2875 C C . THR B 1 57 ? 23.739 55.640 40.142 1.00 27.29 54 THR B C 1
ATOM 2876 O O . THR B 1 57 ? 22.942 54.971 40.809 1.00 25.57 54 THR B O 1
ATOM 2880 N N . PHE B 1 58 ? 24.298 55.170 39.028 1.00 27.28 55 PHE B N 1
ATOM 2881 C CA . PHE B 1 58 ? 23.852 53.931 38.403 1.00 25.42 55 PHE B CA 1
ATOM 2882 C C . PHE B 1 58 ? 24.848 52.790 38.559 1.00 27.92 55 PHE B C 1
ATOM 2883 O O . PHE B 1 58 ? 24.638 51.716 37.987 1.00 26.77 55 PHE B O 1
ATOM 2891 N N . GLY B 1 59 ? 25.919 52.993 39.324 1.00 27.84 56 GLY B N 1
ATOM 2892 C CA . GLY B 1 59 ? 26.843 51.913 39.633 1.00 28.38 56 GLY B CA 1
ATOM 2893 C C . GLY B 1 59 ? 27.526 51.300 38.433 1.00 28.06 56 GLY B C 1
ATOM 2894 O O . GLY B 1 59 ? 27.876 50.116 38.466 1.00 29.19 56 GLY B O 1
ATOM 2895 N N . VAL B 1 60 ? 27.733 52.074 37.371 1.00 27.33 57 VAL B N 1
ATOM 2896 C CA . VAL B 1 60 ? 28.357 51.566 36.158 1.00 27.77 57 VAL B CA 1
ATOM 2897 C C . VAL B 1 60 ? 29.680 52.283 35.932 1.00 28.20 57 VAL B C 1
ATOM 2898 O O . VAL B 1 60 ? 29.852 53.454 36.284 1.00 26.61 57 VAL B O 1
ATOM 2902 N N . ARG B 1 61 ? 30.612 51.558 35.339 1.00 26.46 58 ARG B N 1
ATOM 2903 C CA . ARG B 1 61 ? 31.949 52.062 35.058 1.00 28.30 58 ARG B CA 1
ATOM 2904 C C . ARG B 1 61 ? 31.933 52.913 33.793 1.00 26.54 58 ARG B C 1
ATOM 2905 O O . ARG B 1 61 ? 31.317 52.519 32.799 1.00 26.52 58 ARG B O 1
ATOM 2913 N N . PRO B 1 62 ? 32.578 54.076 33.791 1.00 28.35 59 PRO B N 1
ATOM 2914 C CA . PRO B 1 62 ? 32.647 54.873 32.564 1.00 28.25 59 PRO B CA 1
ATOM 2915 C C . PRO B 1 62 ? 33.742 54.388 31.628 1.00 29.28 59 PRO B C 1
ATOM 2916 O O . PRO B 1 62 ? 34.792 53.898 32.048 1.00 29.82 59 PRO B O 1
ATOM 2920 N N . GLN B 1 63 ? 33.469 54.525 30.336 1.00 30.93 60 GLN B N 1
ATOM 2921 C CA . GLN B 1 63 ? 34.444 54.252 29.295 1.00 31.81 60 GLN B CA 1
ATOM 2922 C C . GLN B 1 63 ? 35.228 55.525 28.985 1.00 31.59 60 GLN B C 1
ATOM 2923 O O . GLN B 1 63 ? 34.750 56.642 29.194 1.00 31.57 60 GLN B O 1
ATOM 2929 N N . GLN B 1 64 ? 36.454 55.345 28.492 1.00 33.12 61 GLN B N 1
ATOM 2930 C CA . GLN B 1 64 ? 37.317 56.499 28.254 1.00 32.74 61 GLN B CA 1
ATOM 2931 C C . GLN B 1 64 ? 36.896 57.274 27.009 1.00 30.94 61 GLN B C 1
ATOM 2932 O O . GLN B 1 64 ? 36.902 58.510 27.014 1.00 31.88 61 GLN B O 1
ATOM 2938 N N . SER B 1 65 ? 36.533 56.573 25.939 1.00 30.45 62 SER B N 1
ATOM 2939 C CA . SER B 1 65 ? 36.023 57.197 24.729 1.00 28.90 62 SER B CA 1
ATOM 2940 C C . SER B 1 65 ? 34.691 56.555 24.368 1.00 29.04 62 SER B C 1
ATOM 2941 O O . SER B 1 65 ? 34.411 55.414 24.744 1.00 28.85 62 SER B O 1
ATOM 2944 N N . TRP B 1 66 ? 33.858 57.298 23.635 1.00 25.38 63 TRP B N 1
ATOM 2945 C CA . TRP B 1 66 ? 32.636 56.684 23.128 1.00 27.36 63 TRP B CA 1
ATOM 2946 C C . TRP B 1 66 ? 32.945 55.694 22.013 1.00 26.37 63 TRP B C 1
ATOM 2947 O O . TRP B 1 66 ? 32.187 54.740 21.804 1.00 26.07 63 TRP B O 1
ATOM 2958 N N . GLN B 1 67 ? 34.058 55.897 21.300 1.00 27.60 64 GLN B N 1
ATOM 2959 C CA . GLN B 1 67 ? 34.489 54.926 20.299 1.00 26.14 64 GLN B CA 1
ATOM 2960 C C . GLN B 1 67 ? 34.724 53.559 20.927 1.00 28.19 64 GLN B C 1
ATOM 2961 O O . GLN B 1 67 ? 34.394 52.527 20.330 1.00 29.36 64 GLN B O 1
ATOM 2967 N N . ALA B 1 68 ? 35.292 53.530 22.136 1.00 27.72 65 ALA B N 1
ATOM 2968 C CA . ALA B 1 68 ? 35.566 52.257 22.794 1.00 28.11 65 ALA B CA 1
ATOM 2969 C C . ALA B 1 68 ? 34.277 51.556 23.202 1.00 29.11 65 ALA B C 1
ATOM 2970 O O . ALA B 1 68 ? 34.151 50.336 23.047 1.00 27.49 65 ALA B O 1
ATOM 2972 N N . LEU B 1 69 ? 33.313 52.310 23.734 1.00 27.94 66 LEU B N 1
ATOM 2973 C CA . LEU B 1 69 ? 32.002 51.746 24.037 1.00 28.54 66 LEU B CA 1
ATOM 2974 C C . LEU B 1 69 ? 31.356 51.177 22.780 1.00 27.75 66 LEU B C 1
ATOM 2975 O O . LEU B 1 69 ? 30.806 50.069 22.793 1.00 29.49 66 LEU B O 1
ATOM 2980 N N . ILE B 1 70 ? 31.423 51.928 21.678 1.00 26.26 67 ILE B N 1
ATOM 2981 C CA . ILE B 1 70 ? 30.822 51.503 20.416 1.00 29.31 67 ILE B CA 1
ATOM 2982 C C . ILE B 1 70 ? 31.388 50.160 19.969 1.00 28.62 67 ILE B C 1
ATOM 2983 O O . ILE B 1 70 ? 30.671 49.322 19.407 1.00 30.71 67 ILE B O 1
ATOM 2988 N N . ASN B 1 71 ? 32.672 49.924 20.229 1.00 30.87 68 ASN B N 1
ATOM 2989 C CA . ASN B 1 71 ? 33.355 48.730 19.752 1.00 31.16 68 ASN B CA 1
ATOM 2990 C C . ASN B 1 71 ? 33.470 47.636 20.806 1.00 32.95 68 ASN B C 1
ATOM 2991 O O . ASN B 1 71 ? 34.133 46.624 20.556 1.00 33.65 68 ASN B O 1
ATOM 2996 N N . ASP B 1 72 ? 32.848 47.810 21.965 1.00 32.69 69 ASP B N 1
ATOM 2997 C CA . ASP B 1 72 ? 32.771 46.746 22.956 1.00 31.07 69 ASP B CA 1
ATOM 2998 C C . ASP B 1 72 ? 31.961 45.589 22.381 1.00 33.36 69 ASP B C 1
ATOM 2999 O O . ASP B 1 72 ? 30.769 45.766 22.086 1.00 32.22 69 ASP B O 1
ATOM 3004 N N . PRO B 1 73 ? 32.551 44.403 22.202 1.00 34.40 70 PRO B N 1
ATOM 3005 C CA . PRO B 1 73 ? 31.774 43.280 21.654 1.00 34.71 70 PRO B CA 1
ATOM 3006 C C . PRO B 1 73 ? 30.676 42.796 22.584 1.00 35.19 70 PRO B C 1
ATOM 3007 O O . PRO B 1 73 ? 29.797 42.048 22.139 1.00 33.01 70 PRO B O 1
ATOM 3011 N N . GLU B 1 74 ? 30.693 43.204 23.852 1.00 33.39 71 GLU B N 1
ATOM 3012 C CA . GLU B 1 74 ? 29.753 42.725 24.854 1.00 33.46 71 GLU B CA 1
ATOM 3013 C C . GLU B 1 74 ? 28.561 43.658 25.048 1.00 30.83 71 GLU B C 1
ATOM 3014 O O . GLU B 1 74 ? 27.859 43.548 26.058 1.00 29.57 71 GLU B O 1
ATOM 3020 N N . ILE B 1 75 ? 28.317 44.569 24.111 1.00 28.94 72 ILE B N 1
ATOM 3021 C CA . ILE B 1 75 ? 27.191 45.491 24.181 1.00 26.76 72 ILE B CA 1
ATOM 3022 C C . ILE B 1 75 ? 26.252 45.175 23.027 1.00 25.17 72 ILE B C 1
ATOM 3023 O O . ILE B 1 75 ? 26.699 44.983 21.891 1.00 26.47 72 ILE B O 1
ATOM 3028 N N . ASP B 1 76 ? 24.956 45.095 23.324 1.00 21.74 73 ASP B N 1
ATOM 3029 C CA . ASP B 1 76 ? 23.953 44.807 22.306 1.00 22.42 73 ASP B CA 1
ATOM 3030 C C . ASP B 1 76 ? 23.308 46.071 21.752 1.00 21.06 73 ASP B C 1
ATOM 3031 O O . ASP B 1 76 ? 23.004 46.140 20.556 1.00 19.52 73 ASP B O 1
ATOM 3036 N N . LEU B 1 77 ? 23.099 47.074 22.599 1.00 20.88 74 LEU B N 1
ATOM 3037 C CA . LEU B 1 77 ? 22.335 48.263 22.255 1.00 19.57 74 LEU B CA 1
ATOM 3038 C C . LEU B 1 77 ? 23.068 49.498 22.755 1.00 20.10 74 LEU B C 1
ATOM 3039 O O . LEU B 1 77 ? 23.603 49.501 23.868 1.00 19.26 74 LEU B O 1
ATOM 3044 N N . VAL B 1 78 ? 23.099 50.540 21.928 1.00 18.47 75 VAL B N 1
ATOM 3045 C CA . VAL B 1 78 ? 23.737 51.805 22.274 1.00 18.07 75 VAL B CA 1
ATOM 3046 C C . VAL B 1 78 ? 22.659 52.873 22.386 1.00 18.17 75 VAL B C 1
ATOM 3047 O O . VAL B 1 78 ? 21.886 53.093 21.444 1.00 17.69 75 VAL B O 1
ATOM 3051 N N . LEU B 1 79 ? 22.610 53.534 23.537 1.00 17.99 76 LEU B N 1
ATOM 3052 C CA . LEU B 1 79 ? 21.709 54.651 23.780 1.00 19.06 76 LEU B CA 1
ATOM 3053 C C . LEU B 1 79 ? 22.508 55.937 23.605 1.00 18.64 76 LEU B C 1
ATOM 3054 O O . LEU B 1 79 ? 23.497 56.153 24.313 1.00 18.39 76 LEU B O 1
ATOM 3059 N N . ILE B 1 80 ? 22.086 56.780 22.664 1.00 19.68 77 ILE B N 1
ATOM 3060 C CA . ILE B 1 80 ? 22.814 57.994 22.308 1.00 19.53 77 ILE B CA 1
ATOM 3061 C C . ILE B 1 80 ? 21.976 59.198 22.713 1.00 18.89 77 ILE B C 1
ATOM 3062 O O . ILE B 1 80 ? 20.894 59.425 22.157 1.00 20.17 77 ILE B O 1
ATOM 3067 N N . ALA B 1 81 ? 22.482 59.974 23.669 1.00 20.77 78 ALA B N 1
ATOM 3068 C CA . ALA B 1 81 ? 21.820 61.195 24.112 1.00 19.39 78 ALA B CA 1
ATOM 3069 C C . ALA B 1 81 ? 22.853 62.166 24.666 1.00 20.39 78 ALA B C 1
ATOM 3070 O O . ALA B 1 81 ? 22.943 62.359 25.882 1.00 17.61 78 ALA B O 1
ATOM 3072 N N . THR B 1 82 ? 23.598 62.835 23.755 1.00 19.67 79 THR B N 1
ATOM 3073 C CA . THR B 1 82 ? 24.788 63.560 24.177 1.00 19.72 79 THR B CA 1
ATOM 3074 C C . THR B 1 82 ? 24.947 64.847 23.373 1.00 18.03 79 THR B C 1
ATOM 3075 O O . THR B 1 82 ? 23.957 65.401 22.882 1.00 17.56 79 THR B O 1
ATOM 3079 N N . ILE B 1 83 ? 26.185 65.332 23.233 1.00 20.39 80 ILE B N 1
ATOM 3080 C CA . ILE B 1 83 ? 26.429 66.564 22.492 1.00 17.99 80 ILE B CA 1
ATOM 3081 C C . ILE B 1 83 ? 25.780 66.467 21.124 1.00 17.03 80 ILE B C 1
ATOM 3082 O O . ILE B 1 83 ? 25.984 65.483 20.404 1.00 17.91 80 ILE B O 1
ATOM 3087 N N . ASN B 1 84 ? 25.004 67.507 20.744 1.00 19.03 81 ASN B N 1
ATOM 3088 C CA . ASN B 1 84 ? 24.232 67.519 19.502 1.00 19.44 81 ASN B CA 1
ATOM 3089 C C . ASN B 1 84 ? 25.052 67.083 18.293 1.00 20.41 81 ASN B C 1
ATOM 3090 O O . ASN B 1 84 ? 24.605 66.258 17.488 1.00 19.49 81 ASN B O 1
ATOM 3095 N N . GLN B 1 85 ? 26.262 67.629 18.156 1.00 19.99 82 GLN B N 1
ATOM 3096 C CA . GLN B 1 85 ? 27.045 67.416 16.943 1.00 22.89 82 GLN B CA 1
ATOM 3097 C C . GLN B 1 85 ? 27.413 65.949 16.746 1.00 22.12 82 GLN B C 1
ATOM 3098 O O . GLN B 1 85 ? 27.584 65.501 15.606 1.00 22.23 82 GLN B O 1
ATOM 3104 N N . LEU B 1 86 ? 27.522 65.185 17.831 1.00 20.97 83 LEU B N 1
ATOM 3105 C CA . LEU B 1 86 ? 28.077 63.838 17.765 1.00 20.69 83 LEU B CA 1
ATOM 3106 C C . LEU B 1 86 ? 27.073 62.770 17.343 1.00 20.54 83 LEU B C 1
ATOM 3107 O O . LEU B 1 86 ? 27.496 61.657 17.012 1.00 19.46 83 LEU B O 1
ATOM 3112 N N . HIS B 1 87 ? 25.773 63.071 17.335 1.00 18.75 84 HIS B N 1
ATOM 3113 C CA . HIS B 1 87 ? 24.767 62.014 17.236 1.00 19.30 84 HIS B CA 1
ATOM 3114 C C . HIS B 1 87 ? 24.883 61.236 15.930 1.00 20.48 84 HIS B C 1
ATOM 3115 O O . HIS B 1 87 ? 24.851 60.000 15.929 1.00 19.64 84 HIS B O 1
ATOM 3122 N N . GLY B 1 88 ? 25.020 61.941 14.805 1.00 18.71 85 GLY B N 1
ATOM 3123 C CA . GLY B 1 88 ? 25.109 61.257 13.524 1.00 20.10 85 GLY B CA 1
ATOM 3124 C C . GLY B 1 88 ? 26.317 60.344 13.423 1.00 21.15 85 GLY B C 1
ATOM 3125 O O . GLY B 1 88 ? 26.217 59.218 12.928 1.00 21.71 85 GLY B O 1
ATOM 3126 N N . ALA B 1 89 ? 27.473 60.811 13.901 1.00 20.40 86 ALA B N 1
ATOM 3127 C CA . ALA B 1 89 ? 28.695 60.024 13.782 1.00 21.13 86 ALA B CA 1
ATOM 3128 C C . ALA B 1 89 ? 28.718 58.856 14.760 1.00 21.66 86 ALA B C 1
ATOM 3129 O O . ALA B 1 89 ? 29.252 57.790 14.436 1.00 21.00 86 ALA B O 1
ATOM 3131 N N . ILE B 1 90 ? 28.159 59.036 15.958 1.00 20.62 87 ILE B N 1
ATOM 3132 C CA . ILE B 1 90 ? 28.102 57.933 16.912 1.00 19.31 87 ILE B CA 1
ATOM 3133 C C . ILE B 1 90 ? 27.122 56.869 16.433 1.00 20.15 87 ILE B C 1
ATOM 3134 O O . ILE B 1 90 ? 27.366 55.665 16.584 1.00 20.13 87 ILE B O 1
ATOM 3139 N N . ALA B 1 91 ? 26.006 57.292 15.834 1.00 18.15 88 ALA B N 1
ATOM 3140 C CA . ALA B 1 91 ? 25.040 56.332 15.312 1.00 20.55 88 ALA B CA 1
ATOM 3141 C C . ALA B 1 91 ? 25.628 55.533 14.157 1.00 21.67 88 ALA B C 1
ATOM 3142 O O . ALA B 1 91 ? 25.394 54.324 14.046 1.00 21.60 88 ALA B O 1
ATOM 3144 N N . GLU B 1 92 ? 26.397 56.193 13.287 1.00 21.78 89 GLU B N 1
ATOM 3145 C CA . GLU B 1 92 ? 27.025 55.491 12.172 1.00 24.17 89 GLU B CA 1
ATOM 3146 C C . GLU B 1 92 ? 28.026 54.458 12.673 1.00 23.91 89 GLU B C 1
ATOM 3147 O O . GLU B 1 92 ? 28.020 53.304 12.229 1.00 26.30 89 GLU B O 1
ATOM 3153 N N . ALA B 1 93 ? 28.891 54.856 13.609 1.00 21.89 90 ALA B N 1
ATOM 3154 C CA . ALA B 1 93 ? 29.883 53.932 14.148 1.00 24.93 90 ALA B CA 1
ATOM 3155 C C . ALA B 1 93 ? 29.222 52.772 14.881 1.00 24.59 90 ALA B C 1
ATOM 3156 O O . ALA B 1 93 ? 29.675 51.625 14.781 1.00 25.28 90 ALA B O 1
ATOM 3158 N N . ALA B 1 94 ? 28.150 53.050 15.627 1.00 22.68 91 ALA B N 1
ATOM 3159 C CA . ALA B 1 94 ? 27.463 51.992 16.361 1.00 23.88 91 ALA B CA 1
ATOM 3160 C C . ALA B 1 94 ? 26.814 50.995 15.408 1.00 24.17 91 ALA B C 1
ATOM 3161 O O . ALA B 1 94 ? 26.913 49.778 15.603 1.00 24.72 91 ALA B O 1
ATOM 3163 N N . LEU B 1 95 ? 26.147 51.495 14.365 1.00 24.17 92 LEU B N 1
ATOM 3164 C CA . LEU B 1 95 ? 25.536 50.609 13.379 1.00 24.51 92 LEU B CA 1
ATOM 3165 C C . LEU B 1 95 ? 26.591 49.774 12.664 1.00 25.54 92 LEU B C 1
ATOM 3166 O O . LEU B 1 95 ? 26.419 48.564 12.477 1.00 24.76 92 LEU B O 1
ATOM 3171 N N . GLN B 1 96 ? 27.696 50.409 12.257 1.00 26.58 93 GLN B N 1
ATOM 3172 C CA . GLN B 1 96 ? 28.771 49.682 11.588 1.00 27.48 93 GLN B CA 1
ATOM 3173 C C . GLN B 1 96 ? 29.315 48.564 12.469 1.00 27.70 93 GLN B C 1
ATOM 3174 O O . GLN B 1 96 ? 29.682 47.493 11.970 1.00 27.18 93 GLN B O 1
ATOM 3180 N N . ALA B 1 97 ? 29.367 48.790 13.779 1.00 25.50 94 ALA B N 1
ATOM 3181 C CA . ALA B 1 97 ? 29.833 47.784 14.724 1.00 25.99 94 ALA B CA 1
ATOM 3182 C C . ALA B 1 97 ? 28.772 46.739 15.052 1.00 25.79 94 ALA B C 1
ATOM 3183 O O . ALA B 1 97 ? 28.976 45.940 15.972 1.00 26.44 94 ALA B O 1
ATOM 3185 N N . GLY B 1 98 ? 27.655 46.726 14.331 1.00 24.30 95 GLY B N 1
ATOM 3186 C CA . GLY B 1 98 ? 26.624 45.726 14.549 1.00 23.94 95 GLY B CA 1
ATOM 3187 C C . GLY B 1 98 ? 25.828 45.921 15.821 1.00 23.91 95 GLY B C 1
ATOM 3188 O O . GLY B 1 98 ? 25.483 44.938 16.488 1.00 21.57 95 GLY B O 1
ATOM 3189 N N . LYS B 1 99 ? 25.524 47.166 16.173 1.00 22.73 96 LYS B N 1
ATOM 3190 C CA . LYS B 1 99 ? 24.782 47.482 17.383 1.00 22.23 96 LYS B CA 1
ATOM 3191 C C . LYS B 1 99 ? 23.401 48.025 17.040 1.00 20.95 96 LYS B C 1
ATOM 3192 O O . LYS B 1 99 ? 23.217 48.714 16.032 1.00 22.40 96 LYS B O 1
ATOM 3198 N N . HIS B 1 100 ? 22.430 47.703 17.891 1.00 20.30 97 HIS B N 1
ATOM 3199 C CA . HIS B 1 100 ? 21.162 48.415 17.872 1.00 19.68 97 HIS B CA 1
ATOM 3200 C C . HIS B 1 100 ? 21.361 49.816 18.441 1.00 19.38 97 HIS B C 1
ATOM 3201 O O . HIS B 1 100 ? 22.202 50.040 19.316 1.00 19.19 97 HIS B O 1
ATOM 3208 N N . VAL B 1 101 ? 20.585 50.771 17.933 1.00 17.18 98 VAL B N 1
ATOM 3209 C CA . VAL B 1 101 ? 20.777 52.179 18.261 1.00 16.99 98 VAL B CA 1
ATOM 3210 C C . VAL B 1 101 ? 19.441 52.804 18.634 1.00 18.71 98 VAL B C 1
ATOM 3211 O O . VAL B 1 101 ? 18.468 52.705 17.878 1.00 18.78 98 VAL B O 1
ATOM 3215 N N . VAL B 1 102 ? 19.397 53.448 19.797 1.00 17.43 99 VAL B N 1
ATOM 3216 C CA . VAL B 1 102 ? 18.298 54.322 20.186 1.00 18.22 99 VAL B CA 1
ATOM 3217 C C . VAL B 1 102 ? 18.879 55.702 20.446 1.00 19.87 99 VAL B C 1
ATOM 3218 O O . VAL B 1 102 ? 19.849 55.839 21.202 1.00 19.32 99 VAL B O 1
ATOM 3222 N N . LEU B 1 103 ? 18.295 56.717 19.817 1.00 17.15 100 LEU B N 1
ATOM 3223 C CA . LEU B 1 103 ? 18.746 58.090 19.969 1.00 20.68 100 LEU B CA 1
ATOM 3224 C C . LEU B 1 103 ? 17.647 58.951 20.573 1.00 17.74 100 LEU B C 1
ATOM 3225 O O . LEU B 1 103 ? 16.454 58.711 20.362 1.00 18.29 100 LEU B O 1
ATOM 3230 N N . GLU B 1 104 ? 18.068 59.949 21.339 1.00 19.00 101 GLU B N 1
ATOM 3231 C CA . GLU B 1 104 ? 17.259 61.135 21.559 1.00 20.00 101 GLU B CA 1
ATOM 3232 C C . GLU B 1 104 ? 17.565 62.094 20.420 1.00 18.91 101 GLU B C 1
ATOM 3233 O O . GLU B 1 104 ? 18.735 62.323 20.101 1.00 19.76 101 GLU B O 1
ATOM 3239 N N . TYR B 1 105 ? 16.519 62.608 19.779 1.00 19.75 102 TYR B N 1
ATOM 3240 C CA . TYR B 1 105 ? 16.679 63.528 18.656 1.00 19.93 102 TYR B CA 1
ATOM 3241 C C . TYR B 1 105 ? 17.619 64.661 19.068 1.00 18.24 102 TYR B C 1
ATOM 3242 O O . TYR B 1 105 ? 17.532 65.142 20.196 1.00 18.29 102 TYR B O 1
ATOM 3251 N N . PRO B 1 106 ? 18.519 65.101 18.168 1.00 19.41 103 PRO B N 1
ATOM 3252 C CA . PRO B 1 106 ? 18.690 64.874 16.723 1.00 18.87 103 PRO B CA 1
ATOM 3253 C C . PRO B 1 106 ? 19.190 63.499 16.268 1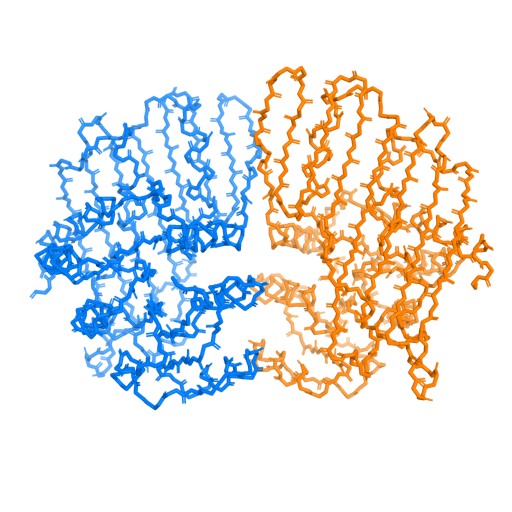.00 20.35 103 PRO B C 1
ATOM 3254 O O . PRO B 1 106 ? 19.886 62.785 16.995 1.00 19.32 103 PRO B O 1
ATOM 3258 N N . LEU B 1 107 ? 18.822 63.158 15.031 1.00 20.19 104 LEU B N 1
ATOM 3259 C CA . LEU B 1 107 ? 19.310 61.949 14.377 1.00 19.45 104 LEU B CA 1
ATOM 3260 C C . LEU B 1 107 ? 20.660 62.185 13.709 1.00 21.17 104 LEU B C 1
ATOM 3261 O O . LEU B 1 107 ? 21.556 61.337 13.801 1.00 19.41 104 LEU B O 1
ATOM 3266 N N . ALA B 1 108 ? 20.829 63.327 13.049 1.00 20.05 105 ALA B N 1
ATOM 3267 C CA . ALA B 1 108 ? 22.060 63.632 12.324 1.00 21.83 105 ALA B CA 1
ATOM 3268 C C . ALA B 1 108 ? 22.077 65.124 12.007 1.00 22.71 105 ALA B C 1
ATOM 3269 O O . ALA B 1 108 ? 21.141 65.861 12.330 1.00 22.57 105 ALA B O 1
ATOM 3271 N N . LEU B 1 109 ? 23.158 65.562 11.357 1.00 26.31 106 LEU B N 1
ATOM 3272 C CA . LEU B 1 109 ? 23.313 66.979 11.044 1.00 24.27 106 LEU B CA 1
ATOM 3273 C C . LEU B 1 109 ? 22.482 67.392 9.836 1.00 25.69 106 LEU B C 1
ATOM 3274 O O . LEU B 1 109 ? 22.061 68.550 9.745 1.00 22.63 106 LEU B O 1
ATOM 3279 N N . THR B 1 110 ? 22.246 66.476 8.898 1.00 26.29 107 THR B N 1
ATOM 3280 C CA . THR B 1 110 ? 21.496 66.784 7.688 1.00 25.88 107 THR B CA 1
ATOM 3281 C C . THR B 1 110 ? 20.528 65.649 7.384 1.00 26.29 107 THR B C 1
ATOM 3282 O O . THR B 1 110 ? 20.703 64.517 7.841 1.00 25.80 107 THR B O 1
ATOM 3286 N N . TYR B 1 111 ? 19.495 65.974 6.599 1.00 25.16 108 TYR B N 1
ATOM 3287 C CA . TYR B 1 111 ? 18.580 64.947 6.109 1.00 27.11 108 TYR B CA 1
ATOM 3288 C C . TYR B 1 111 ? 19.323 63.879 5.324 1.00 27.53 108 TYR B C 1
ATOM 3289 O O . TYR B 1 111 ? 19.014 62.686 5.437 1.00 27.02 108 TYR B O 1
ATOM 3298 N N . ALA B 1 112 ? 20.300 64.290 4.512 1.00 26.89 109 ALA B N 1
ATOM 3299 C CA . ALA B 1 112 ? 21.079 63.327 3.744 1.00 28.58 109 ALA B CA 1
ATOM 3300 C C . ALA B 1 112 ? 21.733 62.305 4.664 1.00 28.28 109 ALA B C 1
ATOM 3301 O O . ALA B 1 112 ? 21.509 61.098 4.524 1.00 28.00 109 ALA B O 1
ATOM 3303 N N . MET B 1 113 ? 22.515 62.776 5.641 1.00 25.90 110 MET B N 1
ATOM 3304 C CA . MET B 1 113 ? 23.163 61.863 6.579 1.00 27.71 110 MET B CA 1
ATOM 3305 C C . MET B 1 113 ? 22.145 61.005 7.321 1.00 25.51 110 MET B C 1
ATOM 3306 O O . MET B 1 113 ? 22.411 59.832 7.603 1.00 25.88 110 MET B O 1
ATOM 3311 N N . GLY B 1 114 ? 20.973 61.561 7.632 1.00 26.25 111 GLY B N 1
ATOM 3312 C CA . GLY B 1 114 ? 19.936 60.763 8.265 1.00 25.04 111 GLY B CA 1
ATOM 3313 C C . GLY B 1 114 ? 19.465 59.618 7.388 1.00 26.90 111 GLY B C 1
ATOM 3314 O O . GLY B 1 114 ? 19.236 58.506 7.871 1.00 26.14 111 GLY B O 1
ATOM 3315 N N . LYS B 1 115 ? 19.317 59.872 6.084 1.00 26.17 112 LYS B N 1
ATOM 3316 C CA . LYS B 1 115 ? 18.910 58.810 5.170 1.00 26.21 112 LYS B CA 1
ATOM 3317 C C . LYS B 1 115 ? 19.980 57.732 5.048 1.00 26.21 112 LYS B C 1
ATOM 3318 O O . LYS B 1 115 ? 19.651 56.554 4.869 1.00 25.38 112 LYS B O 1
ATOM 3324 N N . LYS B 1 116 ? 21.260 58.107 5.139 1.00 26.05 113 LYS B N 1
ATOM 3325 C CA . LYS B 1 116 ? 22.316 57.099 5.093 1.00 27.15 113 LYS B CA 1
ATOM 3326 C C . LYS B 1 116 ? 22.287 56.211 6.331 1.00 25.98 113 LYS B C 1
ATOM 3327 O O . LYS B 1 116 ? 22.509 54.998 6.235 1.00 27.67 113 LYS B O 1
ATOM 3333 N N . LEU B 1 117 ? 22.025 56.796 7.502 1.00 24.43 114 LEU B N 1
ATOM 3334 C CA . LEU B 1 117 ? 21.867 55.994 8.712 1.00 25.94 114 LEU B CA 1
ATOM 3335 C C . LEU B 1 117 ? 20.710 55.014 8.568 1.00 24.76 114 LEU B C 1
ATOM 3336 O O . LEU B 1 117 ? 20.823 53.841 8.942 1.00 23.85 114 LEU B O 1
ATOM 3341 N N . GLN B 1 118 ? 19.583 55.484 8.027 1.00 24.11 115 GLN B N 1
ATOM 3342 C CA . GLN B 1 118 ? 18.432 54.612 7.811 1.00 25.10 115 GLN B CA 1
ATOM 3343 C C . GLN B 1 118 ? 18.793 53.420 6.935 1.00 28.43 115 GLN B C 1
ATOM 3344 O O . GLN B 1 118 ? 18.388 52.286 7.218 1.00 27.16 115 GLN B O 1
ATOM 3350 N N . GLN B 1 119 ? 19.560 53.658 5.866 1.00 28.35 116 GLN B N 1
ATOM 3351 C CA . GLN B 1 119 ? 19.923 52.578 4.953 1.00 32.27 116 GLN B CA 1
ATOM 3352 C C . GLN B 1 119 ? 20.967 51.659 5.571 1.00 32.26 116 GLN B C 1
ATOM 3353 O O . GLN B 1 119 ? 20.867 50.433 5.453 1.00 32.51 116 GLN B O 1
ATOM 3359 N N . LEU B 1 120 ? 21.981 52.232 6.227 1.00 30.12 117 LEU B N 1
ATOM 3360 C CA . LEU B 1 120 ? 22.984 51.419 6.908 1.00 30.04 117 LEU B CA 1
ATOM 3361 C C . LEU B 1 120 ? 22.335 50.486 7.920 1.00 30.05 117 LEU B C 1
ATOM 3362 O O . LEU B 1 120 ? 22.666 49.297 7.989 1.00 30.00 117 LEU B O 1
ATOM 3367 N N . ALA B 1 121 ? 21.397 51.012 8.713 1.00 28.35 118 ALA B N 1
ATOM 3368 C CA . ALA B 1 121 ? 20.695 50.179 9.684 1.00 29.01 118 ALA B CA 1
ATOM 3369 C C . ALA B 1 121 ? 19.913 49.067 8.996 1.00 30.25 118 ALA B C 1
ATOM 3370 O O . ALA B 1 121 ? 19.780 47.964 9.540 1.00 28.56 118 ALA B O 1
ATOM 3372 N N . ARG B 1 122 ? 19.388 49.335 7.797 1.00 29.74 119 ARG B N 1
ATOM 3373 C CA . ARG B 1 122 ? 18.663 48.304 7.060 1.00 33.78 119 ARG B CA 1
ATOM 3374 C C . ARG B 1 122 ? 19.596 47.179 6.625 1.00 31.68 119 ARG B C 1
ATOM 3375 O O . ARG B 1 122 ? 19.281 45.996 6.798 1.00 30.99 119 ARG B O 1
ATOM 3383 N N . GLU B 1 123 ? 20.754 47.529 6.056 1.00 33.13 120 GLU B N 1
ATOM 3384 C CA . GLU B 1 123 ? 21.699 46.507 5.611 1.00 33.92 120 GLU B CA 1
ATOM 3385 C C . GLU B 1 123 ? 22.242 45.699 6.783 1.00 32.20 120 GLU B C 1
ATOM 3386 O O . GLU B 1 123 ? 22.390 44.476 6.685 1.00 31.62 120 GLU B O 1
ATOM 3392 N N . LYS B 1 124 ? 22.559 46.366 7.891 1.00 31.36 121 LYS B N 1
ATOM 3393 C CA . LYS B 1 124 ? 23.070 45.683 9.071 1.00 30.31 121 LYS B CA 1
ATOM 3394 C C . LYS B 1 124 ? 21.993 44.914 9.823 1.00 27.89 121 LYS B C 1
ATOM 3395 O O . LYS B 1 124 ? 22.329 44.097 10.687 1.00 28.99 121 LYS B O 1
ATOM 3401 N N . GLY B 1 125 ? 20.721 45.145 9.513 1.00 27.77 122 GLY B N 1
ATOM 3402 C CA . GLY B 1 125 ? 19.649 44.486 10.241 1.00 26.91 122 GLY B CA 1
ATOM 3403 C C . GLY B 1 125 ? 19.582 44.892 11.696 1.00 25.93 122 GLY B C 1
ATOM 3404 O O . GLY B 1 125 ? 19.289 44.056 12.560 1.00 24.59 122 GLY B O 1
ATOM 3405 N N . LYS B 1 126 ? 19.859 46.159 11.991 1.00 24.86 123 LYS B N 1
ATOM 3406 C CA . LYS B 1 126 ? 19.864 46.659 13.356 1.00 23.87 123 LYS B CA 1
ATOM 3407 C C . LYS B 1 126 ? 18.784 47.719 13.522 1.00 24.80 123 LYS B C 1
ATOM 3408 O O . LYS B 1 126 ? 18.397 48.392 12.562 1.00 22.79 123 LYS B O 1
ATOM 3414 N N . LEU B 1 127 ? 18.308 47.860 14.755 1.00 21.64 124 LEU B N 1
ATOM 3415 C CA . LEU B 1 127 ? 17.324 48.885 15.070 1.00 21.24 124 LEU B CA 1
ATOM 3416 C C . LEU B 1 127 ? 17.957 50.269 15.027 1.00 21.15 124 LEU B C 1
ATOM 3417 O O . LEU B 1 127 ? 19.076 50.474 15.505 1.00 20.87 124 LEU B O 1
ATOM 3422 N N . LEU B 1 128 ? 17.234 51.222 14.443 1.00 19.41 125 LEU B N 1
ATOM 3423 C CA . LEU B 1 128 ? 17.582 52.640 14.511 1.00 21.03 125 LEU B CA 1
ATOM 3424 C C . LEU B 1 128 ? 16.317 53.367 14.953 1.00 20.92 125 LEU B C 1
ATOM 3425 O O . LEU B 1 128 ? 15.434 53.645 14.136 1.00 20.38 125 LEU B O 1
ATOM 3430 N N . HIS B 1 129 ? 16.233 53.664 16.246 1.00 20.19 126 HIS B N 1
ATOM 3431 C CA . HIS B 1 129 ? 15.026 54.181 16.873 1.00 19.77 126 HIS B CA 1
ATOM 3432 C C . HIS B 1 129 ? 15.315 55.564 17.437 1.00 20.08 126 HIS B C 1
ATOM 3433 O O . HIS B 1 129 ? 16.253 55.732 18.223 1.00 19.09 126 HIS B O 1
ATOM 3440 N N . VAL B 1 130 ? 14.522 56.551 17.030 1.00 18.75 127 VAL B N 1
ATOM 3441 C CA . VAL B 1 130 ? 14.724 57.935 17.442 1.00 19.50 127 VAL B CA 1
ATOM 3442 C C . VAL B 1 130 ? 13.422 58.467 18.021 1.00 21.20 127 VAL B C 1
ATOM 3443 O O . VAL B 1 130 ? 12.360 58.329 17.402 1.00 20.17 127 VAL B O 1
ATOM 3447 N N . GLU B 1 131 ? 13.505 59.070 19.203 1.00 18.75 128 GLU B N 1
ATOM 3448 C CA . GLU B 1 131 ? 12.389 59.783 19.804 1.00 19.69 128 GLU B CA 1
ATOM 3449 C C . GLU B 1 131 ? 12.858 61.161 20.249 1.00 19.40 128 GLU B C 1
ATOM 3450 O O . GLU B 1 131 ? 14.058 61.435 20.352 1.00 18.56 128 GLU B O 1
ATOM 3456 N N . HIS B 1 132 ? 11.887 62.038 20.506 1.00 20.10 129 HIS B N 1
ATOM 3457 C CA . HIS B 1 132 ? 12.146 63.400 20.981 1.00 19.37 129 HIS B CA 1
ATOM 3458 C C . HIS B 1 132 ? 11.185 63.628 22.146 1.00 18.66 129 HIS B C 1
ATOM 3459 O O . HIS B 1 132 ? 10.107 64.204 21.975 1.00 19.12 129 HIS B O 1
ATOM 3466 N N . ILE B 1 133 ? 11.582 63.154 23.326 1.00 18.96 130 ILE B N 1
ATOM 3467 C CA . ILE B 1 133 ? 10.735 63.200 24.505 1.00 18.66 130 ILE B CA 1
ATOM 3468 C C . ILE B 1 133 ? 11.225 64.211 25.536 1.00 18.86 130 ILE B C 1
ATOM 3469 O O . ILE B 1 133 ? 10.402 64.808 26.240 1.00 18.87 130 ILE B O 1
ATOM 3474 N N . GLU B 1 134 ? 12.537 64.438 25.629 1.00 18.17 131 GLU B N 1
ATOM 3475 C CA . GLU B 1 134 ? 13.078 65.291 26.681 1.00 21.43 131 GLU B CA 1
ATOM 3476 C C . GLU B 1 134 ? 12.564 66.721 26.563 1.00 21.57 131 GLU B C 1
ATOM 3477 O O . GLU B 1 134 ? 12.289 67.374 27.577 1.00 19.65 131 GLU B O 1
ATOM 3483 N N . LEU B 1 135 ? 12.419 67.223 25.338 1.00 19.60 132 LEU B N 1
ATOM 3484 C CA . LEU B 1 135 ? 11.918 68.578 25.107 1.00 19.54 132 LEU B CA 1
ATOM 3485 C C . LEU B 1 135 ? 10.403 68.517 24.956 1.00 17.92 132 LEU B C 1
ATOM 3486 O O . LEU B 1 135 ? 9.886 68.192 23.884 1.00 16.68 132 LEU B O 1
ATOM 3491 N N . LEU B 1 136 ? 9.688 68.821 26.042 1.00 16.76 133 LEU B N 1
ATOM 3492 C CA . LEU B 1 136 ? 8.232 68.988 26.023 1.00 17.67 133 LEU B CA 1
ATOM 3493 C C . LEU B 1 136 ? 7.507 67.734 25.539 1.00 18.38 133 LEU B C 1
ATOM 3494 O O . LEU B 1 136 ? 6.462 67.826 24.890 1.00 17.12 133 LEU B O 1
ATOM 3499 N N . GLY B 1 137 ? 8.051 66.556 25.856 1.00 18.04 134 GLY B N 1
ATOM 3500 C CA . GLY B 1 137 ? 7.418 65.320 25.424 1.00 17.82 134 GLY B CA 1
ATOM 3501 C C . GLY B 1 137 ? 5.991 65.186 25.919 1.00 18.30 134 GLY B C 1
ATOM 3502 O O . GLY B 1 137 ? 5.097 64.789 25.166 1.00 18.04 134 GLY B O 1
ATOM 3503 N N . GLY B 1 138 ? 5.755 65.522 27.188 1.00 17.73 135 GLY B N 1
ATOM 3504 C CA . GLY B 1 138 ? 4.401 65.464 27.716 1.00 17.49 135 GLY B CA 1
ATOM 3505 C C . GLY B 1 138 ? 3.479 66.483 27.072 1.00 19.04 135 GLY B C 1
ATOM 3506 O O . GLY B 1 138 ? 2.324 66.177 26.762 1.00 18.46 135 GLY B O 1
ATOM 3507 N N . VAL B 1 139 ? 3.974 67.706 26.861 1.00 17.70 136 VAL B N 1
ATOM 3508 C CA . VAL B 1 139 ? 3.167 68.733 26.207 1.00 18.40 136 VAL B CA 1
ATOM 3509 C C . VAL B 1 139 ? 2.797 68.303 24.793 1.00 19.50 136 VAL B C 1
ATOM 3510 O O . VAL B 1 139 ? 1.672 68.535 24.333 1.00 19.98 136 VAL B O 1
ATOM 3514 N N . HIS B 1 140 ? 3.730 67.660 24.085 1.00 16.59 137 HIS B N 1
ATOM 3515 C CA . HIS B 1 140 ? 3.442 67.225 22.722 1.00 19.28 137 HIS B CA 1
ATOM 3516 C C . HIS B 1 140 ? 2.283 66.240 22.683 1.00 19.87 137 HIS B C 1
ATOM 3517 O O . HIS B 1 140 ? 1.403 66.341 21.820 1.00 19.77 137 HIS B O 1
ATOM 3524 N N . GLN B 1 141 ? 2.272 65.266 23.597 1.00 19.96 138 GLN B N 1
ATOM 3525 C CA . GLN B 1 141 ? 1.163 64.320 23.632 1.00 21.61 138 GLN B CA 1
ATOM 3526 C C . GLN B 1 141 ? -0.140 65.002 24.023 1.00 20.89 138 GLN B C 1
ATOM 3527 O O . GLN B 1 141 ? -1.205 64.624 23.526 1.00 22.88 138 GLN B O 1
ATOM 3533 N N . ALA B 1 142 ? -0.077 66.012 24.894 1.00 19.27 139 ALA B N 1
ATOM 3534 C CA . ALA B 1 142 ? -1.286 66.735 25.274 1.00 20.89 139 ALA B CA 1
ATOM 3535 C C . ALA B 1 142 ? -1.845 67.539 24.105 1.00 21.28 139 ALA B C 1
ATOM 3536 O O . ALA B 1 142 ? -3.067 67.655 23.954 1.00 21.79 139 ALA B O 1
ATOM 3538 N N . ILE B 1 143 ? -0.970 68.106 23.271 1.00 20.79 140 ILE B N 1
ATOM 3539 C CA . ILE B 1 143 ? -1.430 68.817 22.079 1.00 22.13 140 ILE B CA 1
ATOM 3540 C C . ILE B 1 143 ? -2.122 67.852 21.123 1.00 21.37 140 ILE B C 1
ATOM 3541 O O . ILE B 1 143 ? -3.205 68.139 20.598 1.00 22.25 140 ILE B O 1
ATOM 3546 N N . ARG B 1 144 ? -1.500 66.691 20.887 1.00 22.23 141 ARG B N 1
ATOM 3547 C CA . ARG B 1 144 ? -2.076 65.682 20.000 1.00 24.52 141 ARG B CA 1
ATOM 3548 C C . ARG B 1 144 ? -3.454 65.237 20.476 1.00 23.60 141 ARG B C 1
ATOM 3549 O O . ARG B 1 144 ? -4.373 65.064 19.667 1.00 25.98 141 ARG B O 1
ATOM 3557 N N . GLN B 1 145 ? -3.621 65.056 21.788 1.00 23.98 142 GLN B N 1
ATOM 3558 C CA . GLN B 1 145 ? -4.895 64.599 22.328 1.00 25.42 142 GLN B CA 1
ATOM 3559 C C . GLN B 1 145 ? -5.991 65.655 22.250 1.00 26.04 142 GLN B C 1
ATOM 3560 O O . GLN B 1 145 ? -7.163 65.315 22.445 1.00 24.64 142 GLN B O 1
ATOM 3566 N N . ASN B 1 146 ? -5.652 66.914 21.963 1.00 23.94 143 ASN B N 1
ATOM 3567 C CA . ASN B 1 146 ? -6.632 67.989 21.976 1.00 22.76 143 ASN B CA 1
ATOM 3568 C C . ASN B 1 146 ? -6.717 68.781 20.678 1.00 24.02 143 ASN B C 1
ATOM 3569 O O . ASN B 1 146 ? -7.569 69.671 20.582 1.00 26.10 143 ASN B O 1
ATOM 3574 N N . LEU B 1 147 ? -5.872 68.493 19.683 1.00 23.72 144 LEU B N 1
ATOM 3575 C CA . LEU B 1 147 ? -5.929 69.239 18.428 1.00 24.31 144 LEU B CA 1
ATOM 3576 C C . LEU B 1 147 ? -7.263 69.042 17.723 1.00 25.91 144 LEU B C 1
ATOM 3577 O O . LEU B 1 147 ? -7.787 69.972 17.099 1.00 26.22 144 LEU B O 1
ATOM 3582 N N . GLY B 1 148 ? -7.832 67.837 17.812 1.00 26.56 145 GLY B N 1
ATOM 3583 C CA . GLY B 1 148 ? -9.108 67.570 17.173 1.00 26.34 145 GLY B CA 1
ATOM 3584 C C . GLY B 1 148 ? -10.236 68.461 17.652 1.00 26.29 145 GLY B C 1
ATOM 3585 O O . GLY B 1 148 ? -11.258 68.573 16.968 1.00 29.14 145 GLY B O 1
ATOM 3586 N N . LYS B 1 149 ? -10.067 69.112 18.804 1.00 25.66 146 LYS B N 1
ATOM 3587 C CA . LYS B 1 149 ? -11.120 69.928 19.392 1.00 26.66 146 LYS B CA 1
ATOM 3588 C C . LYS B 1 149 ? -11.138 71.369 18.890 1.00 26.17 146 LYS B C 1
ATOM 3589 O O . LYS B 1 149 ? -12.122 72.073 19.140 1.00 27.00 146 LYS B O 1
ATOM 3595 N N . ILE B 1 150 ? -10.099 71.833 18.195 1.00 25.74 147 ILE B N 1
ATOM 3596 C CA . ILE B 1 150 ? -9.961 73.254 17.893 1.00 24.71 147 ILE B CA 1
ATOM 3597 C C . ILE B 1 150 ? -10.146 73.556 16.408 1.00 24.99 147 ILE B C 1
ATOM 3598 O O . ILE B 1 150 ? -9.930 74.695 15.985 1.00 23.80 147 ILE B O 1
ATOM 3603 N N . GLY B 1 151 ? -10.544 72.570 15.604 1.00 25.38 148 GLY B N 1
ATOM 3604 C CA . GLY B 1 151 ? -10.886 72.842 14.216 1.00 23.98 148 GLY B CA 1
ATOM 3605 C C . GLY B 1 151 ? -9.671 73.073 13.329 1.00 24.05 148 GLY B C 1
ATOM 3606 O O . GLY B 1 151 ? -8.615 72.462 13.504 1.00 22.09 148 GLY B O 1
ATOM 3607 N N . GLU B 1 152 ? -9.835 73.965 12.350 1.00 22.84 149 GLU B N 1
ATOM 3608 C CA . GLU B 1 152 ? -8.747 74.299 11.436 1.00 24.43 149 GLU B CA 1
ATOM 3609 C C . GLU B 1 152 ? -7.748 75.207 12.145 1.00 22.07 149 GLU B C 1
ATOM 3610 O O . GLU B 1 152 ? -8.091 76.324 12.546 1.00 23.05 149 GLU B O 1
ATOM 3616 N N . VAL B 1 153 ? -6.513 74.733 12.280 1.00 21.57 150 VAL B N 1
ATOM 3617 C CA . VAL B 1 153 ? -5.455 75.468 12.966 1.00 21.44 150 VAL B CA 1
ATOM 3618 C C . VAL B 1 153 ? -4.808 76.431 11.977 1.00 21.20 150 VAL B C 1
ATOM 3619 O O . VAL B 1 153 ? -4.275 76.008 10.945 1.00 20.46 150 VAL B O 1
ATOM 3623 N N . PHE B 1 154 ? -4.840 77.728 12.296 1.00 18.32 151 PHE B N 1
ATOM 3624 C CA . PHE B 1 154 ? -4.374 78.755 11.375 1.00 18.02 151 PHE B CA 1
ATOM 3625 C C . PHE B 1 154 ? -3.195 79.577 11.876 1.00 18.35 151 PHE B C 1
ATOM 3626 O O . PHE B 1 154 ? -2.542 80.236 11.059 1.00 17.63 151 PHE B O 1
ATOM 3634 N N . TYR B 1 155 ? -2.895 79.558 13.173 1.00 17.54 152 TYR B N 1
ATOM 3635 C CA . TYR B 1 155 ? -1.820 80.381 13.713 1.00 17.51 152 TYR B CA 1
ATOM 3636 C C . TYR B 1 155 ? -1.266 79.712 14.961 1.00 17.87 152 TYR B C 1
ATOM 3637 O O . TYR B 1 155 ? -2.026 79.351 15.865 1.00 18.07 152 TYR B O 1
ATOM 3646 N N . ALA B 1 156 ? 0.054 79.542 15.002 1.00 17.09 153 ALA B N 1
ATOM 3647 C CA . ALA B 1 156 ? 0.716 78.893 16.123 1.00 18.17 153 ALA B CA 1
ATOM 3648 C C . ALA B 1 156 ? 2.008 79.626 16.442 1.00 17.40 153 ALA B C 1
ATOM 3649 O O . ALA B 1 156 ? 2.712 80.084 15.538 1.00 17.84 153 ALA B O 1
ATOM 3651 N N . ARG B 1 157 ? 2.313 79.735 17.732 1.00 16.34 154 ARG B N 1
ATOM 3652 C CA . ARG B 1 157 ? 3.561 80.322 18.197 1.00 18.59 154 ARG B CA 1
ATOM 3653 C C . ARG B 1 157 ? 4.209 79.380 19.198 1.00 18.83 154 ARG B C 1
ATOM 3654 O O . ARG B 1 157 ? 3.570 78.964 20.170 1.00 17.38 154 ARG B O 1
ATOM 3662 N N . TYR B 1 158 ? 5.471 79.039 18.949 1.00 17.93 155 TYR B N 1
ATOM 3663 C CA . TYR B 1 158 ? 6.277 78.217 19.845 1.00 18.92 155 TYR B CA 1
ATOM 3664 C C . TYR B 1 158 ? 7.545 79.001 20.157 1.00 19.41 155 TYR B C 1
ATOM 3665 O O . TYR B 1 158 ? 8.398 79.186 19.282 1.00 16.93 155 TYR B O 1
ATOM 3674 N N . SER B 1 159 ? 7.663 79.473 21.396 1.00 17.21 156 SER B N 1
ATOM 3675 C CA . SER B 1 159 ? 8.743 80.370 21.781 1.00 20.05 156 SER B CA 1
ATOM 3676 C C . SER B 1 159 ? 9.435 79.842 23.026 1.00 21.81 156 SER B C 1
ATOM 3677 O O . SER B 1 159 ? 8.779 79.556 24.033 1.00 21.54 156 SER B O 1
ATOM 3680 N N . THR B 1 160 ? 10.759 79.722 22.954 1.00 18.35 157 THR B N 1
ATOM 3681 C CA . THR B 1 160 ? 11.580 79.279 24.075 1.00 18.84 157 THR B CA 1
ATOM 3682 C C . THR B 1 160 ? 12.690 80.302 24.270 1.00 20.73 157 THR B C 1
ATOM 3683 O O . THR B 1 160 ? 13.604 80.396 23.444 1.00 18.58 157 THR B O 1
ATOM 3687 N N . ILE B 1 161 ? 12.606 81.073 25.352 1.00 19.35 158 ILE B N 1
ATOM 3688 C CA . ILE B 1 161 ? 13.600 82.086 25.682 1.00 19.70 158 ILE B CA 1
ATOM 3689 C C . ILE B 1 161 ? 14.086 81.819 27.100 1.00 21.70 158 ILE B C 1
ATOM 3690 O O . ILE B 1 161 ? 13.291 81.845 28.046 1.00 21.41 158 ILE B O 1
ATOM 3695 N N . MET B 1 162 ? 15.384 81.559 27.248 1.00 21.26 159 MET B N 1
ATOM 3696 C CA . MET B 1 162 ? 15.972 81.196 28.538 1.00 23.75 159 MET B CA 1
ATOM 3697 C C . MET B 1 162 ? 17.182 82.085 28.810 1.00 22.02 159 MET B C 1
ATOM 3698 O O . MET B 1 162 ? 18.265 81.863 28.264 1.00 21.00 159 MET B O 1
ATOM 3703 N N . GLY B 1 163 ? 16.997 83.089 29.662 1.00 23.33 160 GLY B N 1
ATOM 3704 C CA . GLY B 1 163 ? 18.110 83.942 30.037 1.00 22.88 160 GLY B CA 1
ATOM 3705 C C . GLY B 1 163 ? 19.129 83.184 30.871 1.00 24.47 160 GLY B C 1
ATOM 3706 O O . GLY B 1 163 ? 18.786 82.333 31.693 1.00 26.53 160 GLY B O 1
ATOM 3707 N N . GLN B 1 164 ? 20.402 83.494 30.641 1.00 24.19 161 GLN B N 1
ATOM 3708 C CA . GLN B 1 164 ? 21.495 82.886 31.393 1.00 26.65 161 GLN B CA 1
ATOM 3709 C C . GLN B 1 164 ? 22.643 83.880 31.440 1.00 25.58 161 GLN B C 1
ATOM 3710 O O . GLN B 1 164 ? 23.171 84.261 30.392 1.00 25.28 161 GLN B O 1
ATOM 3716 N N . ASN B 1 165 ? 23.025 84.293 32.643 1.00 28.00 162 ASN B N 1
ATOM 3717 C CA . ASN B 1 165 ? 24.061 85.305 32.802 1.00 26.81 162 ASN B CA 1
ATOM 3718 C C . ASN B 1 165 ? 24.882 85.048 34.066 1.00 29.50 162 ASN B C 1
ATOM 3719 O O . ASN B 1 165 ? 24.348 85.090 35.174 1.00 29.95 162 ASN B O 1
ATOM 3724 N N . PRO B 1 166 ? 26.189 84.782 33.905 1.00 29.07 163 PRO B N 1
ATOM 3725 C CA . PRO B 1 166 ? 26.901 84.767 32.624 1.00 28.67 163 PRO B CA 1
ATOM 3726 C C . PRO B 1 166 ? 26.664 83.493 31.820 1.00 28.22 163 PRO B C 1
ATOM 3727 O O . PRO B 1 166 ? 26.204 82.489 32.365 1.00 29.08 163 PRO B O 1
ATOM 3731 N N . ALA B 1 167 ? 26.968 83.544 30.533 1.00 26.33 164 ALA B N 1
ATOM 3732 C CA . ALA B 1 167 ? 26.788 82.376 29.683 1.00 28.29 164 ALA B CA 1
ATOM 3733 C C . ALA B 1 167 ? 27.944 81.406 29.889 1.00 28.91 164 ALA B C 1
ATOM 3734 O O . ALA B 1 167 ? 29.107 81.819 29.846 1.00 29.31 164 ALA B O 1
ATOM 3736 N N . PRO B 1 168 ? 27.671 80.124 30.101 1.00 29.14 165 PRO B N 1
ATOM 3737 C CA . PRO B 1 168 ? 28.761 79.172 30.328 1.00 29.41 165 PRO B CA 1
ATOM 3738 C C . PRO B 1 168 ? 29.532 78.901 29.048 1.00 29.27 165 PRO B C 1
ATOM 3739 O O . PRO B 1 168 ? 29.013 79.041 27.938 1.00 28.96 165 PRO B O 1
ATOM 3743 N N . GLN B 1 169 ? 30.796 78.519 29.218 1.00 30.05 166 GLN B N 1
ATOM 3744 C CA . GLN B 1 169 ? 31.614 78.018 28.113 1.00 31.42 166 GLN B CA 1
ATOM 3745 C C . GLN B 1 169 ? 31.443 76.504 27.991 1.00 30.34 166 GLN B C 1
ATOM 3746 O O . GLN B 1 169 ? 32.358 75.706 28.196 1.00 31.42 166 GLN B O 1
ATOM 3752 N N . ARG B 1 170 ? 30.216 76.132 27.647 1.00 28.71 167 ARG B N 1
ATOM 3753 C CA . ARG B 1 170 ? 29.757 74.756 27.611 1.00 27.90 167 ARG B CA 1
ATOM 3754 C C . ARG B 1 170 ? 29.328 74.436 26.183 1.00 25.27 167 ARG B C 1
ATOM 3755 O O . ARG B 1 170 ? 29.136 75.339 25.363 1.00 24.98 167 ARG B O 1
ATOM 3763 N N . TRP B 1 171 ? 29.210 73.139 25.871 1.00 23.68 168 TRP B N 1
ATOM 3764 C CA . TRP B 1 171 ? 28.912 72.756 24.493 1.00 23.43 168 TRP B CA 1
ATOM 3765 C C . TRP B 1 171 ? 27.562 73.296 24.034 1.00 20.42 168 TRP B C 1
ATOM 3766 O O . TRP B 1 171 ? 27.369 73.538 22.838 1.00 20.27 168 TRP B O 1
ATOM 3777 N N . THR B 1 172 ? 26.627 73.509 24.963 1.00 19.97 169 THR B N 1
ATOM 3778 C CA . THR B 1 172 ? 25.333 74.076 24.599 1.00 21.71 169 THR B CA 1
ATOM 3779 C C . THR B 1 172 ? 25.453 75.497 24.061 1.00 20.97 169 THR B C 1
ATOM 3780 O O . THR B 1 172 ? 24.546 75.961 23.361 1.00 19.90 169 THR B O 1
ATOM 3784 N N . TYR B 1 173 ? 26.546 76.196 24.372 1.00 20.69 170 TYR B N 1
ATOM 3785 C CA . TYR B 1 173 ? 26.804 77.533 23.854 1.00 22.12 170 TYR B CA 1
ATOM 3786 C C . TYR B 1 173 ? 27.973 77.548 22.875 1.00 23.43 170 TYR B C 1
ATOM 3787 O O . TYR B 1 173 ? 28.539 78.610 22.604 1.00 22.28 170 TYR B O 1
ATOM 3796 N N . HIS B 1 174 ? 28.337 76.385 22.343 1.00 22.75 171 HIS B N 1
ATOM 3797 C CA . HIS B 1 174 ? 29.440 76.235 21.403 1.00 22.48 171 HIS B CA 1
ATOM 3798 C C . HIS B 1 174 ? 28.852 76.081 20.005 1.00 23.39 171 HIS B C 1
ATOM 3799 O O . HIS B 1 174 ? 28.032 75.187 19.776 1.00 20.72 171 HIS B O 1
ATOM 3806 N N . HIS B 1 175 ? 29.266 76.957 19.081 1.00 23.62 172 HIS B N 1
ATOM 3807 C CA . HIS B 1 175 ? 28.670 76.995 17.745 1.00 22.86 172 HIS B CA 1
ATOM 3808 C C . HIS B 1 175 ? 28.629 75.613 17.101 1.00 23.29 172 HIS B C 1
ATOM 3809 O O . HIS B 1 175 ? 27.568 75.143 16.675 1.00 23.81 172 HIS B O 1
ATOM 3816 N N . GLN B 1 176 ? 29.780 74.943 17.026 1.00 22.75 173 GLN B N 1
ATOM 3817 C CA . GLN B 1 176 ? 29.853 73.678 16.300 1.00 24.86 173 GLN B CA 1
ATOM 3818 C C . GLN B 1 176 ? 29.168 72.552 17.065 1.00 23.78 173 GLN B C 1
ATOM 3819 O O . GLN B 1 176 ? 28.396 71.777 16.487 1.00 23.29 173 GLN B O 1
ATOM 3825 N N . GLN B 1 177 ? 29.449 72.435 18.365 1.00 21.59 174 GLN B N 1
ATOM 3826 C CA . GLN B 1 177 ? 28.897 71.329 19.142 1.00 23.78 174 GLN B CA 1
ATOM 3827 C C . GLN B 1 177 ? 27.385 71.444 19.284 1.00 21.32 174 GLN B C 1
ATOM 3828 O O . GLN B 1 177 ? 26.668 70.441 19.183 1.00 20.49 174 GLN B O 1
ATOM 3834 N N . PHE B 1 178 ? 26.879 72.654 19.521 1.00 20.10 175 PHE B N 1
ATOM 3835 C CA . PHE B 1 178 ? 25.440 72.832 19.674 1.00 20.41 175 PHE B CA 1
ATOM 3836 C C . PHE B 1 178 ? 24.716 72.819 18.335 1.00 20.62 175 PHE B C 1
ATOM 3837 O O . PHE B 1 178 ? 23.574 72.351 18.259 1.00 18.95 175 PHE B O 1
ATOM 3845 N N . GLY B 1 179 ? 25.351 73.323 17.282 1.00 20.46 176 GLY B N 1
ATOM 3846 C CA . GLY B 1 179 ? 24.758 73.297 15.962 1.00 20.00 176 GLY B CA 1
ATOM 3847 C C . GLY B 1 179 ? 23.708 74.374 15.756 1.00 21.40 176 GLY B C 1
ATOM 3848 O O . GLY B 1 179 ? 23.546 75.308 16.548 1.00 19.36 176 GLY B O 1
ATOM 3849 N N . PHE B 1 180 ? 22.984 74.222 14.653 1.00 19.71 177 PHE B N 1
ATOM 3850 C CA . PHE B 1 180 ? 21.935 75.154 14.258 1.00 21.21 177 PHE B CA 1
ATOM 3851 C C . PHE B 1 180 ? 20.898 75.282 15.370 1.00 20.51 177 PHE B C 1
ATOM 3852 O O . PHE B 1 180 ? 20.247 74.285 15.718 1.00 17.82 177 PHE B O 1
ATOM 3860 N N . PRO B 1 181 ? 20.713 76.473 15.947 1.00 20.92 178 PRO B N 1
ATOM 3861 C CA . PRO B 1 181 ? 19.942 76.582 17.199 1.00 19.53 178 PRO B CA 1
ATOM 3862 C C . PRO B 1 181 ? 18.484 76.162 17.097 1.00 18.92 178 PRO B C 1
ATOM 3863 O O . PRO B 1 181 ? 17.864 75.903 18.136 1.00 18.49 178 PRO B O 1
ATOM 3867 N N . LEU B 1 182 ? 17.910 76.087 15.900 1.00 18.91 179 LEU B N 1
ATOM 3868 C CA . LEU B 1 182 ? 16.489 75.790 15.770 1.00 18.99 179 LEU B CA 1
ATOM 3869 C C . LEU B 1 182 ? 16.187 74.307 15.594 1.00 17.52 179 LEU B C 1
ATOM 3870 O O . LEU B 1 182 ? 15.013 73.947 15.473 1.00 17.34 179 LEU B O 1
ATOM 3875 N N . VAL B 1 183 ? 17.206 73.443 15.603 1.00 17.01 180 VAL B N 1
ATOM 3876 C CA . VAL B 1 183 ? 17.000 72.023 15.309 1.00 18.01 180 VAL B CA 1
ATOM 3877 C C . VAL B 1 183 ? 15.947 71.421 16.234 1.00 17.80 180 VAL B C 1
ATOM 3878 O O . VAL B 1 183 ? 14.990 70.781 15.783 1.00 17.27 180 VAL B O 1
ATOM 3882 N N . ALA B 1 184 ? 16.107 71.621 17.545 1.00 16.71 181 ALA B N 1
ATOM 3883 C CA . ALA B 1 184 ? 15.198 71.004 18.507 1.00 18.50 181 ALA B CA 1
ATOM 3884 C C . ALA B 1 184 ? 13.790 71.573 18.382 1.00 17.61 181 ALA B C 1
ATOM 3885 O O . ALA B 1 184 ? 12.807 70.824 18.338 1.00 17.31 181 ALA B O 1
ATOM 3887 N N . ALA B 1 185 ? 13.675 72.901 18.317 1.00 17.93 182 ALA B N 1
ATOM 3888 C CA . ALA B 1 185 ? 12.358 73.530 18.270 1.00 19.43 182 ALA B CA 1
ATOM 3889 C C . ALA B 1 185 ? 11.612 73.172 16.991 1.00 17.46 182 ALA B C 1
ATOM 3890 O O . ALA B 1 185 ? 10.387 73.000 17.006 1.00 17.96 182 ALA B O 1
ATOM 3892 N N . LEU B 1 186 ? 12.330 73.055 15.872 1.00 15.36 183 LEU B N 1
ATOM 3893 C CA . LEU B 1 186 ? 11.676 72.730 14.609 1.00 17.68 183 LEU B CA 1
ATOM 3894 C C . LEU B 1 186 ? 11.179 71.290 14.599 1.00 18.37 183 LEU B C 1
ATOM 3895 O O . LEU B 1 186 ? 10.156 70.986 13.973 1.00 18.95 183 LEU B O 1
ATOM 3900 N N . SER B 1 187 ? 11.896 70.389 15.275 1.00 17.73 184 SER B N 1
ATOM 3901 C CA . SER B 1 187 ? 11.399 69.028 15.445 1.00 18.35 184 SER B CA 1
ATOM 3902 C C . SER B 1 187 ? 10.035 69.030 16.117 1.00 19.01 184 SER B C 1
ATOM 3903 O O . SER B 1 187 ? 9.136 68.279 15.723 1.00 19.44 184 SER B O 1
ATOM 3906 N N . ARG B 1 188 ? 9.859 69.886 17.123 1.00 18.88 185 ARG B N 1
ATOM 3907 C CA . ARG B 1 188 ? 8.582 69.963 17.822 1.00 18.30 185 ARG B CA 1
ATOM 3908 C C . ARG B 1 188 ? 7.467 70.426 16.891 1.00 20.27 185 ARG B C 1
ATOM 3909 O O . ARG B 1 188 ? 6.373 69.850 16.878 1.00 20.96 185 ARG B O 1
ATOM 3917 N N . ILE B 1 189 ? 7.730 71.466 16.094 1.00 16.90 186 ILE B N 1
ATOM 3918 C CA . ILE B 1 189 ? 6.679 72.047 15.266 1.00 18.30 186 ILE B CA 1
ATOM 3919 C C . ILE B 1 189 ? 6.336 71.167 14.068 1.00 19.25 186 ILE B C 1
ATOM 3920 O O . ILE B 1 189 ? 5.267 71.335 13.470 1.00 19.16 186 ILE B O 1
ATOM 3925 N N . SER B 1 190 ? 7.200 70.219 13.708 1.00 19.68 187 SER B N 1
ATOM 3926 C CA . SER B 1 190 ? 7.054 69.463 12.470 1.00 22.50 187 SER B CA 1
ATOM 3927 C C . SER B 1 190 ? 6.417 68.092 12.668 1.00 21.59 187 SER B C 1
ATOM 3928 O O . SER B 1 190 ? 6.315 67.326 11.704 1.00 22.08 187 SER B O 1
ATOM 3931 N N . ARG B 1 191 ? 5.982 67.761 13.885 1.00 22.28 188 ARG B N 1
ATOM 3932 C CA . ARG B 1 191 ? 5.450 66.436 14.183 1.00 22.46 188 ARG B CA 1
ATOM 3933 C C . ARG B 1 191 ? 3.926 66.415 14.231 1.00 23.46 188 ARG B C 1
ATOM 3934 O O . ARG B 1 191 ? 3.335 65.628 14.978 1.00 23.54 188 ARG B O 1
ATOM 3942 N N . PHE B 1 192 ? 3.278 67.270 13.439 1.00 23.49 189 PHE B N 1
ATOM 3943 C CA . PHE B 1 192 ? 1.836 67.234 13.237 1.00 23.92 189 PHE B CA 1
ATOM 3944 C C . PHE B 1 192 ? 1.509 67.213 11.749 1.00 24.54 189 PHE B C 1
ATOM 3945 O O . PHE B 1 192 ? 0.501 67.780 11.321 1.00 24.84 189 PHE B O 1
ATOM 3953 N N . THR B 1 193 ? 2.520 66.655 11.016 1.00 24.19 190 THR B N 1
ATOM 3954 C CA . THR B 1 193 ? 2.349 66.603 9.580 1.00 26.11 190 THR B CA 1
ATOM 3955 C C . THR B 1 193 ? 1.018 66.041 9.117 1.00 27.32 190 THR B C 1
ATOM 3956 O O . THR B 1 193 ? 0.460 66.543 8.204 1.00 26.77 190 THR B O 1
ATOM 3960 N N . ASP B 1 194 ? 0.403 65.004 9.714 1.00 27.29 191 ASP B N 1
ATOM 3961 C CA . ASP B 1 194 ? -0.847 64.391 9.281 1.00 32.07 191 ASP B CA 1
ATOM 3962 C C . ASP B 1 194 ? -2.029 65.340 9.424 1.00 33.09 191 ASP B C 1
ATOM 3963 O O . ASP B 1 194 ? -3.055 65.127 8.772 1.00 36.64 191 ASP B O 1
ATOM 3968 N N . LEU B 1 195 ? -1.913 66.378 10.253 1.00 27.92 192 LEU B N 1
ATOM 3969 C CA . LEU B 1 195 ? -2.952 67.399 10.378 1.00 28.54 192 LEU B CA 1
ATOM 3970 C C . LEU B 1 195 ? -2.571 68.729 9.755 1.00 25.88 192 LEU B C 1
ATOM 3971 O O . LEU B 1 195 ? -3.409 69.368 9.121 1.00 27.29 192 LEU B O 1
ATOM 3976 N N . PHE B 1 196 ? -1.368 69.193 9.912 1.00 24.68 193 PHE B N 1
ATOM 3977 C CA . PHE B 1 196 ? -0.937 70.485 9.394 1.00 25.42 193 PHE B CA 1
ATOM 3978 C C . PHE B 1 196 ? -0.414 70.413 7.969 1.00 25.59 193 PHE B C 1
ATOM 3979 O O . PHE B 1 196 ? -0.225 71.461 7.340 1.00 25.87 193 PHE B O 1
ATOM 3987 N N . GLY B 1 197 ? -0.177 69.217 7.445 1.00 25.45 194 GLY B N 1
ATOM 3988 C CA . GLY B 1 197 ? 0.500 69.111 6.175 1.00 25.42 194 GLY B CA 1
ATOM 3989 C C . GLY B 1 197 ? 1.982 69.406 6.341 1.00 24.59 194 GLY B C 1
ATOM 3990 O O . GLY B 1 197 ? 2.516 69.509 7.447 1.00 25.43 194 GLY B O 1
ATOM 3991 N N . THR B 1 198 ? 2.646 69.552 5.202 1.00 22.14 195 THR B N 1
ATOM 3992 C CA . THR B 1 198 ? 4.082 69.774 5.183 1.00 23.54 195 THR B CA 1
ATOM 3993 C C . THR B 1 198 ? 4.400 71.266 5.128 1.00 25.16 195 THR B C 1
ATOM 3994 O O . THR B 1 198 ? 3.564 72.095 4.760 1.00 24.31 195 THR B O 1
ATOM 3998 N N . VAL B 1 199 ? 5.633 71.599 5.509 1.00 23.10 196 VAL B N 1
ATOM 3999 C CA . VAL B 1 199 ? 6.092 72.978 5.427 1.00 23.85 196 VAL B CA 1
ATOM 4000 C C . VAL B 1 199 ? 6.310 73.346 3.967 1.00 26.84 196 VAL B C 1
ATOM 4001 O O . VAL B 1 199 ? 6.974 72.619 3.218 1.00 25.36 196 VAL B O 1
ATOM 4005 N N . GLN B 1 200 ? 5.746 74.478 3.559 1.00 26.59 197 GLN B N 1
ATOM 4006 C CA . GLN B 1 200 ? 5.851 74.971 2.193 1.00 29.34 197 GLN B CA 1
ATOM 4007 C C . GLN B 1 200 ? 6.942 76.018 2.023 1.00 29.76 197 GLN B C 1
ATOM 4008 O O . GLN B 1 200 ? 7.655 76.007 1.015 1.00 29.81 197 GLN B O 1
ATOM 4014 N N . GLN B 1 201 ? 7.113 76.898 3.006 1.00 28.40 198 GLN B N 1
ATOM 4015 C CA . GLN B 1 201 ? 7.915 78.100 2.832 1.00 30.78 198 GLN B CA 1
ATOM 4016 C C . GLN B 1 201 ? 8.328 78.621 4.202 1.00 28.89 198 GLN B C 1
ATOM 4017 O O . GLN B 1 201 ? 7.515 78.637 5.129 1.00 27.71 198 GLN B O 1
ATOM 4023 N N . VAL B 1 202 ? 9.591 79.037 4.329 1.00 28.92 199 VAL B N 1
ATOM 4024 C CA . VAL B 1 202 ? 10.121 79.535 5.595 1.00 28.41 199 VAL B CA 1
ATOM 4025 C C . VAL B 1 202 ? 10.917 80.813 5.363 1.00 29.12 199 VAL B C 1
ATOM 4026 O O . VAL B 1 202 ? 11.579 80.974 4.331 1.00 29.78 199 VAL B O 1
ATOM 4030 N N . ASP B 1 203 ? 10.824 81.730 6.323 1.00 27.52 200 ASP B N 1
ATOM 4031 C CA . ASP B 1 203 ? 11.767 82.824 6.502 1.00 27.72 200 ASP B CA 1
ATOM 4032 C C . ASP B 1 203 ? 12.374 82.666 7.886 1.00 26.51 200 ASP B C 1
ATOM 4033 O O . ASP B 1 203 ? 11.648 82.419 8.854 1.00 25.44 200 ASP B O 1
ATOM 4038 N N . ALA B 1 204 ? 13.694 82.795 7.984 1.00 25.46 201 ALA B N 1
ATOM 4039 C CA . ALA B 1 204 ? 14.356 82.550 9.256 1.00 25.28 201 ALA B CA 1
ATOM 4040 C C . ALA B 1 204 ? 15.597 83.421 9.371 1.00 27.85 201 ALA B C 1
ATOM 4041 O O . ALA B 1 204 ? 16.263 83.716 8.375 1.00 26.90 201 ALA B O 1
ATOM 4043 N N . GLN B 1 205 ? 15.895 83.836 10.601 1.00 24.83 202 GLN B N 1
ATOM 4044 C CA . GLN B 1 205 ? 17.080 84.630 10.890 1.00 26.75 202 GLN B CA 1
ATOM 4045 C C . GLN B 1 205 ? 17.742 84.105 12.153 1.00 25.21 202 GLN B C 1
ATOM 4046 O O . GLN B 1 205 ? 17.079 83.594 13.060 1.00 21.95 202 GLN B O 1
ATOM 4052 N N . CYS B 1 206 ? 19.062 84.249 12.210 1.00 23.69 203 CYS B N 1
ATOM 4053 C CA . CYS B 1 206 ? 19.847 83.755 13.331 1.00 23.12 203 CYS B CA 1
ATOM 4054 C C . CYS B 1 206 ? 20.832 84.831 13.746 1.00 23.28 203 CYS B C 1
ATOM 4055 O O . CYS B 1 206 ? 21.700 85.210 12.957 1.00 25.06 203 CYS B O 1
ATOM 4058 N N . ARG B 1 207 ? 20.691 85.320 14.972 1.00 20.12 204 ARG B N 1
ATOM 4059 C CA . ARG B 1 207 ? 21.569 86.343 15.520 1.00 21.89 204 ARG B CA 1
ATOM 4060 C C . ARG B 1 207 ? 22.362 85.768 16.680 1.00 20.62 204 ARG B C 1
ATOM 4061 O O . ARG B 1 207 ? 21.798 85.091 17.544 1.00 20.86 204 ARG B O 1
ATOM 4069 N N . PHE B 1 208 ? 23.662 86.049 16.697 1.00 21.05 205 PHE B N 1
ATOM 4070 C CA . PHE B 1 208 ? 24.544 85.634 17.774 1.00 21.10 205 PHE B CA 1
ATOM 4071 C C . PHE B 1 208 ? 25.230 86.841 18.399 1.00 21.24 205 PHE B C 1
ATOM 4072 O O . PHE B 1 208 ? 25.547 87.822 17.719 1.00 22.62 205 PHE B O 1
ATOM 4080 N N . TRP B 1 209 ? 25.444 86.751 19.709 1.00 21.40 206 TRP B N 1
ATOM 4081 C CA . TRP B 1 209 ? 26.329 87.637 20.457 1.00 22.51 206 TRP B CA 1
ATOM 4082 C C . TRP B 1 209 ? 27.519 86.790 20.897 1.00 24.59 206 TRP B C 1
ATOM 4083 O O . TRP B 1 209 ? 27.361 85.859 21.694 1.00 22.24 206 TRP B O 1
ATOM 4094 N N . ASP B 1 210 ? 28.703 87.102 20.381 1.00 23.99 207 ASP B N 1
ATOM 4095 C CA . ASP B 1 210 ? 29.845 86.225 20.586 1.00 25.01 207 ASP B CA 1
ATOM 4096 C C . ASP B 1 210 ? 30.525 86.476 21.926 1.00 24.93 207 ASP B C 1
ATOM 4097 O O . ASP B 1 210 ? 30.482 87.577 22.482 1.00 24.72 207 ASP B O 1
ATOM 4102 N N . GLN B 1 211 ? 31.151 85.426 22.441 1.00 25.60 208 GLN B N 1
ATOM 4103 C CA . GLN B 1 211 ? 32.023 85.514 23.596 1.00 26.71 208 GLN B CA 1
ATOM 4104 C C . GLN B 1 211 ? 33.409 85.978 23.159 1.00 26.48 208 GLN B C 1
ATOM 4105 O O . GLN B 1 211 ? 33.715 85.989 21.964 1.00 25.53 208 GLN B O 1
ATOM 4111 N N . PRO B 1 212 ? 34.262 86.395 24.106 1.00 27.40 209 PRO B N 1
ATOM 4112 C CA . PRO B 1 212 ? 35.651 86.726 23.732 1.00 27.55 209 PRO B CA 1
ATOM 4113 C C . PRO B 1 212 ? 36.318 85.639 22.906 1.00 27.59 209 PRO B C 1
ATOM 4114 O O . PRO B 1 212 ? 36.958 85.936 21.890 1.00 26.32 209 PRO B O 1
ATOM 4118 N N . ASN B 1 213 ? 36.176 84.382 23.313 1.00 28.28 210 ASN B N 1
ATOM 4119 C CA . ASN B 1 213 ? 36.470 83.269 22.424 1.00 27.32 210 ASN B CA 1
ATOM 4120 C C . ASN B 1 213 ? 35.254 83.080 21.526 1.00 26.14 210 ASN B C 1
ATOM 4121 O O . ASN B 1 213 ? 34.205 82.617 21.992 1.00 27.50 210 ASN B O 1
ATOM 4126 N N . PRO B 1 214 ? 35.353 83.424 20.240 1.00 24.57 211 PRO B N 1
ATOM 4127 C CA . PRO B 1 214 ? 34.181 83.368 19.359 1.00 25.92 211 PRO B CA 1
ATOM 4128 C C . PRO B 1 214 ? 33.738 81.961 18.995 1.00 26.63 211 PRO B C 1
ATOM 4129 O O . PRO B 1 214 ? 32.736 81.816 18.285 1.00 25.03 211 PRO B O 1
ATOM 4133 N N . GLU B 1 215 ? 34.457 80.926 19.441 1.00 25.75 212 GLU B N 1
ATOM 4134 C CA . GLU B 1 215 ? 33.936 79.569 19.338 1.00 28.86 212 GLU B CA 1
ATOM 4135 C C . GLU B 1 215 ? 32.647 79.404 20.125 1.00 25.90 212 GLU B C 1
ATOM 4136 O O . GLU B 1 215 ? 31.851 78.512 19.814 1.00 25.51 212 GLU B O 1
ATOM 4142 N N . TYR B 1 216 ? 32.432 80.239 21.135 1.00 25.34 213 TYR B N 1
ATOM 4143 C CA . TYR B 1 216 ? 31.224 80.230 21.942 1.00 24.98 213 TYR B CA 1
ATOM 4144 C C . TYR B 1 216 ? 30.428 81.504 21.695 1.00 25.77 213 TYR B C 1
ATOM 4145 O O . TYR B 1 216 ? 30.994 82.563 21.408 1.00 23.48 213 TYR B O 1
ATOM 4154 N N . PHE B 1 217 ? 29.110 81.396 21.803 1.00 22.77 214 PHE B N 1
ATOM 4155 C CA . PHE B 1 217 ? 28.265 82.575 21.870 1.00 21.90 214 PHE B CA 1
ATOM 4156 C C . PHE B 1 217 ? 27.791 82.772 23.303 1.00 22.84 214 PHE B C 1
ATOM 4157 O O . PHE B 1 217 ? 27.641 81.812 24.064 1.00 23.50 214 PHE B O 1
ATOM 4165 N N . ARG B 1 218 ? 27.598 84.034 23.678 1.00 22.92 215 ARG B N 1
ATOM 4166 C CA . ARG B 1 218 ? 27.017 84.365 24.970 1.00 23.65 215 ARG B CA 1
ATOM 4167 C C . ARG B 1 218 ? 25.511 84.556 24.893 1.00 21.99 215 ARG B C 1
ATOM 4168 O O . ARG B 1 218 ? 24.850 84.586 25.936 1.00 21.58 215 ARG B O 1
ATOM 4176 N N . ALA B 1 219 ? 24.963 84.683 23.688 1.00 21.42 216 ALA B N 1
ATOM 4177 C CA . ALA B 1 219 ? 23.524 84.690 23.481 1.00 20.63 216 ALA B CA 1
ATOM 4178 C C . ALA B 1 219 ? 23.247 84.383 22.018 1.00 20.91 216 ALA B C 1
ATOM 4179 O O . ALA B 1 219 ? 24.089 84.611 21.145 1.00 20.35 216 ALA B O 1
ATOM 4181 N N . CYS B 1 220 ? 22.056 83.853 21.763 1.00 20.86 217 CYS B N 1
ATOM 4182 C CA . CYS B 1 220 ? 21.581 83.647 20.406 1.00 18.19 217 CYS B CA 1
ATOM 4183 C C . CYS B 1 220 ? 20.094 83.954 20.360 1.00 18.80 217 CYS B C 1
ATOM 4184 O O . CYS B 1 220 ? 19.381 83.782 21.350 1.00 16.99 217 CYS B O 1
ATOM 4187 N N . LEU B 1 221 ? 19.636 84.432 19.205 1.00 18.24 218 LEU B N 1
ATOM 4188 C CA . LEU B 1 221 ? 18.209 84.639 18.959 1.00 18.30 218 LEU B CA 1
ATOM 4189 C C . LEU B 1 221 ? 17.923 84.144 17.547 1.00 20.50 218 LEU B C 1
ATOM 4190 O O . LEU B 1 221 ? 18.273 84.810 16.568 1.00 19.05 218 LEU B O 1
ATOM 4195 N N . ALA B 1 222 ? 17.290 82.981 17.449 1.00 18.71 219 ALA B N 1
ATOM 4196 C CA . ALA B 1 222 ? 16.914 82.388 16.174 1.00 20.64 219 ALA B CA 1
ATOM 4197 C C . ALA B 1 222 ? 15.398 82.393 16.050 1.00 20.25 219 ALA B C 1
ATOM 4198 O O . ALA B 1 222 ? 14.695 81.922 16.950 1.00 19.21 219 ALA B O 1
ATOM 4200 N N . THR B 1 223 ? 14.902 82.936 14.943 1.00 18.80 220 THR B N 1
ATOM 4201 C CA . THR B 1 223 ? 13.476 83.021 14.675 1.00 19.94 220 THR B CA 1
ATOM 4202 C C . THR B 1 223 ? 13.191 82.395 13.321 1.00 22.90 220 THR B C 1
ATOM 4203 O O . THR B 1 223 ? 13.929 82.623 12.359 1.00 24.87 220 THR B O 1
ATOM 4207 N N . ALA B 1 224 ? 12.126 81.600 13.251 1.00 20.01 221 ALA B N 1
ATOM 4208 C CA . ALA B 1 224 ? 11.705 80.959 12.013 1.00 20.32 221 ALA B CA 1
ATOM 4209 C C . ALA B 1 224 ? 10.203 81.128 11.855 1.00 20.30 221 ALA B C 1
ATOM 4210 O O . ALA B 1 224 ? 9.443 80.857 12.789 1.00 19.78 221 ALA B O 1
ATOM 4212 N N . TYR B 1 225 ? 9.780 81.577 10.676 1.00 19.51 222 TYR B N 1
ATOM 4213 C CA . TYR B 1 225 ? 8.372 81.825 10.385 1.00 21.18 222 TYR B CA 1
ATOM 4214 C C . TYR B 1 225 ? 7.964 80.916 9.235 1.00 22.92 222 TYR B C 1
ATOM 4215 O O . TYR B 1 225 ? 8.452 81.068 8.110 1.00 23.35 222 TYR B O 1
ATOM 4224 N N . LEU B 1 226 ? 7.072 79.975 9.526 1.00 20.74 223 LEU B N 1
ATOM 4225 C CA . LEU B 1 226 ? 6.782 78.854 8.647 1.00 23.21 223 LEU B CA 1
ATOM 4226 C C . LEU B 1 226 ? 5.372 78.969 8.085 1.00 23.91 223 LEU B C 1
ATOM 4227 O O . LEU B 1 226 ? 4.441 79.373 8.789 1.00 23.39 223 LEU B O 1
ATOM 4232 N N . GLN B 1 227 ? 5.222 78.606 6.814 1.00 23.20 224 GLN B N 1
ATOM 4233 C CA . GLN B 1 227 ? 3.919 78.500 6.170 1.00 25.18 224 GLN B CA 1
ATOM 4234 C C . GLN B 1 227 ? 3.717 77.056 5.739 1.00 23.86 224 GLN B C 1
ATOM 4235 O O . GLN B 1 227 ? 4.520 76.515 4.971 1.00 23.50 224 GLN B O 1
ATOM 4241 N N . PHE B 1 228 ? 2.666 76.430 6.257 1.00 22.15 225 PHE B N 1
ATOM 4242 C CA . PHE B 1 228 ? 2.340 75.048 5.950 1.00 24.03 225 PHE B CA 1
ATOM 4243 C C . PHE B 1 228 ? 1.376 74.985 4.768 1.00 26.71 225 PHE B C 1
ATOM 4244 O O . PHE B 1 228 ? 0.704 75.962 4.429 1.00 25.45 225 PHE B O 1
ATOM 4252 N N . ASN B 1 229 ? 1.310 73.806 4.142 1.00 26.64 226 ASN B N 1
ATOM 4253 C CA . ASN B 1 229 ? 0.540 73.671 2.908 1.00 28.21 226 ASN B CA 1
ATOM 4254 C C . ASN B 1 229 ? -0.962 73.718 3.156 1.00 27.20 226 ASN B C 1
ATOM 4255 O O . ASN B 1 229 ? -1.723 74.079 2.251 1.00 27.86 226 ASN B O 1
ATOM 4260 N N . ASN B 1 230 ? -1.411 73.366 4.358 1.00 26.01 227 ASN B N 1
ATOM 4261 C CA . ASN B 1 230 ? -2.820 73.482 4.706 1.00 25.58 227 ASN B CA 1
ATOM 4262 C C . ASN B 1 230 ? -3.169 74.846 5.288 1.00 25.10 227 ASN B C 1
ATOM 4263 O O . ASN B 1 230 ? -4.289 75.032 5.774 1.00 25.67 227 ASN B O 1
ATOM 4268 N N . GLY B 1 231 ? -2.236 75.795 5.256 1.00 24.08 228 GLY B N 1
ATOM 4269 C CA . GLY B 1 231 ? -2.520 77.179 5.580 1.00 24.20 228 GLY B CA 1
ATOM 4270 C C . GLY B 1 231 ? -1.990 77.659 6.912 1.00 21.68 228 GLY B C 1
ATOM 4271 O O . GLY B 1 231 ? -2.064 78.865 7.184 1.00 20.10 228 GLY B O 1
ATOM 4272 N N . LEU B 1 232 ? -1.461 76.774 7.753 1.00 21.24 229 LEU B N 1
ATOM 4273 C CA . LEU B 1 232 ? -1.000 77.193 9.069 1.00 21.35 229 LEU B CA 1
ATOM 4274 C C . LEU B 1 232 ? 0.192 78.137 8.956 1.00 21.06 229 LEU B C 1
ATOM 4275 O O . LEU B 1 232 ? 1.132 77.887 8.195 1.00 20.70 229 LEU B O 1
ATOM 4280 N N . LYS B 1 233 ? 0.136 79.234 9.707 1.00 18.53 230 LYS B N 1
ATOM 4281 C CA . LYS B 1 233 ? 1.283 80.102 9.938 1.00 19.88 230 LYS B CA 1
ATOM 4282 C C . LYS B 1 233 ? 1.835 79.815 11.327 1.00 18.72 230 LYS B C 1
ATOM 4283 O O . LYS B 1 233 ? 1.102 79.890 12.317 1.00 18.44 230 LYS B O 1
ATOM 4289 N N . ALA B 1 234 ? 3.122 79.491 11.399 1.00 18.62 231 ALA B N 1
ATOM 4290 C CA . ALA B 1 234 ? 3.756 79.159 12.665 1.00 19.88 231 ALA B CA 1
ATOM 4291 C C . ALA B 1 234 ? 4.994 80.016 12.875 1.00 20.52 231 ALA B C 1
ATOM 4292 O O . ALA B 1 234 ? 5.779 80.232 11.947 1.00 20.47 231 ALA B O 1
ATOM 4294 N N . GLU B 1 235 ? 5.155 80.508 14.100 1.00 17.72 232 GLU B N 1
ATOM 4295 C CA . GLU B 1 235 ? 6.349 81.223 14.529 1.00 17.29 232 GLU B CA 1
ATOM 4296 C C . GLU B 1 235 ? 7.109 80.340 15.509 1.00 18.31 232 GLU B C 1
ATOM 4297 O O . GLU B 1 235 ? 6.521 79.817 16.461 1.00 17.32 232 GLU B O 1
ATOM 4303 N N . VAL B 1 236 ? 8.407 80.167 15.271 1.00 15.19 233 VAL B N 1
ATOM 4304 C CA . VAL B 1 236 ? 9.250 79.296 16.083 1.00 17.91 233 VAL B CA 1
ATOM 4305 C C . VAL B 1 236 ? 10.451 80.114 16.539 1.00 17.42 233 VAL B C 1
ATOM 4306 O O . VAL B 1 236 ? 11.289 80.506 15.717 1.00 18.33 233 VAL B O 1
ATOM 4310 N N . ILE B 1 237 ? 10.541 80.365 17.844 1.00 16.81 234 ILE B N 1
ATOM 4311 C CA . ILE B 1 237 ? 11.513 81.291 18.417 1.00 18.45 234 ILE B CA 1
ATOM 4312 C C . ILE B 1 237 ? 12.366 80.543 19.433 1.00 19.34 234 ILE B C 1
ATOM 4313 O O . ILE B 1 237 ? 11.833 79.861 20.316 1.00 18.07 234 ILE B O 1
ATOM 4318 N N . TYR B 1 238 ? 13.687 80.681 19.314 1.00 18.51 235 TYR B N 1
ATOM 4319 C CA . TYR B 1 238 ? 14.630 80.102 20.265 1.00 18.79 235 TYR B CA 1
ATOM 4320 C C . TYR B 1 238 ? 15.674 81.152 20.609 1.00 19.71 235 TYR B C 1
ATOM 4321 O O . TYR B 1 238 ? 16.396 81.625 19.726 1.00 18.86 235 TYR B O 1
ATOM 4330 N N . GLY B 1 239 ? 15.756 81.509 21.881 1.00 16.54 236 GLY B N 1
ATOM 4331 C CA . GLY B 1 239 ? 16.771 82.436 22.340 1.00 18.65 236 GLY B CA 1
ATOM 4332 C C . GLY B 1 239 ? 17.234 82.061 23.728 1.00 18.08 236 GLY B C 1
ATOM 4333 O O . GLY B 1 239 ? 16.464 81.555 24.545 1.00 17.69 236 GLY B O 1
ATOM 4334 N N . LYS B 1 240 ? 18.516 82.299 23.986 1.00 18.05 237 LYS B N 1
ATOM 4335 C CA . LYS B 1 240 ? 19.066 82.049 25.311 1.00 19.50 237 LYS B CA 1
ATOM 4336 C C . LYS B 1 240 ? 20.317 82.891 25.487 1.00 19.62 237 LYS B C 1
ATOM 4337 O O . LYS B 1 240 ? 20.896 83.382 24.516 1.00 18.25 237 LYS B O 1
ATOM 4343 N N . GLY B 1 241 ? 20.716 83.064 26.737 1.00 19.63 238 GLY B N 1
ATOM 4344 C CA . GLY B 1 241 ? 21.966 83.714 27.050 1.00 20.75 238 GLY B CA 1
ATOM 4345 C C . GLY B 1 241 ? 21.795 85.029 27.785 1.00 21.28 238 GLY B C 1
ATOM 4346 O O . GLY B 1 241 ? 20.766 85.312 28.405 1.00 20.36 238 GLY B O 1
ATOM 4347 N N . GLU B 1 242 ? 22.830 85.864 27.675 1.00 20.05 239 GLU B N 1
ATOM 4348 C CA . GLU B 1 242 ? 23.036 86.978 28.593 1.00 23.03 239 GLU B CA 1
ATOM 4349 C C . GLU B 1 242 ? 22.128 88.174 28.334 1.00 20.25 239 GLU B C 1
ATOM 4350 O O . GLU B 1 242 ? 21.916 88.974 29.251 1.00 20.73 239 GLU B O 1
ATOM 4356 N N . VAL B 1 243 ? 21.586 88.325 27.121 1.00 19.52 240 VAL B N 1
ATOM 4357 C CA . VAL B 1 243 ? 20.860 89.548 26.786 1.00 19.85 240 VAL B CA 1
ATOM 4358 C C . VAL B 1 243 ? 19.371 89.479 27.095 1.00 19.77 240 VAL B C 1
ATOM 4359 O O . VAL B 1 243 ? 18.675 90.498 26.958 1.00 18.85 240 VAL B O 1
ATOM 4363 N N . PHE B 1 244 ? 18.856 88.326 27.515 1.00 18.89 241 PHE B N 1
ATOM 4364 C CA . PHE B 1 244 ? 17.425 88.157 27.741 1.00 19.04 241 PHE B CA 1
ATOM 4365 C C . PHE B 1 244 ? 17.110 88.360 29.217 1.00 21.11 241 PHE B C 1
ATOM 4366 O O . PHE B 1 244 ? 17.665 87.666 30.076 1.00 21.07 241 PHE B O 1
ATOM 4374 N N . HIS B 1 245 ? 16.211 89.301 29.509 1.00 20.46 242 HIS B N 1
ATOM 4375 C CA . HIS B 1 245 ? 15.809 89.584 30.879 1.00 22.43 242 HIS B CA 1
ATOM 4376 C C . HIS B 1 245 ? 14.462 88.983 31.258 1.00 23.38 242 HIS B C 1
ATOM 4377 O O . HIS B 1 245 ? 14.118 88.982 32.444 1.00 24.00 242 HIS B O 1
ATOM 4384 N N . GLN B 1 246 ? 13.691 88.476 30.298 1.00 22.25 243 GLN B N 1
ATOM 4385 C CA . GLN B 1 246 ? 12.440 87.795 30.608 1.00 24.45 243 GLN B CA 1
ATOM 4386 C C . GLN B 1 246 ? 12.381 86.475 29.861 1.00 23.74 243 GLN B C 1
ATOM 4387 O O . GLN B 1 246 ? 12.447 86.451 28.628 1.00 20.72 243 GLN B O 1
ATOM 4393 N N . ASN B 1 247 ? 12.241 85.387 30.611 1.00 25.20 244 ASN B N 1
ATOM 4394 C CA . ASN B 1 247 ? 12.121 84.067 30.020 1.00 24.02 244 ASN B CA 1
ATOM 4395 C C . ASN B 1 247 ? 10.730 83.870 29.427 1.00 25.49 244 ASN B C 1
ATOM 4396 O O . ASN B 1 247 ? 9.776 84.585 29.746 1.00 25.14 244 ASN B O 1
ATOM 4401 N N . GLU B 1 248 ? 10.627 82.875 28.551 1.00 24.42 245 GLU B N 1
ATOM 4402 C CA . GLU B 1 248 ? 9.396 82.608 27.819 1.00 24.90 245 GLU B CA 1
ATOM 4403 C C . GLU B 1 248 ? 9.407 81.149 27.395 1.00 24.04 245 GLU B C 1
ATOM 4404 O O . GLU B 1 248 ? 10.339 80.713 26.712 1.00 22.39 245 GLU B O 1
ATOM 4410 N N . ARG B 1 249 ? 8.393 80.395 27.812 1.00 24.10 246 ARG B N 1
ATOM 4411 C CA . ARG B 1 249 ? 8.187 79.022 27.353 1.00 24.49 246 ARG B CA 1
ATOM 4412 C C . ARG B 1 249 ? 6.713 78.897 26.983 1.00 23.11 246 ARG B C 1
ATOM 4413 O O . ARG B 1 249 ? 5.861 78.667 27.847 1.00 25.16 246 ARG B O 1
ATOM 4421 N N . ILE B 1 250 ? 6.422 79.052 25.694 1.00 20.26 247 ILE B N 1
ATOM 4422 C CA . ILE B 1 250 ? 5.059 79.205 25.204 1.00 21.42 247 ILE B CA 1
ATOM 4423 C C . ILE B 1 250 ? 4.867 78.307 23.990 1.00 20.96 247 ILE B C 1
ATOM 4424 O O . ILE B 1 250 ? 5.714 78.276 23.091 1.00 19.86 247 ILE B O 1
ATOM 4429 N N . PHE B 1 251 ? 3.759 77.567 23.974 1.00 19.93 248 PHE B N 1
ATOM 4430 C CA . PHE B 1 251 ? 3.329 76.794 22.809 1.00 19.07 248 PHE B CA 1
ATOM 4431 C C . PHE B 1 251 ? 1.831 77.047 22.677 1.00 20.09 248 PHE B C 1
ATOM 4432 O O . PHE B 1 251 ? 1.030 76.457 23.409 1.00 18.36 248 PHE B O 1
ATOM 4440 N N . THR B 1 252 ? 1.459 77.937 21.762 1.00 18.31 249 THR B N 1
ATOM 4441 C CA . THR B 1 252 ? 0.077 78.350 21.576 1.00 19.05 249 THR B CA 1
ATOM 4442 C C . THR B 1 252 ? -0.380 77.978 20.174 1.00 19.14 249 THR B C 1
ATOM 4443 O O . THR B 1 252 ? 0.351 78.184 19.201 1.00 18.01 249 THR B O 1
ATOM 4447 N N . LEU B 1 253 ? -1.588 77.427 20.072 1.00 17.30 250 LEU B N 1
ATOM 4448 C CA . LEU B 1 253 ? -2.146 77.002 18.794 1.00 18.45 250 LEU B CA 1
ATOM 4449 C C . LEU B 1 253 ? -3.567 77.532 18.675 1.00 19.70 250 LEU B C 1
ATOM 4450 O O . LEU B 1 253 ? -4.445 77.137 19.449 1.00 19.49 250 LEU B O 1
ATOM 4455 N N . HIS B 1 254 ? -3.792 78.419 17.708 1.00 17.28 251 HIS B N 1
ATOM 4456 C CA . HIS B 1 254 ? -5.098 79.025 17.484 1.00 19.26 251 HIS B CA 1
ATOM 4457 C C . HIS B 1 254 ? -5.805 78.289 16.354 1.00 18.93 251 HIS B C 1
ATOM 4458 O O . HIS B 1 254 ? -5.277 78.199 15.240 1.00 18.30 251 HIS B O 1
ATOM 4465 N N . GLY B 1 255 ? -7.004 77.775 16.636 1.00 19.78 252 GLY B N 1
ATOM 4466 C CA . GLY B 1 255 ? -7.802 77.100 15.642 1.00 21.04 252 GLY B CA 1
ATOM 4467 C C . GLY B 1 255 ? -9.200 77.690 15.532 1.00 20.99 252 GLY B C 1
ATOM 4468 O O . GLY B 1 255 ? -9.674 78.424 16.413 1.00 20.36 252 GLY B O 1
ATOM 4469 N N . ASP B 1 256 ? -9.849 77.357 14.414 1.00 22.56 253 ASP B N 1
ATOM 4470 C CA . ASP B 1 256 ? -11.246 77.663 14.118 1.00 25.18 253 ASP B CA 1
ATOM 4471 C C . ASP B 1 256 ? -12.160 77.598 15.333 1.00 24.22 253 ASP B C 1
ATOM 4472 O O . ASP B 1 256 ? -13.008 78.470 15.513 1.00 23.41 253 ASP B O 1
ATOM 4477 N N . ARG B 1 257 ? -11.990 76.567 16.160 1.00 23.94 254 ARG B N 1
ATOM 4478 C CA . ARG B 1 257 ? -12.936 76.216 17.211 1.00 24.10 254 ARG B CA 1
ATOM 4479 C C . ARG B 1 257 ? -12.327 76.260 18.603 1.00 23.91 254 ARG B C 1
ATOM 4480 O O . ARG B 1 257 ? -12.954 75.787 19.554 1.00 24.56 254 ARG B O 1
ATOM 4488 N N . GLY B 1 258 ? -11.137 76.813 18.747 1.00 22.56 255 GLY B N 1
ATOM 4489 C CA . GLY B 1 258 ? -10.533 76.935 20.055 1.00 21.91 255 GLY B CA 1
ATOM 4490 C C . GLY B 1 258 ? -9.055 77.214 19.959 1.00 21.91 255 GLY B C 1
ATOM 4491 O O . GLY B 1 258 ? -8.454 77.180 18.888 1.00 20.58 255 GLY B O 1
ATOM 4492 N N . THR B 1 259 ? -8.476 77.493 21.123 1.00 22.39 256 THR B N 1
ATOM 4493 C CA . THR B 1 259 ? -7.061 77.785 21.268 1.00 22.13 256 THR B CA 1
ATOM 4494 C C . THR B 1 259 ? -6.482 76.875 22.338 1.00 22.27 256 THR B C 1
ATOM 4495 O O . THR B 1 259 ? -7.082 76.696 23.402 1.00 23.37 256 THR B O 1
ATOM 4499 N N . LEU B 1 260 ? -5.332 76.282 22.039 1.00 20.91 257 LEU B N 1
ATOM 4500 C CA . LEU B 1 260 ? -4.534 75.555 23.014 1.00 21.67 257 LEU B CA 1
ATOM 4501 C C . LEU B 1 260 ? -3.346 76.424 23.396 1.00 21.67 257 LEU B C 1
ATOM 4502 O O . LEU B 1 260 ? -2.619 76.902 22.519 1.00 19.31 257 LEU B O 1
ATOM 4507 N N . ILE B 1 261 ? -3.155 76.642 24.693 1.00 20.70 258 ILE B N 1
ATOM 4508 C CA . ILE B 1 261 ? -2.058 77.469 25.178 1.00 20.92 258 ILE B CA 1
ATOM 4509 C C . ILE B 1 261 ? -1.339 76.713 26.286 1.00 22.18 258 ILE B C 1
ATOM 4510 O O . ILE B 1 261 ? -1.940 76.391 27.318 1.00 22.04 258 ILE B O 1
ATOM 4515 N N . PHE B 1 262 ? -0.064 76.412 26.064 1.00 20.66 259 PHE B N 1
ATOM 4516 C CA . PHE B 1 262 ? 0.774 75.738 27.047 1.00 22.84 259 PHE B CA 1
ATOM 4517 C C . PHE B 1 262 ? 1.854 76.711 27.500 1.00 23.42 259 PHE B C 1
ATOM 4518 O O . PHE B 1 262 ? 2.720 77.101 26.709 1.00 23.69 259 PHE B O 1
ATOM 4526 N N . VAL B 1 263 ? 1.786 77.116 28.762 1.00 23.92 260 VAL B N 1
ATOM 4527 C CA . VAL B 1 263 ? 2.809 77.944 29.387 1.00 23.88 260 VAL B CA 1
ATOM 4528 C C . VAL B 1 263 ? 3.668 77.011 30.226 1.00 26.29 260 VAL B C 1
ATOM 4529 O O . VAL B 1 263 ? 3.254 76.576 31.306 1.00 26.79 260 VAL B O 1
ATOM 4533 N N . GLY B 1 264 ? 4.860 76.694 29.733 1.00 27.02 261 GLY B N 1
ATOM 4534 C CA . GLY B 1 264 ? 5.626 75.629 30.355 1.00 28.84 261 GLY B CA 1
ATOM 4535 C C . GLY B 1 264 ? 4.897 74.312 30.176 1.00 28.98 261 GLY B C 1
ATOM 4536 O O . GLY B 1 264 ? 4.435 73.977 29.080 1.00 27.37 261 GLY B O 1
ATOM 4537 N N . GLU B 1 265 ? 4.765 73.559 31.266 1.00 29.35 262 GLU B N 1
ATOM 4538 C CA . GLU B 1 265 ? 4.088 72.269 31.244 1.00 29.68 262 GLU B CA 1
ATOM 4539 C C . GLU B 1 265 ? 2.610 72.357 31.613 1.00 28.96 262 GLU B C 1
ATOM 4540 O O . GLU B 1 265 ? 1.980 71.317 31.828 1.00 31.60 262 GLU B O 1
ATOM 4546 N N . THR B 1 266 ? 2.044 73.557 31.695 1.00 28.67 263 THR B N 1
ATOM 4547 C CA . THR B 1 266 ? 0.642 73.741 32.050 1.00 28.83 263 THR B CA 1
ATOM 4548 C C . THR B 1 266 ? -0.135 74.173 30.814 1.00 28.52 263 THR B C 1
ATOM 4549 O O . THR B 1 266 ? 0.300 75.074 30.090 1.00 30.15 263 THR B O 1
ATOM 4553 N N . GLY B 1 267 ? -1.279 73.542 30.580 1.00 24.90 264 GLY B N 1
ATOM 4554 C CA . GLY B 1 267 ? -2.033 73.769 29.364 1.00 25.69 264 GLY B CA 1
ATOM 4555 C C . GLY B 1 267 ? -3.497 74.044 29.631 1.00 26.97 264 GLY B C 1
ATOM 4556 O O . GLY B 1 267 ? -4.080 73.558 30.601 1.00 25.82 264 GLY B O 1
ATOM 4557 N N . ARG B 1 268 ? -4.089 74.837 28.740 1.00 25.50 265 ARG B N 1
ATOM 4558 C CA . ARG B 1 268 ? -5.502 75.179 28.797 1.00 26.40 265 ARG B CA 1
ATOM 4559 C C . ARG B 1 268 ? -6.112 75.072 27.408 1.00 25.94 265 ARG B C 1
ATOM 4560 O O . ARG B 1 268 ? -5.463 75.388 26.406 1.00 24.55 265 ARG B O 1
ATOM 4568 N N . LEU B 1 269 ? -7.360 74.619 27.360 1.00 25.77 266 LEU B N 1
ATOM 4569 C CA . LEU B 1 269 ? -8.173 74.651 26.154 1.00 26.87 266 LEU B CA 1
ATOM 4570 C C . LEU B 1 269 ? -9.204 75.761 26.301 1.00 29.03 266 LEU B C 1
ATOM 4571 O O . LEU B 1 269 ? -9.929 75.809 27.299 1.00 29.99 266 LEU B O 1
ATOM 4576 N N . ILE B 1 270 ? -9.260 76.655 25.319 1.00 27.61 267 ILE B N 1
ATOM 4577 C CA . ILE B 1 270 ? -10.155 77.806 25.353 1.00 29.03 267 ILE B CA 1
ATOM 4578 C C . ILE B 1 270 ? -11.114 77.683 24.178 1.00 29.23 267 ILE B C 1
ATOM 4579 O O . ILE B 1 270 ? -10.697 77.778 23.017 1.00 27.40 267 ILE B O 1
ATOM 4584 N N . GLN B 1 271 ? -12.395 77.468 24.476 1.00 30.36 268 GLN B N 1
ATOM 4585 C CA . GLN B 1 271 ? -13.446 77.369 23.469 1.00 30.37 268 GLN B CA 1
ATOM 4586 C C . GLN B 1 271 ? -14.604 78.253 23.899 1.00 34.88 268 GLN B C 1
ATOM 4587 O O . GLN B 1 271 ? -15.255 77.971 24.911 1.00 36.15 268 GLN B O 1
ATOM 4593 N N . GLY B 1 272 ? -14.871 79.302 23.128 1.00 33.50 269 GLY B N 1
ATOM 4594 C CA . GLY B 1 272 ? -15.866 80.271 23.553 1.00 37.26 269 GLY B CA 1
ATOM 4595 C C . GLY B 1 272 ? -15.457 80.856 24.889 1.00 39.16 269 GLY B C 1
ATOM 4596 O O . GLY B 1 272 ? -14.304 81.252 25.091 1.00 38.61 269 GLY B O 1
ATOM 4597 N N . GLN B 1 273 ? -16.400 80.895 25.825 1.00 41.54 270 GLN B N 1
ATOM 4598 C CA . GLN B 1 273 ? -16.107 81.335 27.182 1.00 42.95 270 GLN B CA 1
ATOM 4599 C C . GLN B 1 273 ? -15.664 80.195 28.089 1.00 41.28 270 GLN B C 1
ATOM 4600 O O . GLN B 1 273 ? -15.390 80.433 29.270 1.00 42.90 270 GLN B O 1
ATOM 4606 N N . THR B 1 274 ? -15.587 78.970 27.575 1.00 40.03 271 THR B N 1
ATOM 4607 C CA . THR B 1 274 ? -15.136 77.845 28.380 1.00 39.80 271 THR B CA 1
ATOM 4608 C C . THR B 1 274 ? -13.615 77.790 28.416 1.00 38.25 271 THR B C 1
ATOM 4609 O O . THR B 1 274 ? -12.944 77.997 27.400 1.00 36.59 271 THR B O 1
ATOM 4613 N N . GLU B 1 275 ? -13.075 77.524 29.601 1.00 37.62 272 GLU B N 1
ATOM 4614 C CA . GLU B 1 275 ? -11.662 77.219 29.776 1.00 35.17 272 GLU B CA 1
ATOM 4615 C C . GLU B 1 275 ? -11.562 75.955 30.611 1.00 35.06 272 GLU B C 1
ATOM 4616 O O . GLU B 1 275 ? -12.097 75.901 31.723 1.00 36.15 272 GLU B O 1
ATOM 4622 N N . THR B 1 276 ? -10.897 74.940 30.074 1.00 34.20 273 THR B N 1
ATOM 4623 C CA . THR B 1 276 ? -10.666 73.695 30.788 1.00 32.07 273 THR B CA 1
ATOM 4624 C C . THR B 1 276 ? -9.171 73.434 30.860 1.00 31.00 273 THR B C 1
ATOM 4625 O O . THR B 1 276 ? -8.454 73.590 29.866 1.00 29.69 273 THR B O 1
ATOM 4629 N N . GLU B 1 277 ? -8.703 73.047 32.042 1.00 30.19 274 GLU B N 1
ATOM 4630 C CA . GLU B 1 277 ? -7.310 72.663 32.189 1.00 30.96 274 GLU B CA 1
ATOM 4631 C C . GLU B 1 277 ? -7.042 71.371 31.428 1.00 27.72 274 GLU B C 1
ATOM 4632 O O . GLU B 1 277 ? -7.935 70.546 31.222 1.00 29.46 274 GLU B O 1
ATOM 4638 N N . ILE B 1 278 ? -5.797 71.207 30.996 1.00 28.38 275 ILE B N 1
ATOM 4639 C CA . ILE B 1 278 ? -5.360 70.015 30.282 1.00 27.79 275 ILE B CA 1
ATOM 4640 C C . ILE B 1 278 ? -4.332 69.301 31.145 1.00 26.37 275 ILE B C 1
ATOM 4641 O O . ILE B 1 278 ? -3.328 69.901 31.544 1.00 28.07 275 ILE B O 1
ATOM 4646 N N . THR B 1 279 ? -4.588 68.030 31.440 1.00 26.52 276 THR B N 1
ATOM 4647 C CA . THR B 1 279 ? -3.631 67.230 32.190 1.00 25.45 276 THR B CA 1
ATOM 4648 C C . THR B 1 279 ? -2.478 66.837 31.277 1.00 23.84 276 THR B C 1
ATOM 4649 O O . THR B 1 279 ? -2.693 66.322 30.176 1.00 24.16 276 THR B O 1
ATOM 4653 N N . VAL B 1 280 ? -1.255 67.090 31.732 1.00 22.83 277 VAL B N 1
ATOM 4654 C CA . VAL B 1 280 ? -0.049 66.860 30.946 1.00 22.95 277 VAL B CA 1
ATOM 4655 C C . VAL B 1 280 ? 0.741 65.747 31.617 1.00 22.65 277 VAL B C 1
ATOM 4656 O O . VAL B 1 280 ? 1.086 65.849 32.802 1.00 22.54 277 VAL B O 1
ATOM 4660 N N . GLY B 1 281 ? 1.029 64.688 30.863 1.00 21.68 278 GLY B N 1
ATOM 4661 C CA . GLY B 1 281 ? 1.725 63.551 31.423 1.00 19.82 278 GLY B CA 1
ATOM 4662 C C . GLY B 1 281 ? 3.206 63.803 31.640 1.00 19.27 278 GLY B C 1
ATOM 4663 O O . GLY B 1 281 ? 3.816 64.696 31.052 1.00 21.71 278 GLY B O 1
ATOM 4664 N N . SER B 1 282 ? 3.791 62.982 32.506 1.00 19.96 279 SER B N 1
ATOM 4665 C CA . SER B 1 282 ? 5.209 63.096 32.803 1.00 18.65 279 SER B CA 1
ATOM 4666 C C . SER B 1 282 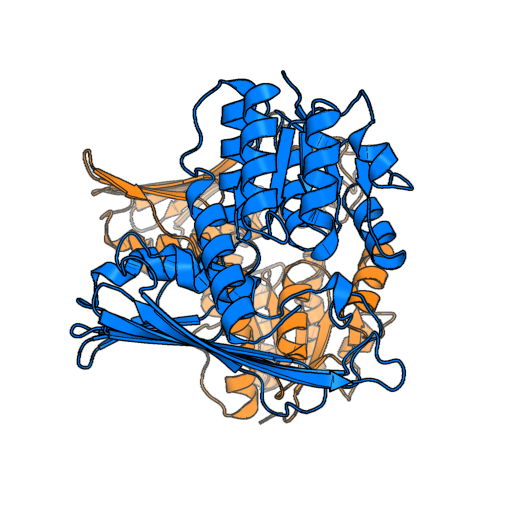? 6.051 62.616 31.625 1.00 17.25 279 SER B C 1
ATOM 4667 O O . SER B 1 282 ? 5.657 61.723 30.869 1.00 16.81 279 SER B O 1
ATOM 4670 N N . ARG B 1 283 ? 7.227 63.229 31.470 1.00 15.99 280 ARG B N 1
ATOM 4671 C CA . ARG B 1 283 ? 8.190 62.721 30.501 1.00 18.34 280 ARG B CA 1
ATOM 4672 C C . ARG B 1 283 ? 8.799 61.409 30.970 1.00 18.07 280 ARG B C 1
ATOM 4673 O O . ARG B 1 283 ? 9.195 60.580 30.143 1.00 15.13 280 ARG B O 1
ATOM 4681 N N . ARG B 1 284 ? 8.892 61.214 32.288 1.00 16.22 281 ARG B N 1
ATOM 4682 C CA . ARG B 1 284 ? 9.366 59.943 32.825 1.00 17.62 281 ARG B CA 1
ATOM 4683 C C . ARG B 1 284 ? 8.505 58.791 32.328 1.00 15.83 281 ARG B C 1
ATOM 4684 O O . ARG B 1 284 ? 9.021 57.749 31.910 1.00 14.16 281 ARG B O 1
ATOM 4692 N N . GLY B 1 285 ? 7.183 58.966 32.363 1.00 15.86 282 GLY B N 1
ATOM 4693 C CA . GLY B 1 285 ? 6.296 57.923 31.875 1.00 16.62 282 GLY B CA 1
ATOM 4694 C C . GLY B 1 285 ? 6.481 57.642 30.397 1.00 16.62 282 GLY B C 1
ATOM 4695 O O . GLY B 1 285 ? 6.472 56.485 29.970 1.00 15.74 282 GLY B O 1
ATOM 4696 N N . LEU B 1 286 ? 6.657 58.696 29.595 1.00 14.96 283 LEU B N 1
ATOM 4697 C CA . LEU B 1 286 ? 6.864 58.510 28.162 1.00 15.94 283 LEU B CA 1
ATOM 4698 C C . LEU B 1 286 ? 8.184 57.800 27.885 1.00 15.59 283 LEU B C 1
ATOM 4699 O O . LEU B 1 286 ? 8.243 56.877 27.063 1.00 15.45 283 LEU B O 1
ATOM 4704 N N . PHE B 1 287 ? 9.258 58.219 28.561 1.00 13.82 284 PHE B N 1
ATOM 4705 C CA . PHE B 1 287 ? 10.541 57.542 28.397 1.00 16.16 284 PHE B CA 1
ATOM 4706 C C . PHE B 1 287 ? 10.448 56.071 28.784 1.00 17.27 284 PHE B C 1
ATOM 4707 O O . PHE B 1 287 ? 11.047 55.210 28.127 1.00 15.67 284 PHE B O 1
ATOM 4715 N N . ARG B 1 288 ? 9.703 55.760 29.847 1.00 15.49 285 ARG B N 1
ATOM 4716 C CA . ARG B 1 288 ? 9.610 54.375 30.297 1.00 19.17 285 ARG B CA 1
ATOM 4717 C C . ARG B 1 288 ? 8.843 53.519 29.297 1.00 17.67 285 ARG B C 1
ATOM 4718 O O . ARG B 1 288 ? 9.280 52.416 28.948 1.00 17.27 285 ARG B O 1
ATOM 4726 N N . GLN B 1 289 ? 7.691 54.008 28.828 1.00 17.19 286 GLN B N 1
ATOM 4727 C CA . GLN B 1 289 ? 6.919 53.257 27.842 1.00 20.08 286 GLN B CA 1
ATOM 4728 C C . GLN B 1 289 ? 7.739 52.988 26.587 1.00 19.38 286 GLN B C 1
ATOM 4729 O O . GLN B 1 289 ? 7.684 51.887 26.026 1.00 18.42 286 GLN B O 1
ATOM 4735 N N . ASP B 1 290 ? 8.514 53.978 26.136 1.00 18.22 287 ASP B N 1
ATOM 4736 C CA . ASP B 1 290 ? 9.317 53.788 24.931 1.00 18.63 287 ASP B CA 1
ATOM 4737 C C . ASP B 1 290 ? 10.469 52.823 25.177 1.00 18.85 287 ASP B C 1
ATOM 4738 O O . ASP B 1 290 ? 10.789 51.999 24.311 1.00 17.75 287 ASP B O 1
ATOM 4743 N N . THR B 1 291 ? 11.110 52.911 26.345 1.00 16.56 288 THR B N 1
ATOM 4744 C CA . THR B 1 291 ? 12.178 51.969 26.668 1.00 18.01 288 THR B CA 1
ATOM 4745 C C . THR B 1 291 ? 11.646 50.543 26.730 1.00 18.91 288 THR B C 1
ATOM 4746 O O . THR B 1 291 ? 12.271 49.615 26.204 1.00 18.08 288 THR B O 1
ATOM 4750 N N . GLU B 1 292 ? 10.486 50.352 27.362 1.00 19.44 289 GLU B N 1
ATOM 4751 C CA . GLU B 1 292 ? 9.902 49.019 27.447 1.00 20.78 289 GLU B CA 1
ATOM 4752 C C . GLU B 1 292 ? 9.480 48.501 26.078 1.00 21.67 289 GLU B C 1
ATOM 4753 O O . GLU B 1 292 ? 9.544 47.292 25.829 1.00 22.67 289 GLU B O 1
ATOM 4759 N N . ALA B 1 293 ? 9.063 49.393 25.176 1.00 21.58 290 ALA B N 1
ATOM 4760 C CA . ALA B 1 293 ? 8.696 48.960 23.832 1.00 20.95 290 ALA B CA 1
ATOM 4761 C C . ALA B 1 293 ? 9.920 48.518 23.039 1.00 21.68 290 ALA B C 1
ATOM 4762 O O . ALA B 1 293 ? 9.853 47.548 22.274 1.00 20.80 290 ALA B O 1
ATOM 4764 N N . VAL B 1 294 ? 11.046 49.218 23.203 1.00 18.30 291 VAL B N 1
ATOM 4765 C CA . VAL B 1 294 ? 12.273 48.820 22.520 1.00 19.51 291 VAL B CA 1
ATOM 4766 C C . VAL B 1 294 ? 12.760 47.475 23.044 1.00 19.65 291 VAL B C 1
ATOM 4767 O O . VAL B 1 294 ? 13.256 46.639 22.280 1.00 18.95 291 VAL B O 1
ATOM 4771 N N . LEU B 1 295 ? 12.622 47.240 24.351 1.00 18.66 292 LEU B N 1
ATOM 4772 C CA . LEU B 1 295 ? 12.943 45.923 24.891 1.00 21.40 292 LEU B CA 1
ATOM 4773 C C . LEU B 1 295 ? 11.963 44.870 24.389 1.00 22.35 292 LEU B C 1
ATOM 4774 O O . LEU B 1 295 ? 12.365 43.745 24.068 1.00 23.73 292 LEU B O 1
ATOM 4779 N N . ASP B 1 296 ? 10.675 45.219 24.308 1.00 23.09 293 ASP B N 1
ATOM 4780 C CA . ASP B 1 296 ? 9.687 44.321 23.717 1.00 23.69 293 ASP B CA 1
ATOM 4781 C C . ASP B 1 296 ? 10.102 43.893 22.315 1.00 23.85 293 ASP B C 1
ATOM 4782 O O . ASP B 1 296 ? 10.070 42.704 21.977 1.00 23.48 293 ASP B O 1
ATOM 4787 N N . TYR B 1 297 ? 10.505 44.858 21.486 1.00 22.22 294 TYR B N 1
ATOM 4788 C CA . TYR B 1 297 ? 10.842 44.552 20.101 1.00 21.14 294 TYR B CA 1
ATOM 4789 C C . TYR B 1 297 ? 12.114 43.720 20.004 1.00 23.16 294 TYR B C 1
ATOM 4790 O O . TYR B 1 297 ? 12.197 42.796 19.187 1.00 22.08 294 TYR B O 1
ATOM 4799 N N . LEU B 1 298 ? 13.119 44.032 20.825 1.00 22.56 295 LEU B N 1
ATOM 4800 C CA . LEU B 1 298 ? 14.394 43.333 20.725 1.00 23.39 295 LEU B CA 1
ATOM 4801 C C . LEU B 1 298 ? 14.324 41.907 21.254 1.00 24.00 295 LEU B C 1
ATOM 4802 O O . LEU B 1 298 ? 15.154 41.078 20.866 1.00 27.51 295 LEU B O 1
ATOM 4807 N N . THR B 1 299 ? 13.358 41.596 22.119 1.00 23.15 296 THR B N 1
ATOM 4808 C CA . THR B 1 299 ? 13.271 40.271 22.718 1.00 25.07 296 THR B CA 1
ATOM 4809 C C . THR B 1 299 ? 12.144 39.413 22.165 1.00 26.22 296 THR B C 1
ATOM 4810 O O . THR B 1 299 ? 12.256 38.186 22.195 1.00 25.27 296 THR B O 1
ATOM 4814 N N . THR B 1 300 ? 11.064 40.015 21.661 1.00 25.12 297 THR B N 1
ATOM 4815 C CA . THR B 1 300 ? 9.960 39.258 21.088 1.00 24.62 297 THR B CA 1
ATOM 4816 C C . THR B 1 300 ? 9.629 39.644 19.656 1.00 26.07 297 THR B C 1
ATOM 4817 O O . THR B 1 300 ? 8.877 38.916 18.999 1.00 25.69 297 THR B O 1
ATOM 4821 N N . GLY B 1 301 ? 10.161 40.752 19.151 1.00 24.29 298 GLY B N 1
ATOM 4822 C CA . GLY B 1 301 ? 9.847 41.194 17.811 1.00 23.42 298 GLY B CA 1
ATOM 4823 C C . GLY B 1 301 ? 8.585 42.012 17.685 1.00 23.65 298 GLY B C 1
ATOM 4824 O O . GLY B 1 301 ? 8.170 42.303 16.557 1.00 22.05 298 GLY B O 1
ATOM 4825 N N . LYS B 1 302 ? 7.961 42.386 18.796 1.00 21.98 299 LYS B N 1
ATOM 4826 C CA . LYS B 1 302 ? 6.764 43.214 18.759 1.00 22.63 299 LYS B CA 1
ATOM 4827 C C . LYS B 1 302 ? 7.076 44.541 18.077 1.00 23.62 299 LYS B C 1
ATOM 4828 O O . LYS B 1 302 ? 7.932 45.293 18.568 1.00 22.50 299 LYS B O 1
ATOM 4834 N N . PRO B 1 303 ? 6.430 44.861 16.957 1.00 25.20 300 PRO B N 1
ATOM 4835 C CA . PRO B 1 303 ? 6.780 46.084 16.226 1.00 24.92 300 PRO B CA 1
ATOM 4836 C C . PRO B 1 303 ? 6.571 47.336 17.066 1.00 24.06 300 PRO B C 1
ATOM 4837 O O . PRO B 1 303 ? 5.654 47.421 17.886 1.00 23.92 300 PRO B O 1
ATOM 4841 N N . LEU B 1 304 ? 7.450 48.309 16.850 1.00 26.54 301 LEU B N 1
ATOM 4842 C CA . LEU B 1 304 ? 7.334 49.605 17.499 1.00 25.82 301 LEU B CA 1
ATOM 4843 C C . LEU B 1 304 ? 6.372 50.494 16.722 1.00 26.58 301 LEU B C 1
ATOM 4844 O O . LEU B 1 304 ? 6.344 50.475 15.488 1.00 24.82 301 LEU B O 1
ATOM 4849 N N . TYR B 1 305 ? 5.579 51.275 17.456 1.00 28.27 302 TYR B N 1
ATOM 4850 C CA . TYR B 1 305 ? 4.641 52.186 16.808 1.00 33.52 302 TYR B CA 1
ATOM 4851 C C . TYR B 1 305 ? 5.375 53.307 16.082 1.00 32.79 302 TYR B C 1
ATOM 4852 O O . TYR B 1 305 ? 4.952 53.738 15.003 1.00 34.50 302 TYR B O 1
ATOM 4861 N N . VAL B 1 306 ? 6.479 53.778 16.652 1.00 32.17 303 VAL B N 1
ATOM 4862 C CA . VAL B 1 306 ? 7.238 54.888 16.086 1.00 31.21 303 VAL B CA 1
ATOM 4863 C C . VAL B 1 306 ? 8.129 54.374 14.965 1.00 30.89 303 VAL B C 1
ATOM 4864 O O . VAL B 1 306 ? 8.713 53.288 15.064 1.00 30.85 303 VAL B O 1
ATOM 4868 N N . ASP B 1 307 ? 8.227 55.146 13.882 1.00 32.52 304 ASP B N 1
ATOM 4869 C CA . ASP B 1 307 ? 9.183 54.868 12.821 1.00 31.31 304 ASP B CA 1
ATOM 4870 C C . ASP B 1 307 ? 10.014 56.115 12.542 1.00 28.80 304 ASP B C 1
ATOM 4871 O O . ASP B 1 307 ? 9.726 57.211 13.032 1.00 28.75 304 ASP B O 1
ATOM 4876 N N . LEU B 1 308 ? 11.053 55.929 11.726 1.00 27.38 305 LEU B N 1
ATOM 4877 C CA . LEU B 1 308 ? 12.066 56.957 11.512 1.00 27.31 305 LEU B CA 1
ATOM 4878 C C . LEU B 1 308 ? 11.540 58.170 10.754 1.00 27.20 305 LEU B C 1
ATOM 4879 O O . LEU B 1 308 ? 12.184 59.225 10.784 1.00 24.93 305 LEU B O 1
ATOM 4884 N N . GLU B 1 309 ? 10.387 58.052 10.092 1.00 27.88 306 GLU B N 1
ATOM 4885 C CA . GLU B 1 309 ? 9.979 59.070 9.127 1.00 29.99 306 GLU B CA 1
ATOM 4886 C C . GLU B 1 309 ? 9.759 60.426 9.789 1.00 27.18 306 GLU B C 1
ATOM 4887 O O . GLU B 1 309 ? 10.093 61.466 9.208 1.00 26.84 306 GLU B O 1
ATOM 4893 N N . ALA B 1 310 ? 9.197 60.439 11.000 1.00 24.66 307 ALA B N 1
ATOM 4894 C CA . ALA B 1 310 ? 8.940 61.705 11.680 1.00 25.15 307 ALA B CA 1
ATOM 4895 C C . ALA B 1 310 ? 10.235 62.456 11.958 1.00 23.42 307 ALA B C 1
ATOM 4896 O O . ALA B 1 310 ? 10.306 63.677 11.776 1.00 23.32 307 ALA B O 1
ATOM 4898 N N . SER B 1 311 ? 11.276 61.740 12.389 1.00 22.87 308 SER B N 1
ATOM 4899 C CA . SER B 1 311 ? 12.556 62.388 12.655 1.00 23.17 308 SER B CA 1
ATOM 4900 C C . SER B 1 311 ? 13.254 62.801 11.367 1.00 24.21 308 SER B C 1
ATOM 4901 O O . SER B 1 311 ? 13.940 63.830 11.340 1.00 22.92 308 SER B O 1
ATOM 4904 N N . LEU B 1 312 ? 13.102 62.014 10.298 1.00 24.67 309 LEU B N 1
ATOM 4905 C CA . LEU B 1 312 ? 13.683 62.398 9.017 1.00 24.03 309 LEU B CA 1
ATOM 4906 C C . LEU B 1 312 ? 13.055 63.681 8.489 1.00 23.79 309 LEU B C 1
ATOM 4907 O O . LEU B 1 312 ? 13.757 64.553 7.964 1.00 23.15 309 LEU B O 1
ATOM 4912 N N . TYR B 1 313 ? 11.733 63.820 8.620 1.00 23.84 310 TYR B N 1
ATOM 4913 C CA . TYR B 1 313 ? 11.091 65.048 8.163 1.00 25.09 310 TYR B CA 1
ATOM 4914 C C . TYR B 1 313 ? 11.492 66.233 9.030 1.00 23.58 310 TYR B C 1
ATOM 4915 O O . TYR B 1 313 ? 11.624 67.358 8.534 1.00 22.77 310 TYR B O 1
ATOM 4924 N N . ALA B 1 314 ? 11.680 66.002 10.332 1.00 22.50 311 ALA B N 1
ATOM 4925 C CA . ALA B 1 314 ? 12.188 67.058 11.199 1.00 20.78 311 ALA B CA 1
ATOM 4926 C C . ALA B 1 314 ? 13.542 67.555 10.710 1.00 22.10 311 ALA B C 1
ATOM 4927 O O . ALA B 1 314 ? 13.820 68.760 10.743 1.00 20.42 311 ALA B O 1
ATOM 4929 N N . LEU B 1 315 ? 14.394 66.638 10.247 1.00 21.77 312 LEU B N 1
ATOM 4930 C CA . LEU B 1 315 ? 15.658 67.036 9.636 1.00 23.70 312 LEU B CA 1
ATOM 4931 C C . LEU B 1 315 ? 15.428 67.868 8.381 1.00 22.91 312 LEU B C 1
ATOM 4932 O O . LEU B 1 315 ? 16.131 68.859 8.148 1.00 25.05 312 LEU B O 1
ATOM 4937 N N . GLU B 1 316 ? 14.450 67.478 7.558 1.00 22.12 313 GLU B N 1
ATOM 4938 C CA . GLU B 1 316 ? 14.165 68.230 6.338 1.00 26.77 313 GLU B CA 1
ATOM 4939 C C . GLU B 1 316 ? 13.791 69.670 6.650 1.00 24.08 313 GLU B C 1
ATOM 4940 O O . GLU B 1 316 ? 14.244 70.598 5.972 1.00 24.35 313 GLU B O 1
ATOM 4946 N N . VAL B 1 317 ? 12.959 69.877 7.672 1.00 23.10 314 VAL B N 1
ATOM 4947 C CA . VAL B 1 317 ? 12.571 71.232 8.044 1.00 22.80 314 VAL B CA 1
ATOM 4948 C C . VAL B 1 317 ? 13.769 71.993 8.592 1.00 22.94 314 VAL B C 1
ATOM 4949 O O . VAL B 1 317 ? 13.956 73.179 8.297 1.00 21.90 314 VAL B O 1
ATOM 4953 N N . ALA B 1 318 ? 14.604 71.324 9.391 1.00 22.04 315 ALA B N 1
ATOM 4954 C CA . ALA B 1 318 ? 15.797 71.971 9.927 1.00 24.18 315 ALA B CA 1
ATOM 4955 C C . ALA B 1 318 ? 16.722 72.425 8.806 1.00 24.80 315 ALA B C 1
ATOM 4956 O O . ALA B 1 318 ? 17.219 73.557 8.815 1.00 23.18 315 ALA B O 1
ATOM 4958 N N . ASP B 1 319 ? 16.962 71.550 7.826 1.00 25.32 316 ASP B N 1
ATOM 4959 C CA . ASP B 1 319 ? 17.788 71.930 6.686 1.00 26.27 316 ASP B CA 1
ATOM 4960 C C . ASP B 1 319 ? 17.196 73.125 5.952 1.00 26.23 316 ASP B C 1
ATOM 4961 O O . ASP B 1 319 ? 17.920 74.053 5.583 1.00 27.17 316 ASP B O 1
ATOM 4966 N N . LEU B 1 320 ? 15.876 73.128 5.753 1.00 25.91 317 LEU B N 1
ATOM 4967 C CA . LEU B 1 320 ? 15.226 74.221 5.034 1.00 25.74 317 LEU B CA 1
ATOM 4968 C C . LEU B 1 320 ? 15.412 75.551 5.758 1.00 27.24 317 LEU B C 1
ATOM 4969 O O . LEU B 1 320 ? 15.687 76.578 5.126 1.00 26.40 317 LEU B O 1
ATOM 4974 N N . CYS B 1 321 ? 15.271 75.552 7.087 1.00 26.20 318 CYS B N 1
ATOM 4975 C CA . CYS B 1 321 ? 15.423 76.790 7.846 1.00 25.98 318 CYS B CA 1
ATOM 4976 C C . CYS B 1 321 ? 16.881 77.218 7.945 1.00 24.71 318 CYS B C 1
ATOM 4977 O O . CYS B 1 321 ? 17.168 78.420 7.994 1.00 25.82 318 CYS B O 1
ATOM 4980 N N . ALA B 1 322 ? 17.809 76.260 7.981 1.00 24.99 319 ALA B N 1
ATOM 4981 C CA . ALA B 1 322 ? 19.225 76.609 8.032 1.00 27.16 319 ALA B CA 1
ATOM 4982 C C . ALA B 1 322 ? 19.667 77.314 6.755 1.00 29.29 319 ALA B C 1
ATOM 4983 O O . ALA B 1 322 ? 20.520 78.209 6.799 1.00 28.33 319 ALA B O 1
ATOM 4985 N N . GLN B 1 323 ? 19.101 76.929 5.606 1.00 29.92 320 GLN B N 1
ATOM 4986 C CA . GLN B 1 323 ? 19.423 77.635 4.369 1.00 29.67 320 GLN B CA 1
ATOM 4987 C C . GLN B 1 323 ? 18.790 79.022 4.361 1.00 30.09 320 GLN B C 1
ATOM 4988 O O . GLN B 1 323 ? 19.422 80.002 3.951 1.00 30.40 320 GLN B O 1
ATOM 4994 N N . ALA B 1 324 ? 17.540 79.128 4.830 1.00 27.97 321 ALA B N 1
ATOM 4995 C CA . ALA B 1 324 ? 16.892 80.433 4.939 1.00 29.09 321 ALA B CA 1
ATOM 4996 C C . ALA B 1 324 ? 17.691 81.384 5.818 1.00 27.77 321 ALA B C 1
ATOM 4997 O O . ALA B 1 324 ? 17.672 82.599 5.595 1.00 26.89 321 ALA B O 1
ATOM 4999 N N . CYS B 1 325 ? 18.400 80.853 6.816 1.00 28.71 322 CYS B N 1
ATOM 5000 C CA . CYS B 1 325 ? 19.276 81.670 7.644 1.00 28.66 322 CYS B CA 1
ATOM 5001 C C . CYS B 1 325 ? 20.609 81.968 6.974 1.00 30.32 322 CYS B C 1
ATOM 5002 O O . CYS B 1 325 ? 21.305 82.897 7.398 1.00 32.82 322 CYS B O 1
ATOM 5005 N N . GLY B 1 326 ? 20.979 81.210 5.946 1.00 30.41 323 GLY B N 1
ATOM 5006 C CA . GLY B 1 326 ? 22.354 81.225 5.496 1.00 31.44 323 GLY B CA 1
ATOM 5007 C C . GLY B 1 326 ? 23.293 80.624 6.513 1.00 32.79 323 GLY B C 1
ATOM 5008 O O . GLY B 1 326 ? 24.457 81.040 6.600 1.00 35.55 323 GLY B O 1
ATOM 5009 N N . TYR B 1 327 ? 22.807 79.666 7.302 1.00 31.63 324 TYR B N 1
ATOM 5010 C CA . TYR B 1 327 ? 23.596 79.035 8.354 1.00 31.04 324 TYR B CA 1
ATOM 5011 C C . TYR B 1 327 ? 24.433 77.887 7.794 1.00 31.50 324 TYR B C 1
ATOM 5012 O O . TYR B 1 327 ? 23.914 77.024 7.080 1.00 33.69 324 TYR B O 1
#

B-factor: mean 23.87, std 6.75, range [11.72, 60.22]

Sequence (636 aa):
ATPVRVGIVGTGYAAQRRAEVFRGDRRSQLVSFWGNSEANTAKFADTFGVRPQQSWQALINDPEIDLVLIATINQLHGAIAEAALQAGKHVVLEYPLALTYAMGKKLQQLAREKGKLLHVEHIELLGGVHQAIRQNLGKIGEVFYARYSTIMGQNPAPQRWTYHHQQFGFPLVAALSRISRFTDLFGTVQQVDAQCRFWDQPNPEYFRACLATAYLQFNNGLKAEVIYGKGEVFHQNERIFTLHGDRGTLIFVGETGRLIQGQTETEITVGSRRGLFRQDTEAVLDYLTTGKPLYVDLEASLYALEVADLCAQACGYKAVTPVRVGIVGTGYAAQRRAEVFRGDRRSQLVSFWGNSEANTAKFADTFGVRPQQSWQALINDPEIDLVLIATINQLHGAIAEAALQAGKHVVLEYPLALTYAMGKKLQQLAREKGKLLHVEHIELLGGVHQAIRQNLGKIGEVFYARYSTIMGQNPAPQRWTYHHQQFGFPLVAALSRISRFTDLFGTVQQVDAQCRFWDQPNPEYFRACLATAYLQFNNGLKAEVIYGKGEVFHQNERIFTLHGDRGTLIFVGETGRLIQGQTETEITVGSRRGLFRQDTEAVLDYLTTGKPLYVDLEASLYALEVADLCAQACGY

Organism: Synechocystis sp. (strain ATCC 27184 / PCC 6803 / Kazusa) (NCBI:txid1111708)

Radius of gyration: 26.02 Å; Cα contacts (8 Å, |Δi|>4): 1408; chains: 2; bounding box: 57×52×68 Å

Secondary structure (DSSP, 8-state):
-PSEEEEEE--SHHHHHHHHHHHHSTTEEEEEEE-SSHHHHHHHHHHHT-PBPS-HHHHHT-TT-SEEEE-S-GGGHHHHHHHHHHTT-EEEEESP--SSHHHHHHHHHHHHHHT--EEEE--TTTHHHHHHHHHHGGGS-SEEEEEEEEEEE-SSPPSSGGGBHHHH-STTHHHHHHHTTTHHHH--EEEEEEEEEEEE-SSTTBEEEEEEEEEEEETTS-EEEEEEEEETT--S-EEEEEEEETTEEEEEETTEEEEEETTEEEEE--B-HHHHHHHHHHHHHHHHHH-PPPS--THHHHHHHHHHHHHHHHHT--/---PEEEEEE--SHHHHHHHHHHHHSTTEEEEEEE-SSHHHHHHHHHHHT-PBPS-HHHHHT-TT-SEEEE-S-GGGHHHHHHHHHHTT-EEEEESP--SSHHHHHHHHHHHHHHT--EEEE--TTTHHHHHHHHHHGGGS-SEEEEEEEEEEE-SSPPSSGGGBHHHH-STTHHHHHHHTTTHHHH--EEEEEEEEEEEE-SSTTBEEEEEEEEEEEETTS-EEEEEEEEETT--S-EEEEEEEETTEEEEEETTEEEEEETTEEEEE--B-HHHHHHHHHHHHHHHHHH-PPPS--THHHHHHHHHHHHHHHHHT-

Nearest PDB structures (foldseek):
  5b3v-assembly3_C  TM=9.285E-01  e=1.311E-60  Synechocystis sp. PCC 6803 substr. Kazusa
  6z3b-assembly1_B  TM=7.851E-01  e=5.484E-22  Mediterraneibacter gnavus
  7x2y-assembly1_B  TM=7.354E-01  e=1.332E-21  Comamonas testosteroni KF-1
  7wzd-assembly1_B  TM=7.344E-01  e=4.349E-21  Comamonas testosteroni KF-1
  6nor-assembly1_A  TM=7.470E-01  e=1.126E-19  Micromonospora echinospora